Protein AF-A0A7S3ZEB4-F1 (afdb_monomer_lite)

pLDDT: mean 71.76, std 28.17, range [23.08, 98.88]

Secondary structure (DSSP, 8-state):
--------TT-TT----------S-GGGGS---S---------------------------PPPPP--SSSS--PPPP--GGGS-------PPPPPPPPP-------------------------------------SPBPPPTT-SSSPEEEEEEE--SSS-TTHHHHHHHHHHHHTTSSEEEEEEEE----S---HHHHHHHHHHHHHHHHHSTTTS-STT-EEES-SSTT--S--HHHHHHHHHHHHT-BTTBPEEEEEES-SHHHHHHHHHS-GGGGGGEEEEE--HHHHH---STT----HHHHHHH-TT-EEEEPPP-HHHH--TTSTTTTHHHHHSS-HHHHHHHHHHHHHHTTT---GGGHHHHHHHH-BSS--HHHHHHHH-

Sequence (391 aa):
GCEFHFKVDNIADGKEHLLRLRSRYPALLQYCDGENILSISGAPNTATTNKTKKVWPDKSFQLLYLQQEDDGISSRLRVDLDKLPLAYSKQSIPLPPCGDGGSGDGGSGDGGSGDGGSGDGGSGGGDTGGGGSGSGECRRDETPAGSGEPLRVAISFDGNLKDQDDWAAAPLAIALLQKGNVNVVHIDYNNHAGRADTEWISNMRTSVQGACSRFKGVCDAPGIVFDARKDINDKDLNADAVSHLAAQIDQSKGASPLWILLAGPAELIWRALRMSNPNKHKHVRILSHSVWNEQHTQGDLMSHNLASILKDFSTVKVTKIPDQNTELKRAKSDDAYKFLAQSGNGDFKWLYKRIKLATDRFDDPSDAGMALYLVTGRRCGTIQDVNNLLL

Radius of gyration: 27.93 Å; chains: 1; bounding box: 51×105×70 Å

Organism: NCBI:txid91324

Structure (mmCIF, N/CA/C/O backbone):
data_AF-A0A7S3ZEB4-F1
#
_entry.id   AF-A0A7S3ZEB4-F1
#
loop_
_atom_site.group_PDB
_atom_site.id
_atom_site.type_symbol
_atom_site.label_atom_id
_atom_site.label_alt_id
_atom_site.label_comp_id
_atom_site.label_asym_id
_atom_site.label_entity_id
_atom_site.label_seq_id
_atom_site.pdbx_PDB_ins_code
_atom_site.Cartn_x
_atom_site.Cartn_y
_atom_site.Cartn_z
_atom_site.occupancy
_atom_site.B_iso_or_equiv
_atom_site.auth_seq_id
_atom_site.auth_comp_id
_atom_site.auth_asym_id
_atom_site.auth_atom_id
_atom_site.pdbx_PDB_model_num
ATOM 1 N N . GLY A 1 1 ? -13.680 29.070 21.624 1.00 36.34 1 GLY A N 1
ATOM 2 C CA . GLY A 1 1 ? -12.428 29.557 21.023 1.00 36.34 1 GLY A CA 1
ATOM 3 C C . GLY A 1 1 ? -11.887 30.623 21.938 1.00 36.34 1 GLY A C 1
ATOM 4 O O . GLY A 1 1 ? -12.690 31.416 22.403 1.00 36.34 1 GLY A O 1
ATOM 5 N N . CYS A 1 2 ? -10.597 30.596 22.254 1.00 31.88 2 CYS A N 1
ATOM 6 C CA . CYS A 1 2 ? -9.971 31.661 23.035 1.00 31.88 2 CYS A CA 1
ATOM 7 C C . CYS A 1 2 ? -9.646 32.827 22.094 1.00 31.88 2 CYS A C 1
ATOM 9 O O . CYS A 1 2 ? -9.031 32.607 21.048 1.00 31.88 2 CYS A O 1
ATOM 11 N N . GLU A 1 3 ? -10.081 34.036 22.438 1.00 37.31 3 GLU A N 1
ATOM 12 C CA . GLU A 1 3 ? -9.645 35.267 21.776 1.00 37.31 3 GLU A CA 1
ATOM 13 C C . GLU A 1 3 ? -8.519 35.884 22.608 1.00 37.31 3 GLU A C 1
ATOM 15 O O . GLU A 1 3 ? -8.629 36.001 23.826 1.00 37.31 3 GLU A O 1
ATOM 20 N N . PHE A 1 4 ? -7.414 36.237 21.952 1.00 40.94 4 PHE A N 1
ATOM 21 C CA . PHE A 1 4 ? -6.290 36.921 22.583 1.00 40.94 4 PHE A CA 1
ATOM 22 C C . PHE A 1 4 ? -6.255 38.355 22.074 1.00 40.94 4 PHE A C 1
ATOM 24 O O . PHE A 1 4 ? -6.298 38.590 20.867 1.00 40.94 4 PHE A O 1
ATOM 31 N N . HIS A 1 5 ? -6.179 39.307 22.998 1.00 37.25 5 HIS A N 1
ATOM 32 C CA . HIS A 1 5 ? -6.055 40.722 22.682 1.00 37.25 5 HIS A CA 1
ATOM 33 C C . HIS A 1 5 ? -4.583 41.099 22.832 1.00 37.25 5 HIS A C 1
ATOM 35 O O . HIS A 1 5 ? -4.015 40.977 23.916 1.00 37.25 5 HIS A O 1
ATOM 41 N N . PHE A 1 6 ? -3.956 41.536 21.744 1.00 39.91 6 PHE A N 1
ATOM 42 C CA . PHE A 1 6 ? -2.583 42.027 21.771 1.00 39.91 6 PHE A CA 1
ATOM 43 C C . PHE A 1 6 ? -2.587 43.528 21.535 1.00 39.91 6 PHE A C 1
ATOM 45 O O . PHE A 1 6 ? -3.223 44.011 20.601 1.00 39.91 6 PHE A O 1
ATOM 52 N N . LYS A 1 7 ? -1.820 44.256 22.346 1.00 35.47 7 LYS A N 1
ATOM 53 C CA . LYS A 1 7 ? -1.464 45.638 22.055 1.00 35.47 7 LYS A CA 1
ATOM 54 C C . LYS A 1 7 ? -0.108 45.635 21.360 1.00 35.47 7 LYS A C 1
ATOM 56 O O . LYS A 1 7 ? 0.898 45.266 21.963 1.00 35.47 7 LYS A O 1
ATOM 61 N N . VAL A 1 8 ? -0.092 45.983 20.078 1.00 40.53 8 VAL A N 1
ATOM 62 C CA . VAL A 1 8 ? 1.148 46.131 19.314 1.00 40.53 8 VAL A CA 1
ATOM 63 C C . VAL A 1 8 ? 1.581 47.583 19.431 1.00 40.53 8 VAL A C 1
ATOM 65 O O . VAL A 1 8 ? 1.060 48.451 18.736 1.00 40.53 8 VAL A O 1
ATOM 68 N N . ASP A 1 9 ? 2.529 47.859 20.320 1.00 35.25 9 ASP A N 1
ATOM 69 C CA . ASP A 1 9 ? 3.189 49.157 20.314 1.00 35.25 9 ASP A CA 1
ATOM 70 C C . ASP A 1 9 ? 4.170 49.194 19.129 1.00 35.25 9 ASP A C 1
ATOM 72 O O . ASP A 1 9 ? 4.911 48.236 18.897 1.00 35.25 9 ASP A O 1
ATOM 76 N N . ASN A 1 10 ? 4.191 50.323 18.408 1.00 40.50 10 ASN A N 1
ATOM 77 C CA . ASN A 1 10 ? 5.112 50.655 17.307 1.00 40.50 10 ASN A CA 1
ATOM 78 C C . ASN A 1 10 ? 4.662 50.323 15.862 1.00 40.50 10 ASN A C 1
ATOM 80 O O . ASN A 1 10 ? 5.488 50.031 14.996 1.00 40.50 10 ASN A O 1
ATOM 84 N N . ILE A 1 11 ? 3.366 50.467 15.569 1.00 41.00 11 ILE A N 1
ATOM 85 C CA . ILE A 1 11 ? 2.883 50.816 14.221 1.00 41.00 11 ILE A CA 1
ATOM 86 C C . ILE A 1 11 ? 2.585 52.322 14.237 1.00 41.00 11 ILE A C 1
ATOM 88 O O . ILE A 1 11 ? 1.945 52.820 15.161 1.00 41.00 11 ILE A O 1
ATOM 92 N N . ALA A 1 12 ? 3.080 53.071 13.249 1.00 40.72 12 ALA A N 1
ATOM 93 C CA . ALA A 1 12 ? 3.013 54.539 13.210 1.00 40.72 12 ALA A CA 1
ATOM 94 C C . ALA A 1 12 ? 1.584 55.130 13.120 1.00 40.72 12 ALA A C 1
ATOM 96 O O . ALA A 1 12 ? 1.438 56.345 13.012 1.00 40.72 12 ALA A O 1
ATOM 97 N N . ASP A 1 13 ? 0.536 54.300 13.148 1.00 48.72 13 ASP A N 1
ATOM 98 C CA . ASP A 1 13 ? -0.861 54.717 13.016 1.00 48.72 13 ASP A CA 1
ATOM 99 C C . ASP A 1 13 ? -1.617 54.838 14.353 1.00 48.72 13 ASP A C 1
ATOM 101 O O . ASP A 1 13 ? -2.714 55.395 14.372 1.00 48.72 13 ASP A O 1
ATOM 105 N N . GLY A 1 14 ? -1.043 54.358 15.465 1.00 41.28 14 GLY A N 1
ATOM 106 C CA . GLY A 1 14 ? -1.640 54.456 16.801 1.00 41.28 14 GLY A CA 1
ATOM 107 C C . GLY A 1 14 ? -2.966 53.702 16.977 1.00 41.28 14 GLY A C 1
ATOM 108 O O . GLY A 1 14 ? -3.709 54.016 17.908 1.00 41.28 14 GLY A O 1
ATOM 109 N N . LYS A 1 15 ? -3.290 52.742 16.100 1.00 43.72 15 LYS A N 1
ATOM 110 C CA . LYS A 1 15 ? -4.540 51.967 16.163 1.00 43.72 15 LYS A CA 1
ATOM 111 C C . LYS A 1 15 ? -4.347 50.625 16.868 1.00 43.72 15 LYS A C 1
ATOM 113 O O . LYS A 1 15 ? -3.302 49.989 16.756 1.00 43.72 15 LYS A O 1
ATOM 118 N N . GLU A 1 16 ? -5.387 50.171 17.566 1.00 41.06 16 GLU A N 1
ATOM 119 C CA . GLU A 1 16 ? -5.484 48.779 18.010 1.00 41.06 16 GLU A CA 1
ATOM 120 C C . GLU A 1 16 ? -5.848 47.889 16.819 1.00 41.06 16 GLU A C 1
ATOM 122 O O . GLU A 1 16 ? -6.831 48.138 16.120 1.00 41.06 16 GLU A O 1
ATOM 127 N N . HIS A 1 17 ? -5.053 46.843 16.597 1.00 44.91 17 HIS A N 1
ATOM 128 C CA . HIS A 1 17 ? -5.266 45.874 15.525 1.00 44.91 17 HIS A CA 1
ATOM 129 C C . HIS A 1 17 ? -5.688 44.534 16.119 1.00 44.91 17 HIS A C 1
ATOM 131 O O . HIS A 1 17 ? -5.035 44.006 17.021 1.00 44.91 17 HIS A O 1
ATOM 137 N N . LEU A 1 18 ? -6.780 43.968 15.603 1.00 38.00 18 LEU A N 1
ATOM 138 C CA . LEU A 1 18 ? -7.303 42.684 16.059 1.00 38.00 18 LEU A CA 1
ATOM 139 C C . LEU A 1 18 ? -6.618 41.545 15.288 1.00 38.00 18 LEU A C 1
ATOM 141 O O . LEU A 1 18 ? -6.809 41.400 14.083 1.00 38.00 18 LEU A O 1
ATOM 145 N N . LEU A 1 19 ? -5.834 40.712 15.974 1.00 40.97 19 LEU A N 1
ATOM 146 C CA . LEU A 1 19 ? -5.165 39.555 15.369 1.00 40.97 19 LEU A CA 1
ATOM 147 C C . LEU A 1 19 ? -5.867 38.257 15.771 1.00 40.97 19 LEU A C 1
ATOM 149 O O . LEU A 1 19 ? -5.877 37.873 16.939 1.00 40.97 19 LEU A O 1
ATOM 153 N N . ARG A 1 20 ? -6.410 37.530 14.789 1.00 39.78 20 ARG A N 1
ATOM 154 C CA . ARG A 1 20 ? -6.931 36.171 14.999 1.00 39.78 20 ARG A CA 1
ATOM 155 C C . ARG A 1 20 ? -5.847 35.132 14.748 1.00 39.78 20 ARG A C 1
ATOM 157 O O . ARG A 1 20 ? -5.468 34.877 13.608 1.00 39.78 20 ARG A O 1
ATOM 164 N N . LEU A 1 21 ? -5.406 34.463 15.808 1.00 38.50 21 LEU A N 1
ATOM 165 C CA . LEU A 1 21 ? -4.551 33.283 15.698 1.00 38.50 21 LEU A CA 1
ATOM 166 C C . LEU A 1 21 ? -5.397 32.067 15.298 1.00 38.50 21 LEU A C 1
ATOM 168 O O . LEU A 1 21 ? -6.296 31.653 16.028 1.00 38.50 21 LEU A O 1
ATOM 172 N N . ARG A 1 22 ? -5.095 31.461 14.146 1.00 37.44 22 ARG A N 1
ATOM 173 C CA . ARG A 1 22 ? -5.626 30.142 13.772 1.00 37.44 22 ARG A CA 1
ATOM 174 C C . ARG A 1 22 ? -4.537 29.090 13.961 1.00 37.44 22 ARG A C 1
ATOM 176 O O . ARG A 1 22 ? -3.541 29.091 13.244 1.00 37.44 22 ARG A O 1
ATOM 183 N N . SER A 1 23 ? -4.736 28.175 14.907 1.00 39.16 23 SER A N 1
ATOM 184 C CA . SER A 1 23 ? -3.926 26.955 15.004 1.00 39.16 23 SER A CA 1
ATOM 185 C C . SER A 1 23 ? -4.480 25.890 14.056 1.00 39.16 23 SER A C 1
ATOM 187 O O . SER A 1 23 ? -5.695 25.709 13.977 1.00 39.16 23 SER A O 1
ATOM 189 N N . ARG A 1 24 ? -3.605 25.136 13.378 1.00 34.75 24 ARG A N 1
ATOM 190 C CA . ARG A 1 24 ? -3.999 23.912 12.648 1.00 34.75 24 ARG A CA 1
ATOM 191 C C . ARG A 1 24 ? -4.308 22.729 13.576 1.00 34.75 24 ARG A C 1
ATOM 193 O O . ARG A 1 24 ? -4.806 21.716 13.104 1.00 34.75 24 ARG A O 1
ATOM 200 N N . TYR A 1 25 ? -4.050 22.867 14.878 1.00 37.00 25 TYR A N 1
ATOM 201 C CA . TYR A 1 25 ? -4.272 21.837 15.892 1.00 37.00 25 TYR A CA 1
ATOM 202 C C . TYR A 1 25 ? -5.152 22.398 17.025 1.00 37.00 25 TYR A C 1
ATOM 204 O O . TYR A 1 25 ? -4.651 23.150 17.867 1.00 37.00 25 TYR A O 1
ATOM 212 N N . PRO A 1 26 ? -6.454 22.056 17.077 1.00 39.03 26 PRO A N 1
ATOM 213 C CA . PRO A 1 26 ? -7.378 22.573 18.093 1.00 39.03 26 PRO A CA 1
ATOM 214 C C . PRO A 1 26 ? -7.031 22.139 19.527 1.00 39.03 26 PRO A C 1
ATOM 216 O O . PRO A 1 26 ? -7.341 22.851 20.477 1.00 39.03 26 PRO A O 1
ATOM 219 N N . ALA A 1 27 ? -6.362 20.992 19.688 1.00 35.62 27 ALA A N 1
ATOM 220 C CA . ALA A 1 27 ? -6.077 20.387 20.992 1.00 35.62 27 ALA A CA 1
ATOM 221 C C . ALA A 1 27 ? -4.991 21.113 21.815 1.00 35.62 27 ALA A C 1
ATOM 223 O O . ALA A 1 27 ? -4.903 20.908 23.020 1.00 35.62 27 ALA A O 1
ATOM 224 N N . LEU A 1 28 ? -4.191 21.993 21.200 1.00 35.16 28 LEU A N 1
ATOM 225 C CA . LEU A 1 28 ? -3.144 22.765 21.892 1.00 35.16 28 LEU A CA 1
ATOM 226 C C . LEU A 1 28 ? -3.657 24.064 22.545 1.00 35.16 28 LEU A C 1
ATOM 228 O O . LEU A 1 28 ? -2.898 24.742 23.227 1.00 35.16 28 LEU A O 1
ATOM 232 N N . LEU A 1 29 ? -4.935 24.414 22.362 1.00 33.66 29 LEU A N 1
ATOM 233 C CA . LEU A 1 29 ? -5.537 25.659 22.868 1.00 33.66 29 LEU A CA 1
ATOM 234 C C . LEU A 1 29 ? -6.302 25.494 24.193 1.00 33.66 29 LEU A C 1
ATOM 236 O O . LEU A 1 29 ? -6.961 26.430 24.635 1.00 33.66 29 LEU A O 1
ATOM 240 N N . GLN A 1 30 ? -6.238 24.323 24.833 1.00 31.72 30 GLN A N 1
ATOM 241 C CA . GLN A 1 30 ? -7.087 24.001 25.988 1.00 31.72 30 GLN A CA 1
ATOM 242 C C . GLN A 1 30 ? -6.522 24.445 27.352 1.00 31.72 30 GLN A C 1
ATOM 244 O O . GLN A 1 30 ? -7.182 24.260 28.368 1.00 31.72 30 GLN A O 1
ATOM 249 N N . TYR A 1 31 ? -5.337 25.058 27.386 1.00 33.88 31 TYR A N 1
ATOM 250 C CA . TYR A 1 31 ? -4.688 25.529 28.613 1.00 33.88 31 TYR A CA 1
ATOM 251 C C . TYR A 1 31 ? -4.218 26.973 28.457 1.00 33.88 31 TYR A C 1
ATOM 253 O O . TYR A 1 31 ? -3.047 27.210 28.192 1.00 33.88 31 TYR A O 1
ATOM 261 N N . CYS A 1 32 ? -5.128 27.935 28.592 1.00 34.84 32 CYS A N 1
ATOM 262 C CA . CYS A 1 32 ? -4.808 29.354 28.769 1.00 34.84 32 CYS A CA 1
ATOM 263 C C . CYS A 1 32 ? -6.018 30.033 29.429 1.00 34.84 32 CYS A C 1
ATOM 265 O O . CYS A 1 32 ? -6.863 30.594 28.738 1.00 34.84 32 CYS A O 1
ATOM 267 N N . ASP A 1 33 ? -6.116 29.939 30.753 1.00 30.70 33 ASP A N 1
ATOM 268 C CA . ASP A 1 33 ? -6.883 30.887 31.561 1.00 30.70 33 ASP A CA 1
ATOM 269 C C . ASP A 1 33 ? -5.886 31.528 32.533 1.00 30.70 33 ASP A C 1
ATOM 271 O O . ASP A 1 33 ? -5.192 30.823 33.270 1.00 30.70 33 ASP A O 1
ATOM 275 N N . GLY A 1 34 ? -5.713 32.842 32.425 1.00 32.22 34 GLY A N 1
ATOM 276 C CA . GLY A 1 34 ? -4.670 33.602 33.112 1.00 32.22 34 GLY A CA 1
ATOM 277 C C . GLY A 1 34 ? -4.019 34.633 32.193 1.00 32.22 34 GLY A C 1
ATOM 278 O O . GLY A 1 34 ? -3.378 34.287 31.201 1.00 32.22 34 GLY A O 1
ATOM 279 N N . GLU A 1 35 ? -4.203 35.908 32.530 1.00 36.72 35 GLU A N 1
ATOM 280 C CA . GLU A 1 35 ? -3.666 37.070 31.822 1.00 36.72 35 GLU A CA 1
ATOM 281 C C . GLU A 1 35 ? -2.135 37.000 31.691 1.00 36.72 35 GLU A C 1
ATOM 283 O O . GLU A 1 35 ? -1.397 37.342 32.612 1.00 36.72 35 GLU A O 1
ATOM 288 N N . ASN A 1 36 ? -1.638 36.580 30.528 1.00 34.03 36 ASN A N 1
ATOM 289 C CA . ASN A 1 36 ? -0.228 36.701 30.171 1.00 34.03 36 ASN A CA 1
ATOM 290 C C . ASN A 1 36 ? -0.102 37.671 28.996 1.00 34.03 36 ASN A C 1
ATOM 292 O O . ASN A 1 36 ? -0.363 37.323 27.845 1.00 34.03 36 ASN A O 1
ATOM 296 N N . ILE A 1 37 ? 0.299 38.907 29.297 1.00 30.81 37 ILE A N 1
ATOM 297 C CA . ILE A 1 37 ? 0.630 39.921 28.293 1.00 30.81 37 ILE A CA 1
ATOM 298 C C . ILE A 1 37 ? 2.034 39.614 27.762 1.00 30.81 37 ILE A C 1
ATOM 300 O O . ILE A 1 37 ? 3.022 39.730 28.486 1.00 30.81 37 ILE A O 1
ATOM 304 N N . LEU A 1 38 ? 2.137 39.235 26.487 1.00 30.72 38 LEU A N 1
ATOM 305 C CA . LEU A 1 38 ? 3.420 39.100 25.797 1.00 30.72 38 LEU A CA 1
ATOM 306 C C . LEU A 1 38 ? 3.812 40.463 25.200 1.00 30.72 38 LEU A C 1
ATOM 308 O O . LEU A 1 38 ? 3.171 40.930 24.262 1.00 30.72 38 LEU A O 1
ATOM 312 N N . SER A 1 39 ? 4.858 41.106 25.726 1.00 27.98 39 SER A N 1
ATOM 313 C CA . SER A 1 39 ? 5.448 42.313 25.124 1.00 27.98 39 SER A CA 1
ATOM 314 C C . SER A 1 39 ? 6.638 41.925 24.241 1.00 27.98 39 SER A C 1
ATOM 316 O O . SER A 1 39 ? 7.543 41.224 24.693 1.00 27.98 39 SER A O 1
ATOM 318 N N . ILE A 1 40 ? 6.648 42.367 22.980 1.00 28.22 40 ILE A N 1
ATOM 319 C CA . ILE A 1 40 ? 7.769 42.180 22.046 1.00 28.22 40 ILE A CA 1
ATOM 320 C C . ILE A 1 40 ? 8.355 43.560 21.740 1.00 28.22 40 ILE A C 1
ATOM 322 O O . ILE A 1 40 ? 7.651 44.427 21.231 1.00 28.22 40 ILE A O 1
ATOM 326 N N . SER A 1 41 ? 9.647 43.763 22.009 1.00 24.61 41 SER A N 1
ATOM 327 C CA . SER A 1 41 ? 10.386 44.965 21.608 1.00 24.61 41 SER A CA 1
ATOM 328 C C . SER A 1 41 ? 11.601 44.603 20.743 1.00 24.61 41 SER A C 1
ATOM 330 O O . SER A 1 41 ? 12.351 43.676 21.049 1.00 24.61 41 SER A O 1
ATOM 332 N N . GLY A 1 42 ? 11.790 45.328 19.634 1.00 26.83 42 GLY A N 1
ATOM 333 C CA . GLY A 1 42 ? 12.960 45.202 18.758 1.00 26.83 42 GLY A CA 1
ATOM 334 C C . GLY A 1 42 ? 12.792 45.940 17.425 1.00 26.83 42 GLY A C 1
ATOM 335 O O . GLY A 1 42 ? 11.873 45.650 16.667 1.00 26.83 42 GLY A O 1
ATOM 336 N N . ALA A 1 43 ? 13.671 46.906 17.146 1.00 25.91 43 ALA A N 1
ATOM 337 C CA . ALA A 1 43 ? 13.650 47.743 15.942 1.00 25.91 43 ALA A CA 1
ATOM 338 C C . ALA A 1 43 ? 14.175 47.008 14.684 1.00 25.91 43 ALA A C 1
ATOM 340 O O . ALA A 1 43 ? 15.081 46.177 14.802 1.00 25.91 43 ALA A O 1
ATOM 341 N N . PRO A 1 44 ? 13.693 47.340 13.469 1.00 30.30 44 PRO A N 1
ATOM 342 C CA . PRO A 1 44 ? 14.239 46.805 12.228 1.00 30.30 44 PRO A CA 1
ATOM 343 C C . PRO A 1 44 ? 15.401 47.679 11.738 1.00 30.30 44 PRO A C 1
ATOM 345 O O . PRO A 1 44 ? 15.180 48.783 11.249 1.00 30.30 44 PRO A O 1
ATOM 348 N N . ASN A 1 45 ? 16.639 47.184 11.802 1.00 30.66 45 ASN A N 1
ATOM 349 C CA . ASN A 1 45 ? 17.731 47.783 11.030 1.00 30.66 45 ASN A CA 1
ATOM 350 C C . ASN A 1 45 ? 17.953 46.999 9.730 1.00 30.66 45 ASN A C 1
ATOM 352 O O . ASN A 1 45 ? 18.312 45.825 9.738 1.00 30.66 45 ASN A O 1
ATOM 356 N N . THR A 1 46 ? 17.645 47.702 8.640 1.00 29.88 46 THR A N 1
ATOM 357 C CA . THR A 1 46 ? 18.215 47.664 7.285 1.00 29.88 46 THR A CA 1
ATOM 358 C C . THR A 1 46 ? 18.966 46.407 6.825 1.00 29.88 46 THR A C 1
ATOM 360 O O . THR A 1 46 ? 20.003 45.997 7.344 1.00 29.88 46 THR A O 1
ATOM 363 N N . ALA A 1 47 ? 18.465 45.861 5.714 1.00 35.88 47 ALA A N 1
ATOM 364 C CA . ALA A 1 47 ? 19.097 44.832 4.908 1.00 35.88 47 ALA A CA 1
ATOM 365 C C . ALA A 1 47 ? 20.562 45.165 4.575 1.00 35.88 47 ALA A C 1
ATOM 367 O O . ALA A 1 47 ? 20.859 46.194 3.972 1.00 35.88 47 ALA A O 1
ATOM 368 N N . THR A 1 48 ? 21.468 44.240 4.890 1.00 25.73 48 THR A N 1
ATOM 369 C CA . THR A 1 48 ? 22.794 44.169 4.272 1.00 25.73 48 THR A CA 1
ATOM 370 C C . THR A 1 48 ? 23.009 42.769 3.713 1.00 25.73 48 THR A C 1
ATOM 372 O O . THR A 1 48 ? 23.044 41.765 4.421 1.00 25.73 48 THR A O 1
ATOM 375 N N . THR A 1 49 ? 23.130 42.704 2.391 1.00 37.94 49 THR A N 1
ATOM 376 C CA . THR A 1 49 ? 23.634 41.552 1.651 1.00 37.94 49 THR A CA 1
ATOM 377 C C . THR A 1 49 ? 25.118 41.392 1.952 1.00 37.94 49 THR A C 1
ATOM 379 O O . THR A 1 49 ? 25.906 42.220 1.509 1.00 37.94 49 THR A O 1
ATOM 382 N N . ASN A 1 50 ? 25.518 40.333 2.660 1.00 25.08 50 ASN A N 1
ATOM 383 C CA . ASN A 1 50 ? 26.889 39.832 2.583 1.00 25.08 50 ASN A CA 1
ATOM 384 C C . ASN A 1 50 ? 26.965 38.329 2.872 1.00 25.08 50 ASN A C 1
ATOM 386 O O . ASN A 1 50 ? 26.475 37.826 3.881 1.00 25.08 50 ASN A O 1
ATOM 390 N N . LYS A 1 51 ? 27.599 37.611 1.938 1.00 39.47 51 LYS A N 1
ATOM 391 C CA . LYS A 1 51 ? 27.910 36.183 2.011 1.00 39.47 51 LYS A CA 1
ATOM 392 C C . LYS A 1 51 ? 28.889 35.924 3.157 1.00 39.47 51 LYS A C 1
ATOM 394 O O . LYS A 1 51 ? 30.046 36.306 3.061 1.00 39.47 51 LYS A O 1
ATOM 399 N N . THR A 1 52 ? 28.467 35.174 4.168 1.00 23.08 52 THR A N 1
ATOM 400 C CA . THR A 1 52 ? 29.353 34.289 4.942 1.00 23.08 52 THR A CA 1
ATOM 401 C C . THR A 1 52 ? 28.559 33.064 5.391 1.00 23.08 52 THR A C 1
ATOM 403 O O . THR A 1 52 ? 27.511 33.173 6.024 1.00 23.08 52 THR A O 1
ATOM 406 N N . LYS A 1 53 ? 29.046 31.872 5.022 1.00 32.34 53 LYS A N 1
ATOM 407 C CA . LYS A 1 53 ? 28.573 30.587 5.550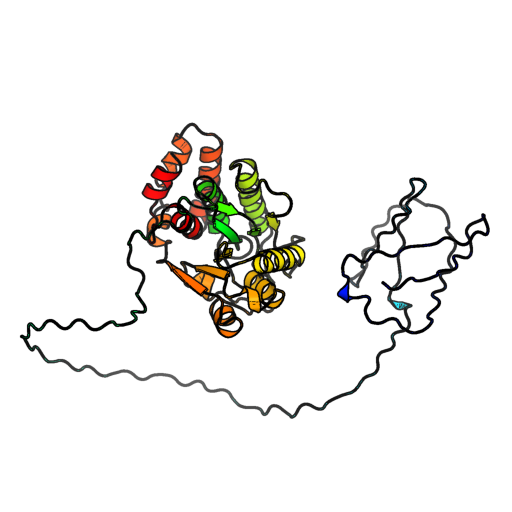 1.00 32.34 53 LYS A CA 1
ATOM 408 C C . LYS A 1 53 ? 28.843 30.585 7.054 1.00 32.34 53 LYS A C 1
ATOM 410 O O . LYS A 1 53 ? 30.001 30.544 7.458 1.00 32.34 53 LYS A O 1
ATOM 415 N N . LYS A 1 54 ? 27.791 30.601 7.868 1.00 24.28 54 LYS A N 1
ATOM 416 C CA . LYS A 1 54 ? 27.883 30.298 9.296 1.00 24.28 54 LYS A CA 1
ATOM 417 C C . LYS A 1 54 ? 26.994 29.088 9.561 1.00 24.28 54 LYS A C 1
ATOM 419 O O . LYS A 1 54 ? 25.772 29.188 9.519 1.00 24.28 54 LYS A O 1
ATOM 424 N N . VAL A 1 55 ? 27.638 27.932 9.701 1.00 27.11 55 VAL A N 1
ATOM 425 C CA . VAL A 1 55 ? 27.005 26.696 10.170 1.00 27.11 55 VAL A CA 1
ATOM 426 C C . VAL A 1 55 ? 26.751 26.886 11.663 1.00 27.11 55 VAL A C 1
ATOM 428 O O . VAL A 1 55 ? 27.685 27.207 12.396 1.00 27.11 55 VAL A O 1
ATOM 431 N N . TRP A 1 56 ? 25.501 26.733 12.093 1.00 28.67 56 TRP A N 1
ATOM 432 C CA . TRP A 1 56 ? 25.116 26.751 13.504 1.00 28.67 56 TRP A CA 1
ATOM 433 C C . TRP A 1 56 ? 24.526 25.386 13.873 1.00 28.67 56 TRP A C 1
ATOM 435 O O . TRP A 1 56 ? 23.787 24.831 13.058 1.00 28.67 56 TRP A O 1
ATOM 445 N N . PRO A 1 57 ? 24.876 24.829 15.045 1.00 27.44 57 PRO A N 1
ATOM 446 C CA . PRO A 1 57 ? 24.418 23.513 15.465 1.00 27.44 57 PRO A CA 1
ATOM 447 C C . PRO A 1 57 ? 22.947 23.555 15.895 1.00 27.44 57 PRO A C 1
ATOM 449 O O . PRO A 1 57 ? 22.449 24.594 16.327 1.00 27.44 57 PRO A O 1
ATOM 452 N N . ASP A 1 58 ? 22.287 22.407 15.760 1.00 34.66 58 ASP A N 1
ATOM 453 C CA . ASP A 1 58 ? 20.907 22.120 16.153 1.00 34.66 58 ASP A CA 1
ATOM 454 C C . ASP A 1 58 ? 20.422 22.852 17.412 1.00 34.66 58 ASP A C 1
ATOM 456 O O . ASP A 1 58 ? 21.059 22.770 18.467 1.00 34.66 58 ASP A O 1
ATOM 460 N N . LYS A 1 59 ? 19.230 23.463 17.304 1.00 27.91 59 LYS A N 1
ATOM 461 C CA . LYS A 1 59 ? 18.080 23.276 18.212 1.00 27.91 59 LYS A CA 1
ATOM 462 C C . LYS A 1 59 ? 16.858 24.074 17.725 1.00 27.91 59 LYS A C 1
ATOM 464 O O . LYS A 1 59 ? 16.936 25.268 17.475 1.00 27.91 59 LYS A O 1
ATOM 469 N N . SER A 1 60 ? 15.750 23.349 17.575 1.00 31.78 60 SER A N 1
ATOM 470 C CA . SER A 1 60 ? 14.339 23.765 17.631 1.00 31.78 60 SER A CA 1
ATOM 471 C C . SER A 1 60 ? 13.942 25.125 17.031 1.00 31.78 60 SER A C 1
ATOM 473 O O . SER A 1 60 ? 13.896 26.132 17.729 1.00 31.78 60 SER A O 1
ATOM 475 N N . PHE A 1 61 ? 13.471 25.128 15.781 1.00 30.61 61 PHE A N 1
ATOM 476 C CA . PHE A 1 61 ? 12.639 26.221 15.262 1.00 30.61 61 PHE A CA 1
ATOM 477 C C . PHE A 1 61 ? 11.327 25.656 14.714 1.00 30.61 61 PHE A C 1
ATOM 479 O O . PHE A 1 61 ? 11.344 24.802 13.830 1.00 30.61 61 PHE A O 1
ATOM 486 N N . GLN A 1 62 ? 10.188 26.157 15.192 1.00 34.47 62 GLN A N 1
ATOM 487 C CA . GLN A 1 62 ? 8.910 26.021 14.490 1.00 34.47 62 GLN A CA 1
ATOM 488 C C . GLN A 1 62 ? 8.592 27.357 13.807 1.00 34.47 62 GLN A C 1
ATOM 490 O O . GLN A 1 62 ? 8.648 28.411 14.438 1.00 34.47 62 GLN A O 1
ATOM 495 N N . LEU A 1 63 ? 8.297 27.328 12.503 1.00 29.48 63 LEU A N 1
ATOM 496 C CA . LEU A 1 63 ? 7.820 28.507 11.777 1.00 29.48 63 LEU A CA 1
ATOM 497 C C . LEU A 1 63 ? 6.336 28.731 12.091 1.00 29.48 63 LEU A C 1
ATOM 499 O O . LEU A 1 63 ? 5.504 27.891 11.749 1.00 29.48 63 LEU A O 1
ATOM 503 N N . LEU A 1 64 ? 6.001 29.884 12.669 1.00 33.56 64 LEU A N 1
ATOM 504 C CA . LEU A 1 64 ? 4.632 30.397 12.672 1.00 33.56 64 LEU A CA 1
ATOM 505 C C . LEU A 1 64 ? 4.410 31.237 11.405 1.00 33.56 64 LEU A C 1
ATOM 507 O O . LEU A 1 64 ? 5.245 32.072 11.057 1.00 33.56 64 LEU A O 1
ATOM 511 N N . TYR A 1 65 ? 3.281 31.034 10.728 1.00 29.98 65 TYR A N 1
ATOM 512 C CA . TYR A 1 65 ? 2.855 31.882 9.615 1.00 29.98 65 TYR A CA 1
ATOM 513 C C . TYR A 1 65 ? 1.825 32.886 10.127 1.00 29.98 65 TYR A C 1
ATOM 515 O O . TYR A 1 65 ? 0.820 32.490 10.714 1.00 29.98 65 TYR A O 1
ATOM 523 N N . LEU A 1 66 ? 2.072 34.172 9.890 1.00 32.38 66 LEU A N 1
ATOM 524 C CA . LEU A 1 66 ? 1.077 35.224 10.058 1.00 32.38 66 LEU A CA 1
ATOM 525 C C . LEU A 1 66 ? 0.543 35.578 8.672 1.00 32.38 66 LEU A C 1
ATOM 527 O O . LEU A 1 66 ? 1.320 35.857 7.759 1.00 32.38 66 LEU A O 1
ATOM 531 N N . GLN A 1 67 ? -0.775 35.543 8.519 1.00 31.03 67 GLN A N 1
ATOM 532 C CA . GLN A 1 67 ? -1.457 36.050 7.339 1.00 31.03 67 GLN A CA 1
ATOM 533 C C . GLN A 1 67 ? -2.323 37.217 7.806 1.00 31.03 67 GLN A C 1
ATOM 535 O O . GLN A 1 67 ? -3.238 37.025 8.603 1.00 31.03 67 GLN A O 1
ATOM 540 N N . GLN A 1 68 ? -1.978 38.423 7.367 1.00 34.38 68 GLN A N 1
ATOM 541 C CA . GLN A 1 68 ? -2.832 39.590 7.521 1.00 34.38 68 GLN A CA 1
ATOM 542 C C . GLN A 1 68 ? -3.840 39.554 6.369 1.00 34.38 68 GLN A C 1
ATOM 544 O O . GLN A 1 68 ? -3.453 39.583 5.200 1.00 34.38 68 GLN A O 1
ATOM 549 N N . GLU A 1 69 ? -5.123 39.411 6.692 1.00 35.28 69 GLU A N 1
ATOM 550 C CA . GLU A 1 69 ? -6.210 39.663 5.745 1.00 35.28 69 GLU A CA 1
ATOM 551 C C . GLU A 1 69 ? -6.438 41.171 5.736 1.00 35.28 69 GLU A C 1
ATOM 553 O O . GLU A 1 69 ? -7.219 41.686 6.522 1.00 35.28 69 GLU A O 1
ATOM 558 N N . ASP A 1 70 ? -5.570 41.857 4.998 1.00 37.31 70 ASP A N 1
ATOM 559 C CA . ASP A 1 70 ? -5.784 43.106 4.264 1.00 37.31 70 ASP A CA 1
ATOM 560 C C . ASP A 1 70 ? -4.397 43.714 3.986 1.00 37.31 70 ASP A C 1
ATOM 562 O O . ASP A 1 70 ? -3.543 43.819 4.867 1.00 37.31 70 ASP A O 1
ATOM 566 N N . ASP A 1 71 ? -4.165 44.027 2.711 1.00 34.91 71 ASP A N 1
ATOM 567 C CA . ASP A 1 71 ? -2.978 44.683 2.148 1.00 34.91 71 ASP A CA 1
ATOM 568 C C . ASP A 1 71 ? -1.681 43.851 2.037 1.00 34.91 71 ASP A C 1
ATOM 570 O O . ASP A 1 71 ? -0.597 44.280 2.418 1.00 34.91 71 ASP A O 1
ATOM 574 N N . GLY A 1 72 ? -1.761 42.673 1.406 1.00 33.53 72 GLY A N 1
ATOM 575 C CA . GLY A 1 72 ? -0.733 42.178 0.464 1.00 33.53 72 GLY A CA 1
ATOM 576 C C . GLY A 1 72 ? 0.721 41.962 0.930 1.00 33.53 72 GLY A C 1
ATOM 577 O O . GLY A 1 72 ? 1.567 41.661 0.085 1.00 33.53 72 GLY A O 1
ATOM 578 N N . ILE A 1 73 ? 1.051 42.064 2.220 1.00 31.47 73 ILE A N 1
ATOM 579 C CA . ILE A 1 73 ? 2.418 41.884 2.734 1.00 31.47 73 ILE A CA 1
ATOM 580 C C . ILE A 1 73 ? 2.469 40.677 3.679 1.00 31.47 73 ILE A C 1
ATOM 582 O O . ILE A 1 73 ? 1.927 40.688 4.779 1.00 31.47 73 ILE A O 1
ATOM 586 N N . SER A 1 74 ? 3.183 39.622 3.273 1.00 33.81 74 SER A N 1
ATOM 587 C CA . SER A 1 74 ? 3.552 38.513 4.163 1.00 33.81 74 SER A CA 1
ATOM 588 C C . SER A 1 74 ? 4.881 38.847 4.849 1.00 33.81 74 SER A C 1
ATOM 590 O O . SER A 1 74 ? 5.937 38.799 4.210 1.00 33.81 74 SER A O 1
ATOM 592 N N . SER A 1 75 ? 4.852 39.125 6.150 1.00 35.94 75 SER A N 1
ATOM 593 C CA . SER A 1 75 ? 6.058 39.272 6.976 1.00 35.94 75 SER A CA 1
ATOM 594 C C . SER A 1 75 ? 6.329 37.987 7.765 1.00 35.94 75 SER A C 1
ATOM 596 O O . SER A 1 75 ? 5.415 37.390 8.330 1.00 35.94 75 SER A O 1
ATOM 598 N N . ARG A 1 76 ? 7.595 37.545 7.827 1.00 35.31 76 ARG A N 1
ATOM 599 C CA . ARG A 1 76 ? 8.014 36.393 8.650 1.00 35.31 76 ARG A CA 1
ATOM 600 C C . ARG A 1 76 ? 8.446 36.874 10.034 1.00 35.31 76 ARG A C 1
ATOM 602 O O . ARG A 1 76 ? 9.449 37.574 10.139 1.00 35.31 76 ARG A O 1
ATOM 609 N N . LEU A 1 77 ? 7.741 36.455 11.083 1.00 36.47 77 LEU A N 1
ATOM 610 C CA . LEU A 1 77 ? 8.159 36.673 12.469 1.00 36.47 77 LEU A CA 1
ATOM 611 C C . LEU A 1 77 ? 8.953 35.457 12.971 1.00 36.47 77 LEU A C 1
ATOM 613 O O . LEU A 1 77 ? 8.530 34.315 12.792 1.00 36.47 77 LEU A O 1
ATOM 617 N N . ARG A 1 78 ? 10.104 35.694 13.609 1.00 36.25 78 ARG A N 1
ATOM 618 C CA . ARG A 1 78 ? 10.845 34.675 14.369 1.00 36.25 78 ARG A CA 1
ATOM 619 C C . ARG A 1 78 ? 10.531 34.865 15.847 1.00 36.25 78 ARG A C 1
ATOM 621 O O . ARG A 1 78 ? 10.771 35.946 16.373 1.00 36.25 78 ARG A O 1
ATOM 628 N N . VAL A 1 79 ? 10.023 33.823 16.497 1.00 37.16 79 VAL A N 1
ATOM 629 C CA . VAL A 1 79 ? 9.813 33.807 17.949 1.00 37.16 79 VAL A CA 1
ATOM 630 C C . VAL A 1 79 ? 10.906 32.955 18.577 1.00 37.16 79 VAL A C 1
ATOM 632 O O . VAL A 1 79 ? 11.138 31.825 18.150 1.00 37.16 79 VAL A O 1
ATOM 635 N N . ASP A 1 80 ? 11.594 33.533 19.555 1.00 37.91 80 ASP A N 1
ATOM 636 C CA . ASP A 1 80 ? 12.661 32.891 20.315 1.00 37.91 80 ASP A CA 1
ATOM 637 C C . ASP A 1 80 ? 12.047 32.223 21.553 1.00 37.91 80 ASP A C 1
ATOM 639 O O . ASP A 1 80 ? 11.627 32.899 22.496 1.00 37.91 80 ASP A O 1
ATOM 643 N N . LEU A 1 81 ? 11.901 30.896 21.505 1.00 40.34 81 LEU A N 1
ATOM 644 C CA . LEU A 1 81 ? 11.180 30.123 22.525 1.00 40.34 81 LEU A CA 1
ATOM 645 C C . LEU A 1 81 ? 11.911 30.099 23.875 1.00 40.34 81 LEU A C 1
ATOM 647 O O . LEU A 1 81 ? 11.271 29.889 24.903 1.00 40.34 81 LEU A O 1
ATOM 651 N N . ASP A 1 82 ? 13.209 30.403 23.888 1.00 36.88 82 ASP A N 1
ATOM 652 C CA . ASP A 1 82 ? 14.036 30.440 25.099 1.00 36.88 82 ASP A CA 1
ATOM 653 C C . ASP A 1 82 ? 13.693 31.621 26.030 1.00 36.88 82 ASP A C 1
ATOM 655 O O . ASP A 1 82 ? 14.189 31.696 27.154 1.00 36.88 82 ASP A O 1
ATOM 659 N N . LYS A 1 83 ? 12.833 32.550 25.588 1.00 36.50 83 LYS A N 1
ATOM 660 C CA . LYS A 1 83 ? 12.393 33.719 26.371 1.00 36.50 83 LYS A CA 1
ATOM 661 C C . LYS A 1 83 ? 10.969 33.613 26.915 1.00 36.50 83 LYS A C 1
ATOM 663 O O . LYS A 1 83 ? 10.489 34.563 27.531 1.00 36.50 83 LYS A O 1
ATOM 668 N N . LEU A 1 84 ? 10.286 32.489 26.700 1.00 33.72 84 LEU A N 1
ATOM 669 C CA . LEU A 1 84 ? 8.969 32.261 27.289 1.00 33.72 84 LEU A CA 1
ATOM 670 C C . LEU A 1 84 ? 9.125 31.783 28.744 1.00 33.72 84 LEU A C 1
ATOM 672 O O . LEU A 1 84 ? 9.910 30.867 28.999 1.00 33.72 84 LEU A O 1
ATOM 676 N N . PRO A 1 85 ? 8.397 32.358 29.719 1.00 31.70 85 PRO A N 1
ATOM 677 C CA . PRO A 1 85 ? 8.438 31.870 31.091 1.00 31.70 85 PRO A CA 1
ATOM 678 C C . PRO A 1 85 ? 7.837 30.457 31.165 1.00 31.70 85 PRO A C 1
ATOM 680 O O . PRO A 1 85 ? 6.639 30.255 30.978 1.00 31.70 85 PRO A O 1
ATOM 683 N N . LEU A 1 86 ? 8.685 29.460 31.430 1.00 33.81 86 LEU A N 1
ATOM 684 C CA . LEU A 1 86 ? 8.281 28.074 31.668 1.00 33.81 86 LEU A CA 1
ATOM 685 C C . LEU A 1 86 ? 7.650 27.946 33.063 1.00 33.81 86 LEU A C 1
ATOM 687 O O . LEU A 1 86 ? 8.359 27.919 34.067 1.00 33.81 86 LEU A O 1
ATOM 691 N N . ALA A 1 87 ? 6.327 27.804 33.137 1.00 29.91 87 ALA A N 1
ATOM 692 C CA . ALA A 1 87 ? 5.665 27.291 34.333 1.00 29.91 87 ALA A CA 1
ATOM 693 C C . ALA A 1 87 ? 5.627 25.753 34.263 1.00 29.91 87 ALA A C 1
ATOM 695 O O . ALA A 1 87 ? 4.790 25.172 33.579 1.00 29.91 87 ALA A O 1
ATOM 696 N N . TYR A 1 88 ? 6.555 25.089 34.956 1.00 28.23 88 TYR A N 1
ATOM 697 C CA . TYR A 1 88 ? 6.557 23.635 35.152 1.00 28.23 88 TYR A CA 1
ATOM 698 C C . TYR A 1 88 ? 6.426 23.355 36.654 1.00 28.23 88 TYR A C 1
ATOM 700 O O . TYR A 1 88 ? 7.341 23.675 37.414 1.00 28.23 88 TYR A O 1
ATOM 708 N N . SER A 1 89 ? 5.321 22.751 37.104 1.00 26.83 89 SER A N 1
ATOM 709 C CA . SER A 1 89 ? 5.250 22.166 38.449 1.00 26.83 89 SER A CA 1
ATOM 710 C C . SER A 1 89 ? 5.550 20.667 38.356 1.00 26.83 89 SER A C 1
ATOM 712 O O . SER A 1 89 ? 4.888 19.905 37.654 1.00 26.83 89 SER A O 1
ATOM 714 N N . LYS A 1 90 ? 6.625 20.237 39.024 1.00 28.45 90 LYS A N 1
ATOM 715 C CA . LYS A 1 90 ? 6.964 18.821 39.201 1.00 28.45 90 LYS A CA 1
ATOM 716 C C . LYS A 1 90 ? 6.138 18.265 40.361 1.00 28.45 90 LYS A C 1
ATOM 718 O O . LYS A 1 90 ? 6.355 18.672 41.498 1.00 28.45 90 LYS A O 1
ATOM 723 N N . GLN A 1 91 ? 5.285 17.280 40.102 1.00 24.81 91 GLN A N 1
ATOM 724 C CA . GLN A 1 91 ? 4.903 16.294 41.114 1.00 24.81 91 GLN A CA 1
ATOM 725 C C . GLN A 1 91 ? 5.528 14.951 40.733 1.00 24.81 91 GLN A C 1
ATOM 727 O O . GLN A 1 91 ? 5.193 14.346 39.720 1.00 24.81 91 GLN A O 1
ATOM 732 N N . SER A 1 92 ? 6.510 14.532 41.526 1.00 29.33 92 SER A N 1
ATOM 733 C CA . SER A 1 92 ? 7.226 13.265 41.401 1.00 29.33 92 SER A CA 1
ATOM 734 C C . SER A 1 92 ? 6.455 12.145 42.101 1.00 29.33 92 SER A C 1
ATOM 736 O O . SER A 1 92 ? 6.260 12.207 43.313 1.00 29.33 92 SER A O 1
ATOM 738 N N . ILE A 1 93 ? 6.071 11.111 41.352 1.00 28.19 93 ILE A N 1
ATOM 739 C CA . ILE A 1 93 ? 5.614 9.821 41.887 1.00 28.19 93 ILE A CA 1
ATOM 740 C C . ILE A 1 93 ? 6.819 8.860 41.842 1.00 28.19 93 ILE A C 1
ATOM 742 O O . ILE A 1 93 ? 7.441 8.754 40.783 1.00 28.19 93 ILE A O 1
ATOM 746 N N . PRO A 1 94 ? 7.197 8.185 42.945 1.00 29.52 94 PRO A N 1
ATOM 747 C CA . PRO A 1 94 ? 8.329 7.263 42.950 1.00 29.52 94 PRO A CA 1
ATOM 748 C C . PRO A 1 94 ? 7.957 5.916 42.315 1.00 29.52 94 PRO A C 1
ATOM 750 O O . PRO A 1 94 ? 6.940 5.318 42.662 1.00 29.52 94 PRO A O 1
ATOM 753 N N . LEU A 1 95 ? 8.809 5.429 41.409 1.00 31.77 95 LEU A N 1
ATOM 754 C CA . LEU A 1 95 ? 8.767 4.063 40.879 1.00 31.77 95 LEU A CA 1
ATOM 755 C C . LEU A 1 95 ? 9.622 3.131 41.763 1.00 31.77 95 LEU A C 1
ATOM 757 O O . LEU A 1 95 ? 10.684 3.559 42.222 1.00 31.77 95 LEU A O 1
ATOM 761 N N . PRO A 1 96 ? 9.199 1.876 42.007 1.00 30.11 96 PRO A N 1
ATOM 762 C CA . PRO A 1 96 ? 9.987 0.906 42.763 1.00 30.11 96 PRO A CA 1
ATOM 763 C C . PRO A 1 96 ? 11.149 0.329 41.926 1.00 30.11 96 PRO A C 1
ATOM 765 O O . PRO A 1 96 ? 11.084 0.342 40.695 1.00 30.11 96 PRO A O 1
ATOM 768 N N . PRO A 1 97 ? 12.217 -0.172 42.577 1.00 32.81 97 PRO A N 1
ATOM 769 C CA . PRO A 1 97 ? 13.449 -0.583 41.910 1.00 32.81 97 PRO A CA 1
ATOM 770 C C . PRO A 1 97 ? 13.292 -1.924 41.182 1.00 32.81 97 PRO A C 1
ATOM 772 O O . PRO A 1 97 ? 12.841 -2.913 41.759 1.00 32.81 97 PRO A O 1
ATOM 775 N N . CYS A 1 98 ? 13.713 -1.960 39.918 1.00 33.44 98 CYS A N 1
ATOM 776 C CA . CYS A 1 98 ? 13.878 -3.189 39.151 1.00 33.44 98 CYS A CA 1
ATOM 777 C C . CYS A 1 98 ? 15.156 -3.898 39.620 1.00 33.44 98 CYS A C 1
ATOM 779 O O . CYS A 1 98 ? 16.231 -3.300 39.605 1.00 33.44 98 CYS A O 1
ATOM 781 N N . GLY A 1 99 ? 15.014 -5.145 40.065 1.00 28.64 99 GLY A N 1
ATOM 782 C CA . GLY A 1 99 ? 16.119 -6.004 40.475 1.00 28.64 99 GLY A CA 1
ATOM 783 C C . GLY A 1 99 ? 16.862 -6.617 39.288 1.00 28.64 99 GLY A C 1
ATOM 784 O O . GLY A 1 99 ? 16.259 -6.948 38.267 1.00 28.64 99 GLY A O 1
ATOM 785 N N . ASP A 1 100 ? 18.169 -6.767 39.480 1.00 35.34 100 ASP A N 1
ATOM 786 C CA . ASP A 1 100 ? 19.098 -7.510 38.635 1.00 35.34 100 ASP A CA 1
ATOM 787 C C . ASP A 1 100 ? 18.774 -9.010 38.569 1.00 35.34 100 ASP A C 1
ATOM 789 O O . ASP A 1 100 ? 18.374 -9.635 39.553 1.00 35.34 100 ASP A O 1
ATOM 793 N N . GLY A 1 101 ? 19.067 -9.598 37.412 1.00 31.52 101 GLY A N 1
ATOM 794 C CA . GLY A 1 101 ? 19.165 -11.038 37.186 1.00 31.52 101 GLY A CA 1
ATOM 795 C C . GLY A 1 101 ? 18.863 -11.337 35.721 1.00 31.52 101 GLY A C 1
ATOM 796 O O . GLY A 1 101 ? 17.821 -10.951 35.215 1.00 31.52 101 GLY A O 1
ATOM 797 N N . GLY A 1 102 ? 19.699 -11.986 34.930 1.00 29.16 102 GLY A N 1
ATOM 798 C CA . GLY A 1 102 ? 20.939 -12.706 35.161 1.00 29.16 102 GLY A CA 1
ATOM 799 C C . GLY A 1 102 ? 21.161 -13.533 33.893 1.00 29.16 102 GLY A C 1
ATOM 800 O O . GLY A 1 102 ? 20.207 -14.055 33.318 1.00 29.16 102 GLY A O 1
ATOM 801 N N . SER A 1 103 ? 22.400 -13.583 33.421 1.00 36.56 103 SER A N 1
ATOM 802 C CA . SER A 1 103 ? 22.834 -14.352 32.256 1.00 36.56 103 SER A CA 1
ATOM 803 C C . SER A 1 103 ? 22.546 -15.850 32.408 1.00 36.56 103 SER A C 1
ATOM 805 O O . SER A 1 103 ? 22.667 -16.394 33.505 1.00 36.56 103 SER A O 1
ATOM 807 N N . GLY A 1 104 ? 22.253 -16.530 31.299 1.00 31.62 104 GLY A N 1
ATOM 808 C CA . GLY A 1 104 ? 22.142 -17.986 31.257 1.00 31.62 104 GLY A CA 1
ATOM 809 C C . GLY A 1 104 ? 22.263 -18.535 29.838 1.00 31.62 104 GLY A C 1
ATOM 810 O O . GLY A 1 104 ? 21.260 -18.674 29.145 1.00 31.62 104 GLY A O 1
ATOM 811 N N . ASP A 1 105 ? 23.495 -18.849 29.437 1.00 40.44 105 ASP A N 1
ATOM 812 C CA . ASP A 1 105 ? 23.799 -19.813 28.376 1.00 40.44 105 ASP A CA 1
ATOM 813 C C . ASP A 1 105 ? 23.479 -21.241 28.858 1.00 40.44 105 ASP A C 1
ATOM 815 O O . ASP A 1 105 ? 23.694 -21.571 30.027 1.00 40.44 105 ASP A O 1
ATOM 819 N N . GLY A 1 106 ? 23.032 -22.119 27.957 1.00 33.47 106 GLY A N 1
ATOM 820 C CA . GLY A 1 106 ? 22.882 -23.551 28.237 1.00 33.47 106 GLY A CA 1
ATOM 821 C C . GLY A 1 106 ? 22.292 -24.314 27.053 1.00 33.47 106 GLY A C 1
ATOM 822 O O . GLY A 1 106 ? 21.152 -24.080 26.672 1.00 33.47 106 GLY A O 1
ATOM 823 N N . GLY A 1 107 ? 23.095 -25.191 26.448 1.00 32.72 107 GLY A N 1
ATOM 824 C CA . GLY A 1 107 ? 22.784 -25.901 25.208 1.00 32.72 107 GLY A CA 1
ATOM 825 C C . GLY A 1 107 ? 22.192 -27.308 25.356 1.00 32.72 107 GLY A C 1
ATOM 826 O O . GLY A 1 107 ? 21.952 -27.790 26.456 1.00 32.72 107 GLY A O 1
ATOM 827 N N . SER A 1 108 ? 22.059 -27.931 24.178 1.00 40.41 108 SER A N 1
ATOM 828 C CA . SER A 1 108 ? 22.107 -29.365 23.829 1.00 40.41 108 SER A CA 1
ATOM 829 C C . SER A 1 108 ? 21.145 -30.368 24.484 1.00 40.41 108 SER A C 1
ATOM 831 O O . SER A 1 108 ? 21.115 -30.541 25.697 1.00 40.41 108 SER A O 1
ATOM 833 N N . GLY A 1 109 ? 20.492 -31.173 23.635 1.00 33.94 109 GLY A N 1
ATOM 834 C CA . GLY A 1 109 ? 19.863 -32.436 24.027 1.00 33.94 109 GLY A CA 1
ATOM 835 C C . GLY A 1 109 ? 19.125 -33.129 22.880 1.00 33.94 109 GLY A C 1
ATOM 836 O O . GLY A 1 109 ? 17.973 -32.811 22.607 1.00 33.94 109 GLY A O 1
ATOM 837 N N . ASP A 1 110 ? 19.812 -34.067 22.227 1.00 41.69 110 ASP A N 1
ATOM 838 C CA . ASP A 1 110 ? 19.304 -35.009 21.226 1.00 41.69 110 ASP A CA 1
ATOM 839 C C . ASP A 1 110 ? 18.282 -36.021 21.782 1.00 41.69 110 ASP A C 1
ATOM 841 O O . ASP A 1 110 ? 18.350 -36.416 22.946 1.00 41.69 110 ASP A O 1
ATOM 845 N N . GLY A 1 111 ? 17.469 -36.578 20.873 1.00 34.97 111 GLY A N 1
ATOM 846 C CA . GLY A 1 111 ? 17.192 -38.020 20.841 1.00 34.97 111 GLY A CA 1
ATOM 847 C C . GLY A 1 111 ? 15.774 -38.476 21.198 1.00 34.97 111 GLY A C 1
ATOM 848 O O . GLY A 1 111 ? 15.282 -38.226 22.293 1.00 34.97 111 GLY A O 1
ATOM 849 N N . GLY A 1 112 ? 15.157 -39.262 20.305 1.00 33.50 112 GLY A N 1
ATOM 850 C CA . GLY A 1 112 ? 14.018 -40.108 20.675 1.00 33.50 112 GLY A CA 1
ATOM 851 C C . GLY A 1 112 ? 13.110 -40.548 19.532 1.00 33.50 112 GLY A C 1
ATOM 852 O O . GLY A 1 112 ? 12.018 -40.016 19.374 1.00 33.50 112 GLY A O 1
ATOM 853 N N . SER A 1 113 ? 13.556 -41.541 18.766 1.00 42.53 113 SER A N 1
ATOM 854 C CA . SER A 1 113 ? 12.771 -42.307 17.789 1.00 42.53 113 SER A CA 1
ATOM 855 C C . SER A 1 113 ? 11.646 -43.125 18.446 1.00 42.53 113 SER A C 1
ATOM 857 O O . SER A 1 113 ? 11.796 -43.581 19.579 1.00 42.53 113 SER A O 1
ATOM 859 N N . GLY A 1 114 ? 10.571 -43.403 17.702 1.00 35.75 114 GLY A N 1
ATOM 860 C CA . GLY A 1 114 ? 9.527 -44.354 18.096 1.00 35.75 114 GLY A CA 1
ATOM 861 C C . GLY A 1 114 ? 8.560 -44.656 16.952 1.00 35.75 114 GLY A C 1
ATOM 862 O O . GLY A 1 114 ? 7.629 -43.895 16.712 1.00 35.75 114 GLY A O 1
ATOM 863 N N . ASP A 1 115 ? 8.818 -45.761 16.254 1.00 40.75 115 ASP A N 1
ATOM 864 C CA . ASP A 1 115 ? 7.969 -46.369 15.227 1.00 40.75 115 ASP A CA 1
ATOM 865 C C . ASP A 1 115 ? 6.658 -46.945 15.789 1.00 40.75 115 ASP A C 1
ATOM 867 O O . ASP A 1 115 ? 6.610 -47.436 16.918 1.00 40.75 115 ASP A O 1
ATOM 871 N N . GLY A 1 116 ? 5.655 -47.049 14.910 1.00 35.47 116 GLY A N 1
ATOM 872 C CA . GLY A 1 116 ? 4.772 -48.218 14.860 1.00 35.47 116 GLY A CA 1
ATOM 873 C C . GLY A 1 116 ? 3.275 -47.946 15.008 1.00 35.47 116 GLY A C 1
ATOM 874 O O . GLY A 1 116 ? 2.815 -47.500 16.054 1.00 35.47 116 GLY A O 1
ATOM 875 N N . GLY A 1 117 ? 2.495 -48.342 13.994 1.00 34.31 117 GLY A N 1
ATOM 876 C CA . GLY A 1 117 ? 1.080 -48.669 14.191 1.00 34.31 117 GLY A CA 1
ATOM 877 C C . GLY A 1 117 ? 0.159 -48.399 13.007 1.00 34.31 117 GLY A C 1
ATOM 878 O O . GLY A 1 117 ? -0.582 -47.424 13.014 1.00 34.31 117 GLY A O 1
ATOM 879 N N . SER A 1 118 ? 0.162 -49.300 12.025 1.00 45.06 118 SER A N 1
ATOM 880 C CA . SER A 1 118 ? -0.900 -49.446 11.025 1.00 45.06 118 SER A CA 1
ATOM 881 C C . SER A 1 118 ? -2.227 -49.849 11.683 1.00 45.06 118 SER A C 1
ATOM 883 O O . SER A 1 118 ? -2.240 -50.711 12.562 1.00 45.06 118 SER A O 1
ATOM 885 N N . GLY A 1 119 ? -3.343 -49.295 11.206 1.00 36.78 119 GLY A N 1
ATOM 886 C CA . GLY A 1 119 ? -4.693 -49.720 11.573 1.00 36.78 119 GLY A CA 1
ATOM 887 C C . GLY A 1 119 ? -5.723 -49.195 10.577 1.00 36.78 119 GLY A C 1
ATOM 888 O O . GLY A 1 119 ? -6.025 -48.006 10.563 1.00 36.78 119 GLY A O 1
ATOM 889 N N . ASP A 1 120 ? -6.223 -50.096 9.735 1.00 40.50 120 ASP A N 1
ATOM 890 C CA . ASP A 1 120 ? -7.321 -49.885 8.793 1.00 40.50 120 ASP A CA 1
ATOM 891 C C . ASP A 1 120 ? -8.681 -49.711 9.492 1.00 40.50 120 ASP A C 1
ATOM 893 O O . ASP A 1 120 ? -8.962 -50.353 10.503 1.00 40.50 120 ASP A O 1
ATOM 897 N N . GLY A 1 121 ? -9.576 -48.971 8.826 1.00 34.84 121 GLY A N 1
ATOM 898 C CA . GLY A 1 121 ? -11.010 -49.280 8.793 1.00 34.84 121 GLY A CA 1
ATOM 899 C C . GLY A 1 121 ? -11.936 -48.354 9.586 1.00 34.84 121 GLY A C 1
ATOM 900 O O . GLY A 1 121 ? -11.919 -48.335 10.811 1.00 34.84 121 GLY A O 1
ATOM 901 N N . GLY A 1 122 ? -12.852 -47.677 8.882 1.00 31.53 122 GLY A N 1
ATOM 902 C CA . GLY A 1 122 ? -14.050 -47.122 9.516 1.00 31.53 122 GLY A CA 1
ATOM 903 C C . GLY A 1 122 ? -14.729 -45.985 8.762 1.00 31.53 122 GLY A C 1
ATOM 904 O O . GLY A 1 122 ? -14.525 -44.819 9.078 1.00 31.53 122 GLY A O 1
ATOM 905 N N . SER A 1 123 ? -15.589 -46.327 7.803 1.00 43.34 123 SER A N 1
ATOM 906 C CA . SER A 1 123 ? -16.615 -45.431 7.266 1.00 43.34 123 SER A CA 1
ATOM 907 C C . SER A 1 123 ? -17.573 -44.975 8.374 1.00 43.34 123 SER A C 1
ATOM 909 O O . SER A 1 123 ? -18.102 -45.807 9.109 1.00 43.34 123 SER A O 1
ATOM 911 N N . GLY A 1 124 ? -17.872 -43.678 8.443 1.00 32.03 124 GLY A N 1
ATOM 912 C CA . GLY A 1 124 ? -18.911 -43.144 9.321 1.00 32.03 124 GLY A CA 1
ATOM 913 C C . GLY A 1 124 ? -19.117 -41.653 9.094 1.00 32.03 124 GLY A C 1
ATOM 914 O O . GLY A 1 124 ? -18.278 -40.845 9.473 1.00 32.03 124 GLY A O 1
ATOM 915 N N . GLY A 1 125 ? -20.224 -41.302 8.437 1.00 43.47 125 GLY A N 1
ATOM 916 C CA . GLY A 1 125 ? -20.666 -39.921 8.283 1.00 43.47 125 GLY A CA 1
ATOM 917 C C . GLY A 1 125 ? -21.005 -39.287 9.632 1.00 43.47 125 GLY A C 1
ATOM 918 O O . GLY A 1 125 ? -21.587 -39.928 10.504 1.00 43.47 125 GLY A O 1
ATOM 919 N N . GLY A 1 126 ? -20.648 -38.016 9.773 1.00 32.09 126 GLY A N 1
ATOM 920 C CA . GLY A 1 126 ? -20.921 -37.207 10.950 1.00 32.09 126 GLY A CA 1
ATOM 921 C C . GLY A 1 126 ? -20.627 -35.750 10.637 1.00 32.09 126 GLY A C 1
ATOM 922 O O . GLY A 1 126 ? -19.486 -35.308 10.699 1.00 32.09 126 GLY A O 1
ATOM 923 N N . ASP A 1 127 ? -21.675 -35.040 10.241 1.00 46.38 127 ASP A N 1
ATOM 924 C CA . ASP A 1 127 ? -21.721 -33.592 10.128 1.00 46.38 127 ASP A CA 1
ATOM 925 C C . ASP A 1 127 ? -21.567 -32.988 11.533 1.00 46.38 127 ASP A C 1
ATOM 927 O O . ASP A 1 127 ? -22.431 -33.169 12.392 1.00 46.38 127 ASP A O 1
ATOM 931 N N . THR A 1 128 ? -20.450 -32.306 11.786 1.00 33.81 128 THR A N 1
ATOM 932 C CA . THR A 1 128 ? -20.299 -31.404 12.932 1.00 33.81 128 THR A CA 1
ATOM 933 C C . THR A 1 128 ? -19.458 -30.209 12.515 1.00 33.81 128 THR A C 1
ATOM 935 O O . THR A 1 128 ? -18.282 -30.348 12.175 1.00 33.81 128 THR A O 1
ATOM 938 N N . GLY A 1 129 ? -20.077 -29.028 12.563 1.00 45.22 129 GLY A N 1
ATOM 939 C CA . GLY A 1 129 ? -19.430 -27.744 12.349 1.00 45.22 129 GLY A CA 1
ATOM 940 C C . GLY A 1 129 ? -18.191 -27.576 13.226 1.00 45.22 129 GLY A C 1
ATOM 941 O O . GLY A 1 129 ? -18.259 -27.637 14.452 1.00 45.22 129 GLY A O 1
ATOM 942 N N . GLY A 1 130 ? -17.063 -27.331 12.569 1.00 28.36 130 GLY A N 1
ATOM 943 C CA . GLY A 1 130 ? -15.798 -26.973 13.189 1.00 28.36 130 GLY A CA 1
ATOM 944 C C . GLY A 1 130 ? -15.297 -25.674 12.575 1.00 28.36 130 GLY A C 1
ATOM 945 O O . GLY A 1 130 ? -15.057 -25.603 11.372 1.00 28.36 130 GLY A O 1
ATOM 946 N N . GLY A 1 131 ? -15.155 -24.639 13.405 1.00 40.75 131 GLY A N 1
ATOM 947 C CA . GLY A 1 131 ? -14.446 -23.413 13.058 1.00 40.75 131 GLY A CA 1
ATOM 948 C C . GLY A 1 131 ? -12.994 -23.738 12.722 1.00 40.75 131 GLY A C 1
ATOM 949 O O . GLY A 1 131 ? -12.163 -23.896 13.612 1.00 40.75 131 GLY A O 1
ATOM 950 N N . GLY A 1 132 ? -12.711 -23.882 11.431 1.00 30.50 132 GLY A N 1
ATOM 951 C CA . GLY A 1 132 ? -11.381 -24.157 10.913 1.00 30.50 132 GLY A CA 1
ATOM 952 C C . GLY A 1 132 ? -10.607 -22.864 10.699 1.00 30.50 132 GLY A C 1
ATOM 953 O O . GLY A 1 132 ? -10.926 -22.078 9.809 1.00 30.50 132 GLY A O 1
ATOM 954 N N . SER A 1 133 ? -9.556 -22.673 11.493 1.00 40.22 133 SER A N 1
ATOM 955 C CA . SER A 1 133 ? -8.414 -21.820 11.160 1.00 40.22 133 SER A CA 1
ATOM 956 C C . SER A 1 133 ? -7.728 -22.416 9.921 1.00 40.22 133 SER A C 1
ATOM 958 O O . SER A 1 133 ? -6.830 -23.247 10.033 1.00 40.22 133 SER A O 1
ATOM 960 N N . GLY A 1 134 ? -8.258 -22.104 8.736 1.00 37.94 134 GLY A N 1
ATOM 961 C CA . GLY A 1 134 ? -7.821 -22.686 7.471 1.00 37.94 134 GLY A CA 1
ATOM 962 C C . GLY A 1 134 ? -6.480 -22.110 7.029 1.00 37.94 134 GLY A C 1
ATOM 963 O O . GLY A 1 134 ? -6.375 -20.922 6.720 1.00 37.94 134 GLY A O 1
ATOM 964 N N . SER A 1 135 ? -5.464 -22.966 6.963 1.00 43.22 135 SER A N 1
ATOM 965 C CA . SER A 1 135 ? -4.272 -22.738 6.152 1.00 43.22 135 SER A CA 1
ATOM 966 C C . SER A 1 135 ? -4.702 -22.378 4.724 1.00 43.22 135 SER A C 1
ATOM 968 O O . SER A 1 135 ? -5.580 -23.011 4.142 1.00 43.22 135 SER A O 1
ATOM 970 N N . GLY A 1 136 ? -4.142 -21.296 4.187 1.00 52.88 136 GLY A N 1
ATOM 971 C CA . GLY A 1 136 ? -4.578 -20.685 2.937 1.00 52.88 136 GLY A CA 1
ATOM 972 C C . GLY A 1 136 ? -4.475 -21.609 1.720 1.00 52.88 136 GLY A C 1
ATOM 973 O O . GLY A 1 136 ? -3.438 -21.694 1.072 1.00 52.88 136 GLY A O 1
ATOM 974 N N . GLU A 1 137 ? -5.578 -22.255 1.361 1.00 67.50 137 GLU A N 1
ATOM 975 C CA . GLU A 1 137 ? -5.697 -22.966 0.092 1.00 67.50 137 GLU A CA 1
ATOM 976 C C . GLU A 1 137 ? -5.819 -21.970 -1.074 1.00 67.50 137 GLU A C 1
ATOM 978 O O . GLU A 1 137 ? -6.480 -20.930 -0.970 1.00 67.50 137 GLU A O 1
ATOM 983 N N . CYS A 1 138 ? -5.200 -22.307 -2.209 1.00 79.06 138 CYS A N 1
ATOM 984 C CA . CYS A 1 138 ? -5.265 -21.549 -3.459 1.00 79.06 138 CYS A CA 1
ATOM 985 C C . CYS A 1 138 ? -6.636 -21.677 -4.137 1.00 79.06 138 CYS A C 1
ATOM 987 O O . CYS A 1 138 ? -6.778 -22.286 -5.197 1.00 79.06 138 CYS A O 1
ATOM 989 N N . ARG A 1 139 ? -7.666 -21.104 -3.514 1.00 81.50 139 ARG A N 1
ATOM 990 C CA . ARG A 1 139 ? -9.020 -21.000 -4.066 1.00 81.50 139 ARG A CA 1
ATOM 991 C C . ARG A 1 139 ? -9.298 -19.588 -4.583 1.00 81.50 139 ARG A C 1
ATOM 993 O O . ARG A 1 139 ? -8.544 -18.645 -4.331 1.00 81.50 139 ARG A O 1
ATOM 1000 N N . ARG A 1 140 ? -10.371 -19.464 -5.364 1.00 80.94 140 ARG A N 1
ATOM 1001 C CA . ARG A 1 140 ? -10.962 -18.174 -5.721 1.00 80.94 140 ARG A CA 1
ATOM 1002 C C . ARG A 1 140 ? -12.125 -17.923 -4.767 1.00 80.94 140 ARG A C 1
ATOM 1004 O O . ARG A 1 140 ? -13.068 -18.710 -4.757 1.00 80.94 140 ARG A O 1
ATOM 1011 N N . ASP A 1 141 ? -12.028 -16.847 -4.004 1.00 84.56 141 ASP A N 1
ATOM 1012 C CA . ASP A 1 141 ? -13.105 -16.345 -3.160 1.00 84.56 141 ASP A CA 1
ATOM 1013 C C . ASP A 1 141 ? -14.038 -15.452 -3.992 1.00 84.56 141 ASP A C 1
ATOM 1015 O O . ASP A 1 141 ? -13.707 -15.052 -5.116 1.00 84.56 141 ASP A O 1
ATOM 1019 N N . GLU A 1 142 ? -15.202 -15.110 -3.440 1.00 79.06 142 GLU A N 1
ATOM 1020 C CA . GLU A 1 142 ? -15.975 -13.991 -3.976 1.00 79.06 142 GLU A CA 1
ATOM 1021 C C . GLU A 1 142 ? -15.099 -12.738 -4.000 1.00 79.06 142 GLU A C 1
ATOM 1023 O O . GLU A 1 142 ? -14.390 -12.437 -3.038 1.00 79.06 142 GLU A O 1
ATOM 1028 N N . THR A 1 143 ? -15.128 -12.018 -5.120 1.00 83.38 143 THR A N 1
ATOM 1029 C CA . THR A 1 143 ? -14.313 -10.822 -5.307 1.00 83.38 143 THR A CA 1
ATOM 1030 C C . THR A 1 143 ? -14.651 -9.784 -4.236 1.00 83.38 143 THR A C 1
ATOM 1032 O O . THR A 1 143 ? -15.782 -9.293 -4.229 1.00 83.38 143 THR A O 1
ATOM 1035 N N . PRO A 1 144 ? -13.696 -9.380 -3.374 1.00 84.31 144 PRO A N 1
ATOM 1036 C CA . PRO A 1 144 ? -13.967 -8.398 -2.326 1.00 84.31 144 PRO A CA 1
ATOM 1037 C C . PRO A 1 144 ? -14.482 -7.056 -2.856 1.00 84.31 144 PRO A C 1
ATOM 1039 O O . PRO A 1 144 ? -15.329 -6.436 -2.218 1.00 84.31 144 PRO A O 1
ATOM 1042 N N . ALA A 1 145 ? -13.994 -6.614 -4.021 1.00 77.81 145 ALA A N 1
ATOM 1043 C CA . ALA A 1 145 ? -14.472 -5.400 -4.684 1.00 77.81 145 ALA A CA 1
ATOM 1044 C C . ALA A 1 145 ? -15.910 -5.520 -5.237 1.00 77.81 145 ALA A C 1
ATOM 1046 O O . ALA A 1 145 ? -16.578 -4.504 -5.422 1.00 77.81 145 ALA A O 1
ATOM 1047 N N . GLY A 1 146 ? -16.404 -6.748 -5.450 1.00 77.00 146 GLY A N 1
ATOM 1048 C CA . GLY A 1 146 ? -17.769 -7.053 -5.883 1.00 77.00 146 GLY A CA 1
ATOM 1049 C C . GLY A 1 146 ? -18.273 -6.229 -7.077 1.00 77.00 146 GLY A C 1
ATOM 1050 O O . GLY A 1 146 ? -17.505 -5.646 -7.838 1.00 77.00 146 GLY A O 1
ATOM 1051 N N . SER A 1 147 ? -19.598 -6.173 -7.234 1.00 72.44 147 SER A N 1
ATOM 1052 C CA . SER A 1 147 ? -20.290 -5.319 -8.218 1.00 72.44 147 SER A CA 1
ATOM 1053 C C . SER A 1 147 ? -21.125 -4.202 -7.573 1.00 72.44 147 SER A C 1
ATOM 1055 O O . SER A 1 147 ? -21.913 -3.557 -8.259 1.00 72.44 147 SER A O 1
ATOM 1057 N N . GLY A 1 148 ? -21.036 -4.046 -6.248 1.00 82.62 148 GLY A N 1
ATOM 1058 C CA . GLY A 1 148 ? -21.805 -3.073 -5.467 1.00 82.62 148 GLY A CA 1
ATOM 1059 C C . GLY A 1 148 ? -21.108 -1.717 -5.355 1.00 82.62 148 GLY A C 1
ATOM 1060 O O . GLY A 1 148 ? -20.406 -1.289 -6.264 1.00 82.62 148 GLY A O 1
ATOM 1061 N N . GLU A 1 149 ? -21.285 -1.041 -4.220 1.00 86.56 149 GLU A N 1
ATOM 1062 C CA . GLU A 1 149 ? -20.529 0.180 -3.916 1.00 86.56 149 GLU A CA 1
ATOM 1063 C C . GLU A 1 149 ? -19.011 -0.086 -3.907 1.00 86.56 149 GLU A C 1
ATOM 1065 O O . GLU A 1 149 ? -18.594 -1.143 -3.416 1.00 86.56 149 GLU A O 1
ATOM 1070 N N . PRO A 1 150 ? -18.178 0.855 -4.395 1.00 91.62 150 PRO A N 1
ATOM 1071 C CA . PRO A 1 150 ? -16.735 0.664 -4.448 1.00 91.62 150 PRO A CA 1
ATOM 1072 C C . PRO A 1 150 ? -16.118 0.375 -3.076 1.00 91.62 150 PRO A C 1
ATOM 1074 O O . PRO A 1 150 ? -16.384 1.061 -2.080 1.00 91.62 150 PRO A O 1
ATOM 1077 N N . LEU A 1 151 ? -15.221 -0.609 -3.031 1.00 94.75 151 LEU A N 1
ATOM 1078 C CA . LEU A 1 151 ? -14.501 -0.971 -1.814 1.00 94.75 151 LEU A CA 1
ATOM 1079 C C . LEU A 1 151 ? -13.524 0.139 -1.412 1.00 94.75 151 LEU A C 1
ATOM 1081 O O . LEU A 1 151 ? -12.675 0.523 -2.212 1.00 94.75 151 LEU A O 1
ATOM 1085 N N . ARG A 1 152 ? -13.582 0.630 -0.168 1.00 97.56 152 ARG A N 1
ATOM 1086 C CA . ARG A 1 152 ? -12.607 1.619 0.324 1.00 97.56 152 ARG A CA 1
ATOM 1087 C C . ARG A 1 152 ? -11.286 0.939 0.662 1.00 97.56 152 ARG A C 1
ATOM 1089 O O . ARG A 1 152 ? -11.259 0.045 1.510 1.00 97.56 152 ARG A O 1
ATOM 1096 N N . VAL A 1 153 ? -10.204 1.392 0.033 1.00 98.38 153 VAL A N 1
ATOM 1097 C CA . VAL A 1 153 ? -8.876 0.772 0.135 1.00 98.38 153 VAL A CA 1
ATOM 1098 C C . VAL A 1 153 ? -7.827 1.788 0.583 1.00 98.38 153 VAL A C 1
ATOM 1100 O O . VAL A 1 153 ? -7.752 2.896 0.056 1.00 98.38 153 VAL A O 1
ATOM 1103 N N . ALA A 1 154 ? -7.006 1.393 1.547 1.00 98.62 154 ALA A N 1
ATOM 1104 C CA . ALA A 1 154 ? -5.743 2.012 1.906 1.00 98.62 154 ALA A CA 1
ATOM 1105 C C . ALA A 1 154 ? -4.602 1.022 1.635 1.00 98.62 154 ALA A C 1
ATOM 1107 O O . ALA A 1 154 ? -4.796 -0.188 1.769 1.00 98.62 154 ALA A O 1
ATOM 1108 N N . ILE A 1 155 ? -3.424 1.511 1.271 1.00 98.19 155 ILE A N 1
ATOM 1109 C CA . ILE A 1 155 ? -2.248 0.670 1.021 1.00 98.19 155 ILE A CA 1
ATOM 1110 C C . ILE A 1 155 ? -0.988 1.343 1.559 1.00 98.19 155 ILE A C 1
ATOM 1112 O O . ILE A 1 155 ? -0.844 2.555 1.407 1.00 98.19 155 ILE A O 1
ATOM 1116 N N . SER A 1 156 ? -0.123 0.552 2.192 1.00 97.62 156 SER A N 1
ATOM 1117 C CA . SER A 1 156 ? 1.058 1.018 2.924 1.00 97.62 156 SER A CA 1
ATOM 1118 C C . SER A 1 156 ? 2.275 0.191 2.517 1.00 97.62 156 SER A C 1
ATOM 1120 O O . SER A 1 156 ? 2.256 -1.020 2.729 1.00 97.62 156 SER A O 1
ATOM 1122 N N . PHE A 1 157 ? 3.283 0.838 1.924 1.00 95.94 157 PHE A N 1
ATOM 1123 C CA . PHE A 1 157 ? 4.494 0.210 1.368 1.00 95.94 157 PHE A CA 1
ATOM 1124 C C . PHE A 1 157 ? 5.791 0.632 2.087 1.00 95.94 157 PHE A C 1
ATOM 1126 O O . PHE A 1 157 ? 5.904 1.788 2.512 1.00 95.94 157 PHE A O 1
ATOM 1133 N N . ASP A 1 158 ? 6.799 -0.247 2.136 1.00 90.12 158 ASP A N 1
ATOM 1134 C CA . ASP A 1 158 ? 8.170 0.072 2.577 1.00 90.12 158 ASP A CA 1
ATOM 1135 C C . ASP A 1 158 ? 8.937 0.774 1.449 1.00 90.12 158 ASP A C 1
ATOM 1137 O O . ASP A 1 158 ? 8.788 1.980 1.242 1.00 90.12 158 ASP A O 1
ATOM 1141 N N . GLY A 1 159 ? 9.762 0.044 0.699 1.00 85.81 159 GLY A N 1
ATOM 1142 C CA . GLY A 1 159 ? 10.585 0.550 -0.391 1.00 85.81 159 GLY A CA 1
ATOM 1143 C C . GLY A 1 159 ? 11.708 1.526 -0.007 1.00 85.81 159 GLY A C 1
ATOM 1144 O O . GLY A 1 159 ? 12.406 1.986 -0.920 1.00 85.81 159 GLY A O 1
ATOM 1145 N N . ASN A 1 160 ? 11.923 1.854 1.280 1.00 85.00 160 ASN A N 1
ATOM 1146 C CA . ASN A 1 160 ? 12.921 2.845 1.719 1.00 85.00 160 ASN A CA 1
ATOM 1147 C C . ASN A 1 160 ? 14.090 2.305 2.545 1.00 85.00 160 ASN A C 1
ATOM 1149 O O . ASN A 1 160 ? 15.082 3.022 2.699 1.00 85.00 160 ASN A O 1
ATOM 1153 N N . LEU A 1 161 ? 14.014 1.088 3.076 1.00 83.56 161 LEU A N 1
ATOM 1154 C CA . LEU A 1 161 ? 15.150 0.443 3.758 1.00 83.56 161 LEU A CA 1
ATOM 1155 C C . LEU A 1 161 ? 15.196 -1.065 3.555 1.00 83.56 161 LEU A C 1
ATOM 1157 O O . LEU A 1 161 ? 16.277 -1.667 3.600 1.00 83.56 161 LEU A O 1
ATOM 1161 N N . LYS A 1 162 ? 14.027 -1.674 3.405 1.00 80.88 162 LYS A N 1
ATOM 1162 C CA . LYS A 1 162 ? 13.851 -3.073 3.052 1.00 80.88 162 LYS A CA 1
ATOM 1163 C C . LYS A 1 162 ? 12.929 -3.151 1.843 1.00 80.88 162 LYS A C 1
ATOM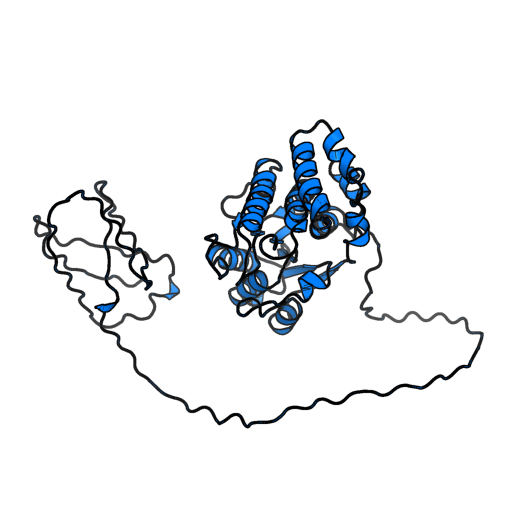 1165 O O . LYS A 1 162 ? 12.434 -2.121 1.386 1.00 80.88 162 LYS A O 1
ATOM 1170 N N . ASP A 1 163 ? 12.845 -4.350 1.286 1.00 76.19 163 ASP A N 1
ATOM 1171 C CA . ASP A 1 163 ? 11.847 -4.711 0.289 1.00 76.19 163 ASP A CA 1
ATOM 1172 C C . ASP A 1 163 ? 11.818 -3.744 -0.903 1.00 76.19 163 ASP A C 1
ATOM 1174 O O . ASP A 1 163 ? 10.865 -3.028 -1.192 1.00 76.19 163 ASP A O 1
ATOM 1178 N N . GLN A 1 164 ? 12.947 -3.674 -1.618 1.00 79.75 164 GLN A N 1
ATOM 1179 C CA . GLN A 1 164 ? 13.043 -2.905 -2.868 1.00 79.75 164 GLN A CA 1
ATOM 1180 C C . GLN A 1 164 ? 12.173 -3.481 -3.992 1.00 79.75 164 GLN A C 1
ATOM 1182 O O . GLN A 1 164 ? 11.988 -2.836 -5.027 1.00 79.75 164 GLN A O 1
ATOM 1187 N N . ASP A 1 165 ? 11.655 -4.690 -3.814 1.00 81.00 165 ASP A N 1
ATOM 1188 C CA . ASP A 1 165 ? 10.570 -5.234 -4.614 1.00 81.00 165 ASP A CA 1
ATOM 1189 C C . ASP A 1 165 ? 9.307 -4.364 -4.571 1.00 81.00 165 ASP A C 1
ATOM 1191 O O . ASP A 1 165 ? 8.603 -4.301 -5.582 1.00 81.00 165 ASP A O 1
ATOM 1195 N N . ASP A 1 166 ? 9.111 -3.531 -3.543 1.00 89.88 166 ASP A N 1
ATOM 1196 C CA . ASP A 1 166 ? 8.063 -2.502 -3.521 1.00 89.88 166 ASP A CA 1
ATOM 1197 C C . ASP A 1 166 ? 8.190 -1.454 -4.627 1.00 89.88 166 ASP A C 1
ATOM 1199 O O . ASP A 1 166 ? 7.192 -0.870 -5.071 1.00 89.88 166 ASP A O 1
ATOM 1203 N N . TRP A 1 167 ? 9.393 -1.255 -5.180 1.00 92.56 167 TRP A N 1
ATOM 1204 C CA . TRP A 1 167 ? 9.557 -0.412 -6.363 1.00 92.56 167 TRP A CA 1
ATOM 1205 C C . TRP A 1 167 ? 8.783 -0.968 -7.560 1.00 92.56 167 TRP A C 1
ATOM 1207 O O . TRP A 1 167 ? 8.445 -0.204 -8.469 1.00 92.56 167 TRP A O 1
ATOM 1217 N N . ALA A 1 168 ? 8.515 -2.271 -7.574 1.00 92.56 168 ALA A N 1
ATOM 1218 C CA . ALA A 1 168 ? 7.692 -2.962 -8.549 1.00 92.56 168 ALA A CA 1
ATOM 1219 C C . ALA A 1 168 ? 6.282 -3.257 -8.021 1.00 92.56 168 ALA A C 1
ATOM 1221 O O . ALA A 1 168 ? 5.319 -3.095 -8.777 1.00 92.56 168 ALA A O 1
ATOM 1222 N N . ALA A 1 169 ? 6.145 -3.629 -6.746 1.00 94.06 169 ALA A N 1
ATOM 1223 C CA . ALA A 1 169 ? 4.867 -3.985 -6.149 1.00 94.06 169 ALA A CA 1
ATOM 1224 C C . ALA A 1 169 ? 3.909 -2.791 -6.109 1.00 94.06 169 ALA A C 1
ATOM 1226 O O . ALA A 1 169 ? 2.784 -2.905 -6.589 1.00 94.06 169 ALA A O 1
ATOM 1227 N N . ALA A 1 170 ? 4.355 -1.612 -5.668 1.00 96.81 170 ALA A N 1
ATOM 1228 C CA . ALA A 1 170 ? 3.498 -0.430 -5.623 1.00 96.81 170 ALA A CA 1
ATOM 1229 C C . ALA A 1 170 ? 2.915 -0.006 -6.982 1.00 96.81 170 ALA A C 1
ATOM 1231 O O . ALA A 1 170 ? 1.692 0.141 -7.091 1.00 96.81 170 ALA A O 1
ATOM 1232 N N . PRO A 1 171 ? 3.714 0.168 -8.055 1.00 97.12 171 PRO A N 1
ATOM 1233 C CA . PRO A 1 171 ? 3.158 0.541 -9.346 1.00 97.12 171 PRO A CA 1
ATOM 1234 C C . PRO A 1 171 ? 2.302 -0.577 -9.959 1.00 97.12 171 PRO A C 1
ATOM 1236 O O . PRO A 1 171 ? 1.337 -0.264 -10.659 1.00 97.12 171 PRO A O 1
ATOM 1239 N N . LEU A 1 172 ? 2.598 -1.856 -9.683 1.00 97.00 172 LEU A N 1
ATOM 1240 C CA . LEU A 1 172 ? 1.758 -2.972 -10.122 1.00 97.00 172 LEU A CA 1
ATOM 1241 C C . LEU A 1 172 ? 0.422 -2.996 -9.367 1.00 97.00 172 LEU A C 1
ATOM 1243 O O . LEU A 1 172 ? -0.624 -3.101 -10.000 1.00 97.00 172 LEU A O 1
ATOM 1247 N N . ALA A 1 173 ? 0.430 -2.821 -8.045 1.00 97.88 173 ALA A N 1
ATOM 1248 C CA . ALA A 1 173 ? -0.770 -2.752 -7.215 1.00 97.88 173 ALA A CA 1
ATOM 1249 C C . ALA A 1 173 ? -1.702 -1.629 -7.680 1.00 97.88 173 ALA A C 1
ATOM 1251 O O . ALA A 1 173 ? -2.895 -1.854 -7.866 1.00 97.88 173 ALA A O 1
ATOM 1252 N N . ILE A 1 174 ? -1.152 -0.438 -7.945 1.00 98.50 174 ILE A N 1
ATOM 1253 C CA . ILE A 1 174 ? -1.910 0.705 -8.469 1.00 98.50 174 ILE A CA 1
ATOM 1254 C C . ILE A 1 174 ? -2.533 0.366 -9.835 1.00 98.50 174 ILE A C 1
AT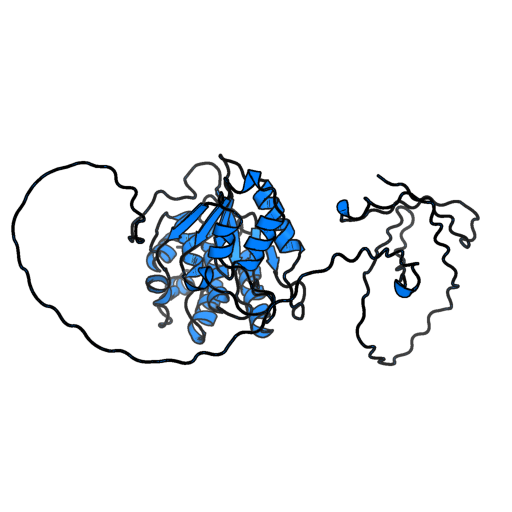OM 1256 O O . ILE A 1 174 ? -3.718 0.623 -10.045 1.00 98.50 174 ILE A O 1
ATOM 1260 N N . ALA A 1 175 ? -1.783 -0.259 -10.750 1.00 98.12 175 ALA A N 1
ATOM 1261 C CA . ALA A 1 175 ? -2.315 -0.678 -12.050 1.00 98.12 175 ALA A CA 1
ATOM 1262 C C . ALA A 1 175 ? -3.440 -1.724 -11.926 1.00 98.12 175 ALA A C 1
ATOM 1264 O O . ALA A 1 175 ? -4.415 -1.677 -12.674 1.00 98.12 175 ALA A O 1
ATOM 1265 N N . LEU A 1 176 ? -3.326 -2.656 -10.975 1.00 98.00 176 LEU A N 1
ATOM 1266 C CA . LEU A 1 176 ? -4.342 -3.675 -10.706 1.00 98.00 176 LEU A CA 1
ATOM 1267 C C . LEU A 1 176 ? -5.607 -3.060 -10.095 1.00 98.00 176 LEU A C 1
ATOM 1269 O O . LEU A 1 176 ? -6.709 -3.357 -10.551 1.00 98.00 176 LEU A O 1
ATOM 1273 N N . LEU A 1 177 ? -5.461 -2.165 -9.110 1.00 97.69 177 LEU A N 1
ATOM 1274 C CA . LEU A 1 177 ? -6.584 -1.475 -8.464 1.00 97.69 177 LEU A CA 1
ATOM 1275 C C . LEU A 1 177 ? -7.390 -0.634 -9.460 1.00 97.69 177 LEU A C 1
ATOM 1277 O O . LEU A 1 177 ? -8.608 -0.575 -9.333 1.00 97.69 177 LEU A O 1
ATOM 1281 N N . GLN A 1 178 ? -6.758 -0.078 -10.502 1.00 96.56 178 GLN A N 1
ATOM 1282 C CA . GLN A 1 178 ? -7.458 0.623 -11.590 1.00 96.56 178 GLN A CA 1
ATOM 1283 C C . GLN A 1 178 ? -8.519 -0.250 -12.287 1.00 96.56 178 GLN A C 1
ATOM 1285 O O . GLN A 1 178 ? -9.479 0.268 -12.857 1.00 96.56 178 GLN A O 1
ATOM 1290 N N . LYS A 1 179 ? -8.346 -1.575 -12.276 1.00 95.81 179 LYS A N 1
ATOM 1291 C CA . LYS A 1 179 ? -9.269 -2.533 -12.900 1.00 95.81 179 LYS A CA 1
ATOM 1292 C C . LYS A 1 179 ? -10.383 -2.992 -11.960 1.00 95.81 179 LYS A C 1
ATOM 1294 O O . LYS A 1 179 ? -11.286 -3.701 -12.397 1.00 95.81 179 LYS A O 1
ATOM 1299 N N . GLY A 1 180 ? -10.310 -2.630 -10.682 1.00 93.81 180 GLY A N 1
ATOM 1300 C CA . GLY A 1 180 ? -11.278 -3.017 -9.668 1.00 93.81 180 GLY A CA 1
ATOM 1301 C C . GLY A 1 180 ? -12.352 -1.970 -9.422 1.00 93.81 180 GLY A C 1
ATOM 1302 O O . GLY A 1 180 ? -12.158 -0.778 -9.637 1.00 93.81 180 GLY A O 1
ATOM 1303 N N . ASN A 1 181 ? -13.473 -2.423 -8.865 1.00 94.38 181 ASN A N 1
ATOM 1304 C CA . ASN A 1 181 ? -14.483 -1.550 -8.280 1.00 94.38 181 ASN A CA 1
ATOM 1305 C C . ASN A 1 181 ? -14.047 -1.096 -6.874 1.00 94.38 181 ASN A C 1
ATOM 1307 O O . ASN A 1 181 ? -14.566 -1.544 -5.849 1.00 94.38 181 ASN A O 1
ATOM 1311 N N . VAL A 1 182 ? -13.009 -0.263 -6.825 1.00 95.25 182 VAL A N 1
ATOM 1312 C CA . VAL A 1 182 ? -12.380 0.203 -5.585 1.00 95.25 182 VAL A CA 1
ATOM 1313 C C . VAL A 1 182 ? -12.330 1.726 -5.545 1.00 95.25 182 VAL A C 1
ATOM 1315 O O . VAL A 1 182 ? -12.185 2.395 -6.563 1.00 95.25 182 VAL A O 1
ATOM 1318 N N . ASN A 1 183 ? -12.417 2.274 -4.341 1.00 96.06 183 ASN A N 1
ATOM 1319 C CA . ASN A 1 183 ? -12.133 3.663 -4.032 1.00 96.06 183 ASN A CA 1
ATOM 1320 C C . ASN A 1 183 ? -10.875 3.695 -3.160 1.00 96.06 183 ASN A C 1
ATOM 1322 O O . ASN A 1 183 ? -10.937 3.423 -1.956 1.00 96.06 183 ASN A O 1
ATOM 1326 N N . VAL A 1 184 ? -9.723 3.978 -3.769 1.00 97.88 184 VAL A N 1
ATOM 1327 C CA . VAL A 1 184 ? -8.479 4.131 -3.013 1.00 97.88 184 VAL A CA 1
ATOM 1328 C C . VAL A 1 184 ? -8.517 5.469 -2.291 1.00 97.88 184 VAL A C 1
ATOM 1330 O O . VAL A 1 184 ? -8.587 6.529 -2.903 1.00 97.88 184 VAL A O 1
ATOM 1333 N N . VAL A 1 185 ? -8.497 5.404 -0.965 1.00 98.12 185 VAL A N 1
ATOM 1334 C CA . VAL A 1 185 ? -8.620 6.572 -0.094 1.00 98.12 185 VAL A CA 1
ATOM 1335 C C . VAL A 1 185 ? -7.313 6.938 0.586 1.00 98.12 185 VAL A C 1
ATOM 1337 O O . VAL A 1 185 ? -7.231 8.020 1.145 1.00 98.12 185 VAL A O 1
ATOM 1340 N N . HIS A 1 186 ? -6.304 6.067 0.581 1.00 98.62 186 HIS A N 1
ATOM 1341 C CA . HIS A 1 186 ? -4.992 6.356 1.154 1.00 98.62 186 HIS A CA 1
ATOM 1342 C C . HIS A 1 186 ? -3.916 5.490 0.501 1.00 98.62 186 HIS A C 1
ATOM 1344 O O . HIS A 1 186 ? -4.105 4.291 0.313 1.00 98.62 186 HIS A O 1
ATOM 1350 N N . ILE A 1 187 ? -2.787 6.100 0.180 1.00 98.56 187 ILE A N 1
ATOM 1351 C CA . ILE A 1 187 ? -1.574 5.431 -0.265 1.00 98.56 187 ILE A CA 1
ATOM 1352 C C . ILE A 1 187 ? -0.444 6.044 0.542 1.00 98.56 187 ILE A C 1
ATOM 1354 O O . ILE A 1 187 ? -0.216 7.250 0.437 1.00 98.56 187 ILE A O 1
ATOM 1358 N N . ASP A 1 188 ? 0.272 5.232 1.299 1.00 98.12 188 ASP A N 1
ATOM 1359 C CA . ASP A 1 188 ? 1.545 5.614 1.887 1.00 98.12 188 ASP A CA 1
ATOM 1360 C C . ASP A 1 188 ? 2.669 4.690 1.407 1.00 98.12 188 ASP A C 1
ATOM 1362 O O . ASP A 1 188 ? 2.449 3.544 1.016 1.00 98.12 188 ASP A O 1
ATOM 1366 N N . TYR A 1 189 ? 3.875 5.241 1.345 1.00 97.31 189 TYR A N 1
ATOM 1367 C CA . TYR A 1 189 ? 5.087 4.541 0.930 1.00 97.31 189 TYR A CA 1
ATOM 1368 C C . TYR A 1 189 ? 6.299 5.117 1.662 1.00 97.31 189 TYR A C 1
ATOM 1370 O O . TYR A 1 189 ? 6.205 6.215 2.211 1.00 97.31 189 TYR A O 1
ATOM 1378 N N . ASN A 1 190 ? 7.442 4.429 1.635 1.00 95.69 190 ASN A N 1
ATOM 1379 C CA . ASN A 1 190 ? 8.603 4.725 2.482 1.00 95.69 190 ASN A CA 1
ATOM 1380 C C . ASN A 1 190 ? 8.284 4.602 3.982 1.00 95.69 190 ASN A C 1
ATOM 1382 O O . ASN A 1 190 ? 8.749 5.413 4.789 1.00 95.69 190 ASN A O 1
ATOM 1386 N N . ASN A 1 191 ? 7.443 3.639 4.364 1.00 93.69 191 ASN A N 1
ATOM 1387 C CA . ASN A 1 191 ? 6.896 3.539 5.719 1.00 93.69 191 ASN A CA 1
ATOM 1388 C C . ASN A 1 191 ? 7.850 2.895 6.749 1.00 93.69 191 ASN A C 1
ATOM 1390 O O . ASN A 1 191 ? 7.469 2.733 7.911 1.00 93.69 191 ASN A O 1
ATOM 1394 N N . HIS A 1 192 ? 9.096 2.576 6.382 1.00 92.94 192 HIS A N 1
ATOM 1395 C CA . HIS A 1 192 ? 10.089 2.134 7.352 1.00 92.94 192 HIS A CA 1
ATOM 1396 C C . HIS A 1 192 ? 10.640 3.333 8.142 1.00 92.94 192 HIS A C 1
ATOM 1398 O O . HIS A 1 192 ? 11.393 4.174 7.632 1.00 92.94 192 HIS A O 1
ATOM 1404 N N . ALA A 1 193 ? 10.307 3.401 9.433 1.00 90.62 193 ALA A N 1
ATOM 1405 C CA . ALA A 1 193 ? 10.831 4.412 10.348 1.00 90.62 193 ALA A CA 1
ATOM 1406 C C . ALA A 1 193 ? 12.278 4.105 10.794 1.00 90.62 193 ALA A C 1
ATOM 1408 O O . ALA A 1 193 ? 12.796 2.994 10.686 1.00 90.62 193 ALA A O 1
ATOM 1409 N N . GLY A 1 194 ? 12.965 5.108 11.328 1.00 88.75 194 GLY A N 1
ATOM 1410 C CA . GLY A 1 194 ? 14.326 5.038 11.856 1.00 88.75 194 GLY A CA 1
ATOM 1411 C C . GLY A 1 194 ? 15.402 5.176 10.786 1.00 88.75 194 GLY A C 1
ATOM 1412 O O . GLY A 1 194 ? 16.062 6.212 10.686 1.00 88.75 194 GLY A O 1
ATOM 1413 N N . ARG A 1 195 ? 15.623 4.114 10.010 1.00 85.31 195 ARG A N 1
ATOM 1414 C CA . ARG A 1 195 ? 16.670 4.049 8.976 1.00 85.31 195 ARG A CA 1
ATOM 1415 C C . ARG A 1 195 ? 16.043 4.108 7.586 1.00 85.31 195 ARG A C 1
ATOM 1417 O O . ARG A 1 195 ? 14.904 3.701 7.416 1.00 85.31 195 ARG A O 1
ATOM 1424 N N . ALA A 1 196 ? 16.781 4.645 6.621 1.00 88.56 196 ALA A N 1
ATOM 1425 C CA . ALA A 1 196 ? 16.437 4.574 5.205 1.00 88.56 196 ALA A CA 1
ATOM 1426 C C . ALA A 1 196 ? 17.680 4.747 4.335 1.00 88.56 196 ALA A C 1
ATOM 1428 O O . ALA A 1 196 ? 18.700 5.262 4.803 1.00 88.56 196 ALA A O 1
ATOM 1429 N N . ASP A 1 197 ? 17.550 4.359 3.075 1.00 91.12 197 ASP A N 1
ATOM 1430 C CA . ASP A 1 197 ? 18.510 4.609 2.014 1.00 91.12 197 ASP A CA 1
ATOM 1431 C C . ASP A 1 197 ? 17.982 5.684 1.045 1.00 91.12 197 ASP A C 1
ATOM 1433 O O . ASP A 1 197 ? 16.818 5.684 0.631 1.00 91.12 197 ASP A O 1
ATOM 1437 N N . THR A 1 198 ? 18.852 6.630 0.685 1.00 90.50 198 THR A N 1
ATOM 1438 C CA . THR A 1 198 ? 18.487 7.776 -0.155 1.00 90.50 198 THR A CA 1
ATOM 1439 C C . THR A 1 198 ? 18.150 7.393 -1.596 1.00 90.50 198 THR A C 1
ATOM 1441 O O . THR A 1 198 ? 17.227 7.969 -2.181 1.00 90.50 198 THR A O 1
ATOM 1444 N N . GLU A 1 199 ? 18.873 6.434 -2.182 1.00 90.88 199 GLU A N 1
ATOM 1445 C CA . GLU A 1 199 ? 18.556 5.914 -3.516 1.00 90.88 199 GLU A CA 1
ATOM 1446 C C . GLU A 1 199 ? 17.202 5.199 -3.483 1.00 90.88 199 GLU A C 1
ATOM 1448 O O . GLU A 1 199 ? 16.404 5.342 -4.412 1.00 90.88 199 GLU A O 1
ATOM 1453 N N . TRP A 1 200 ? 16.910 4.484 -2.397 1.00 92.19 200 TRP A N 1
ATOM 1454 C CA . TRP A 1 200 ? 15.703 3.670 -2.286 1.00 92.19 200 TRP A CA 1
ATOM 1455 C C . TRP A 1 200 ? 14.458 4.537 -2.153 1.00 92.19 200 TRP A C 1
ATOM 1457 O O . TRP A 1 200 ? 13.526 4.377 -2.939 1.00 92.19 200 TRP A O 1
ATOM 1467 N N . ILE A 1 201 ? 14.500 5.563 -1.296 1.00 93.06 201 ILE A N 1
ATOM 1468 C CA . ILE A 1 201 ? 13.429 6.569 -1.214 1.00 93.06 201 ILE A CA 1
ATOM 1469 C C . ILE A 1 201 ? 13.179 7.221 -2.581 1.00 93.06 201 ILE A C 1
ATOM 1471 O O . ILE A 1 201 ? 12.032 7.404 -2.992 1.00 93.06 201 ILE A O 1
ATOM 1475 N N . SER A 1 202 ? 14.241 7.580 -3.311 1.00 93.50 202 SER A N 1
ATOM 1476 C CA . SER A 1 202 ? 14.113 8.198 -4.638 1.00 93.50 202 SER A CA 1
ATOM 1477 C C . SER A 1 202 ? 13.457 7.255 -5.658 1.00 93.50 202 SER A C 1
ATOM 1479 O O . SER A 1 202 ? 12.574 7.660 -6.427 1.00 93.50 202 SER A O 1
ATOM 1481 N N . ASN A 1 203 ? 13.840 5.975 -5.643 1.00 94.31 203 ASN A N 1
ATOM 1482 C CA . ASN A 1 203 ? 13.236 4.954 -6.493 1.00 94.31 203 ASN A CA 1
ATOM 1483 C C . ASN A 1 203 ? 11.768 4.718 -6.150 1.00 94.31 203 ASN A C 1
ATOM 1485 O O . ASN A 1 203 ? 10.939 4.682 -7.062 1.00 94.31 203 ASN A O 1
ATOM 1489 N N . MET A 1 204 ? 11.431 4.623 -4.868 1.00 95.25 204 MET A N 1
ATOM 1490 C CA . MET A 1 204 ? 10.059 4.404 -4.436 1.00 95.25 204 MET A CA 1
ATOM 1491 C C . MET A 1 204 ? 9.156 5.596 -4.779 1.00 95.25 204 MET A C 1
ATOM 1493 O O . MET A 1 204 ? 8.085 5.412 -5.361 1.00 95.25 204 MET A O 1
ATOM 1497 N N . ARG A 1 205 ? 9.634 6.836 -4.575 1.00 96.06 205 ARG A N 1
ATOM 1498 C CA . ARG A 1 205 ? 8.958 8.060 -5.056 1.00 96.06 205 ARG A CA 1
ATOM 1499 C C . ARG A 1 205 ? 8.674 7.990 -6.552 1.00 96.06 205 ARG A C 1
ATOM 1501 O O . ARG A 1 205 ? 7.548 8.235 -6.979 1.00 96.06 205 ARG A O 1
ATOM 1508 N N . THR A 1 206 ? 9.679 7.617 -7.345 1.00 97.12 206 THR A N 1
ATOM 1509 C CA . THR A 1 206 ? 9.542 7.478 -8.802 1.00 97.12 206 THR A CA 1
ATOM 1510 C C . THR A 1 206 ? 8.496 6.427 -9.173 1.00 97.12 206 THR A C 1
ATOM 1512 O O . THR A 1 206 ? 7.707 6.644 -10.094 1.00 97.12 206 THR A O 1
ATOM 1515 N N . SER A 1 207 ? 8.470 5.299 -8.462 1.00 97.12 207 SER A N 1
ATOM 1516 C CA . SER A 1 207 ? 7.500 4.226 -8.673 1.00 97.12 207 SER A CA 1
ATOM 1517 C C . SER A 1 207 ? 6.072 4.664 -8.351 1.00 97.12 207 SER A C 1
ATOM 1519 O O . SER A 1 207 ? 5.203 4.572 -9.217 1.00 97.12 207 SER A O 1
ATOM 1521 N N . VAL A 1 208 ? 5.817 5.206 -7.160 1.00 97.75 208 VAL A N 1
ATOM 1522 C CA . VAL A 1 208 ? 4.457 5.590 -6.747 1.00 97.75 208 VAL A CA 1
ATOM 1523 C C . VAL A 1 208 ? 3.943 6.779 -7.559 1.00 97.75 208 VAL A C 1
ATOM 1525 O O . VAL A 1 208 ? 2.867 6.709 -8.151 1.00 97.75 208 VAL A O 1
ATOM 1528 N N . GLN A 1 209 ? 4.726 7.855 -7.680 1.00 96.38 209 GLN A N 1
ATOM 1529 C CA . GLN A 1 209 ? 4.316 9.043 -8.442 1.00 96.38 209 GLN A CA 1
ATOM 1530 C C . GLN A 1 209 ? 4.174 8.729 -9.939 1.00 96.38 209 GLN A C 1
ATOM 1532 O O . GLN A 1 209 ? 3.260 9.208 -10.621 1.00 96.38 209 GLN A O 1
ATOM 1537 N N . GLY A 1 210 ? 5.062 7.883 -10.466 1.00 97.88 210 GLY A N 1
ATOM 1538 C CA . GLY A 1 210 ? 5.004 7.422 -11.845 1.00 97.88 210 GLY A CA 1
ATOM 1539 C C . GLY A 1 210 ? 3.765 6.576 -12.136 1.00 97.88 210 GLY A C 1
ATOM 1540 O O . GLY A 1 210 ? 3.179 6.735 -13.205 1.00 97.88 210 GLY A O 1
ATOM 1541 N N . ALA A 1 211 ? 3.333 5.739 -11.194 1.00 98.19 211 ALA A N 1
ATOM 1542 C CA . ALA A 1 211 ? 2.106 4.963 -11.314 1.00 98.19 211 ALA A CA 1
ATOM 1543 C C . ALA A 1 211 ? 0.864 5.849 -11.216 1.00 98.19 211 ALA A C 1
ATOM 1545 O O . ALA A 1 211 ? 0.026 5.812 -12.110 1.00 98.19 211 ALA A O 1
ATOM 1546 N N . CYS A 1 212 ? 0.790 6.720 -10.208 1.00 97.06 212 CYS A N 1
ATOM 1547 C CA . CYS A 1 212 ? -0.325 7.650 -10.027 1.00 97.06 212 CYS A CA 1
ATOM 1548 C C . CYS A 1 212 ? -0.532 8.595 -11.221 1.00 97.06 212 CYS A C 1
ATOM 1550 O O . CYS A 1 212 ? -1.656 8.964 -11.554 1.00 97.06 212 CYS A O 1
ATOM 1552 N N . SER A 1 213 ? 0.545 8.982 -11.910 1.00 96.50 213 SER A N 1
ATOM 1553 C CA . SER A 1 213 ? 0.432 9.804 -13.120 1.00 96.50 213 SER A CA 1
ATOM 1554 C C . SER A 1 213 ? -0.085 9.032 -14.340 1.00 96.50 213 SER A C 1
ATOM 1556 O O . SER A 1 213 ? -0.664 9.666 -15.223 1.00 96.50 213 SER A O 1
ATOM 1558 N N . ARG A 1 214 ? 0.063 7.703 -14.381 1.00 97.38 214 ARG A N 1
ATOM 1559 C CA . ARG A 1 214 ? -0.272 6.844 -15.531 1.00 97.38 214 ARG A CA 1
ATOM 1560 C C . ARG A 1 214 ? -1.604 6.115 -15.369 1.00 97.38 214 ARG A C 1
ATOM 1562 O O . ARG A 1 214 ? -2.449 6.155 -16.255 1.00 97.38 214 ARG A O 1
ATOM 1569 N N . PHE A 1 215 ? -1.830 5.510 -14.210 1.00 96.12 215 PHE A N 1
ATOM 1570 C CA . PHE A 1 215 ? -3.018 4.712 -13.916 1.00 96.12 215 PHE A CA 1
ATOM 1571 C C . PHE A 1 215 ? -4.088 5.582 -13.243 1.00 96.12 215 PHE A C 1
ATOM 1573 O O . PHE A 1 215 ? -4.226 5.623 -12.020 1.00 96.12 215 PHE A O 1
ATOM 1580 N N . LYS A 1 216 ? -4.817 6.335 -14.076 1.00 92.38 216 LYS A N 1
ATOM 1581 C CA . LYS A 1 216 ? -5.905 7.240 -13.662 1.00 92.38 216 LYS A CA 1
ATOM 1582 C C . LYS A 1 216 ? -7.033 6.511 -12.935 1.00 92.38 216 LYS A C 1
ATOM 1584 O O . LYS A 1 216 ? -7.268 5.334 -13.187 1.00 92.38 216 LYS A O 1
ATOM 1589 N N . GLY A 1 217 ? -7.755 7.220 -12.079 1.00 89.94 217 GLY A N 1
ATOM 1590 C CA . GLY A 1 217 ? -8.864 6.699 -11.278 1.00 89.94 217 GLY A CA 1
ATOM 1591 C C . GLY A 1 217 ? -8.445 6.111 -9.929 1.00 89.94 217 GLY A C 1
ATOM 1592 O O . GLY A 1 217 ? -9.310 5.827 -9.109 1.00 89.94 217 GLY A O 1
ATOM 1593 N N . VAL A 1 218 ? -7.139 5.962 -9.674 1.00 94.38 218 VAL A N 1
ATOM 1594 C CA . VAL A 1 218 ? -6.618 5.387 -8.420 1.00 94.38 218 VAL A CA 1
ATOM 1595 C C . VAL A 1 218 ? -6.066 6.464 -7.490 1.00 94.38 218 VAL A C 1
ATOM 1597 O O . VAL A 1 218 ? -6.407 6.494 -6.314 1.00 94.38 218 VAL A O 1
ATOM 1600 N N . CYS A 1 219 ? -5.242 7.375 -8.014 1.00 94.62 219 CYS A N 1
ATOM 1601 C CA . CYS A 1 219 ? -4.593 8.431 -7.227 1.00 94.62 219 CYS A CA 1
ATOM 1602 C C . CYS A 1 219 ? -5.186 9.830 -7.465 1.00 94.62 219 CYS A C 1
ATOM 1604 O O . CYS A 1 219 ? -4.548 10.831 -7.143 1.00 94.62 219 CYS A O 1
ATOM 1606 N N . ASP A 1 220 ? -6.357 9.917 -8.097 1.00 88.06 220 ASP A N 1
ATOM 1607 C CA . ASP A 1 220 ? -6.874 11.187 -8.622 1.00 88.06 220 ASP A CA 1
ATOM 1608 C C . ASP A 1 220 ? -7.415 12.113 -7.521 1.00 88.06 220 ASP A C 1
ATOM 1610 O O . ASP A 1 220 ? -7.450 13.333 -7.699 1.00 88.06 220 ASP A O 1
ATOM 1614 N N . ALA A 1 221 ? -7.823 11.559 -6.374 1.00 89.19 221 ALA A N 1
ATOM 1615 C CA . ALA A 1 221 ? -8.270 12.366 -5.247 1.00 89.19 221 ALA A CA 1
ATOM 1616 C C . ALA A 1 221 ? -7.078 13.133 -4.635 1.00 89.19 221 ALA A C 1
ATOM 1618 O O . ALA A 1 221 ? -6.045 12.538 -4.319 1.00 89.19 221 ALA A O 1
ATOM 1619 N N . PRO A 1 222 ? -7.183 14.459 -4.440 1.00 89.12 222 PRO A N 1
ATOM 1620 C CA . PRO A 1 222 ? -6.085 15.233 -3.886 1.00 89.12 222 PRO A CA 1
ATOM 1621 C C . PRO A 1 222 ? -5.802 14.812 -2.442 1.00 89.12 222 PRO A C 1
ATOM 1623 O O . PRO A 1 222 ? -6.717 14.628 -1.642 1.00 89.12 222 PRO A O 1
ATOM 1626 N N . GLY A 1 223 ? -4.517 14.715 -2.101 1.00 94.38 223 GLY A N 1
ATOM 1627 C CA . GLY A 1 223 ? -4.088 14.485 -0.723 1.00 94.38 223 GLY A CA 1
ATOM 1628 C C . GLY A 1 223 ? -4.327 13.071 -0.200 1.00 94.38 223 GLY A C 1
ATOM 1629 O O . GLY A 1 223 ? -4.399 12.912 1.010 1.00 94.38 223 GLY A O 1
ATOM 1630 N N . ILE A 1 224 ? -4.443 12.058 -1.068 1.00 96.94 224 ILE A N 1
ATOM 1631 C CA . ILE A 1 224 ? -4.504 10.651 -0.631 1.00 96.94 224 ILE A CA 1
ATOM 1632 C C . ILE A 1 224 ? -3.156 9.928 -0.710 1.00 96.94 224 ILE A C 1
ATOM 1634 O O . ILE A 1 224 ? -3.037 8.843 -0.155 1.00 96.94 224 ILE A O 1
ATOM 1638 N N . VAL A 1 225 ? -2.160 10.503 -1.394 1.00 97.75 225 VAL A N 1
ATOM 1639 C CA . VAL A 1 225 ? -0.833 9.903 -1.603 1.00 97.75 225 VAL A CA 1
ATOM 1640 C C . VAL A 1 225 ? 0.191 10.581 -0.703 1.00 97.75 225 VAL A C 1
ATOM 1642 O O . VAL A 1 225 ? 0.425 11.785 -0.822 1.00 97.75 225 VAL A O 1
ATOM 1645 N N . PHE A 1 226 ? 0.831 9.800 0.159 1.00 97.50 226 PHE A N 1
ATOM 1646 C CA . PHE A 1 226 ? 1.751 10.275 1.176 1.00 97.50 226 PHE A CA 1
ATOM 1647 C C . PHE A 1 226 ? 3.095 9.579 1.055 1.00 97.50 226 PHE A C 1
ATOM 1649 O O . PHE A 1 226 ? 3.191 8.359 1.081 1.00 97.50 226 PHE A O 1
ATOM 1656 N N . ASP A 1 227 ? 4.151 10.377 0.995 1.00 96.31 227 ASP A N 1
ATOM 1657 C CA . ASP A 1 227 ? 5.448 9.883 1.422 1.00 96.31 227 ASP A CA 1
ATOM 1658 C C . ASP A 1 227 ? 5.429 9.816 2.954 1.00 96.31 227 ASP A C 1
ATOM 1660 O O . ASP A 1 227 ? 5.238 10.841 3.626 1.00 96.31 227 ASP A O 1
ATOM 1664 N N . ALA A 1 228 ? 5.595 8.618 3.512 1.00 95.38 228 ALA A N 1
ATOM 1665 C CA . ALA A 1 228 ? 5.696 8.408 4.949 1.00 95.38 228 ALA A CA 1
ATOM 1666 C C . ALA A 1 228 ? 6.999 8.999 5.519 1.00 95.38 228 ALA A C 1
ATOM 1668 O O . ALA A 1 228 ? 7.163 9.053 6.735 1.00 95.38 228 ALA A O 1
ATOM 1669 N N . ARG A 1 229 ? 7.883 9.536 4.666 1.00 89.69 229 ARG A N 1
ATOM 1670 C CA . ARG A 1 229 ? 9.050 10.352 5.015 1.00 89.69 229 ARG A CA 1
ATOM 1671 C C . ARG A 1 229 ? 8.855 11.767 4.475 1.00 89.69 229 ARG A C 1
ATOM 1673 O O . ARG A 1 229 ? 8.858 11.996 3.267 1.00 89.69 229 ARG A O 1
ATOM 1680 N N . LYS A 1 230 ? 8.700 12.749 5.364 1.00 82.50 230 LYS A N 1
ATOM 1681 C CA . LYS A 1 230 ? 8.502 14.147 4.948 1.00 82.50 230 LYS A CA 1
ATOM 1682 C C . LYS A 1 230 ? 9.771 14.736 4.315 1.00 82.50 230 LYS A C 1
ATOM 1684 O O . LYS A 1 230 ? 9.681 15.411 3.291 1.00 82.50 230 LYS A O 1
ATOM 1689 N N . ASP A 1 231 ? 10.937 14.420 4.871 1.00 84.81 231 ASP A N 1
ATOM 1690 C CA . ASP A 1 231 ? 12.261 14.647 4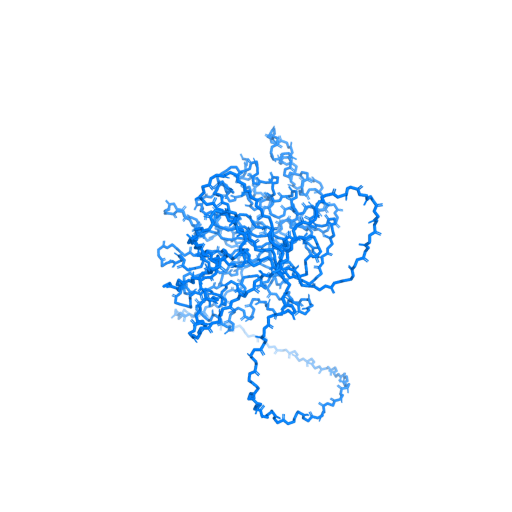.286 1.00 84.81 231 ASP A CA 1
ATOM 1691 C C . ASP A 1 231 ? 13.061 13.335 4.200 1.00 84.81 231 ASP A C 1
ATOM 1693 O O . ASP A 1 231 ? 12.815 12.376 4.932 1.00 84.81 231 ASP A O 1
ATOM 1697 N N . ILE A 1 232 ? 14.061 13.293 3.315 1.00 80.19 232 ILE A N 1
ATOM 1698 C CA . ILE A 1 232 ? 14.966 12.143 3.193 1.00 80.19 232 ILE A CA 1
ATOM 1699 C C . ILE A 1 232 ? 15.685 11.829 4.518 1.00 80.19 232 ILE A C 1
ATOM 1701 O O . ILE A 1 232 ? 15.903 10.663 4.853 1.00 80.19 232 ILE A O 1
ATOM 1705 N N . ASN A 1 233 ? 15.993 12.864 5.300 1.00 83.12 233 ASN A N 1
ATOM 1706 C CA . ASN A 1 233 ? 16.716 12.763 6.564 1.00 83.12 233 ASN A CA 1
ATOM 1707 C C . ASN A 1 233 ? 15.803 12.543 7.776 1.00 83.12 233 ASN A C 1
ATOM 1709 O O . ASN A 1 233 ? 16.311 12.267 8.867 1.00 83.12 233 ASN A O 1
ATOM 1713 N N . ASP A 1 234 ? 14.483 12.665 7.613 1.00 85.25 234 ASP A N 1
ATOM 1714 C CA . ASP A 1 234 ? 13.547 12.479 8.718 1.00 85.25 234 ASP A CA 1
ATOM 1715 C C . ASP A 1 234 ? 13.575 11.031 9.166 1.00 85.25 234 ASP A C 1
ATOM 1717 O O . ASP A 1 234 ? 13.355 10.129 8.375 1.00 85.25 234 ASP A O 1
ATOM 1721 N N . LYS A 1 235 ? 13.850 10.782 10.442 1.00 88.12 235 LYS A N 1
ATOM 1722 C CA . LYS A 1 235 ? 13.873 9.411 10.959 1.00 88.12 235 LYS A CA 1
ATOM 1723 C C . LYS A 1 235 ? 12.485 8.907 11.313 1.00 88.12 235 LYS A C 1
ATOM 1725 O O . LYS A 1 235 ? 12.283 7.704 11.335 1.00 88.12 235 LYS A O 1
ATOM 1730 N N . ASP A 1 236 ? 11.550 9.793 11.620 1.00 92.50 236 ASP A N 1
ATOM 1731 C CA . ASP A 1 236 ? 10.213 9.394 12.043 1.00 92.50 236 ASP A CA 1
ATOM 1732 C C . ASP A 1 236 ? 9.207 9.439 10.890 1.00 92.50 236 ASP A C 1
ATOM 1734 O O . ASP A 1 236 ? 9.459 10.040 9.843 1.00 92.50 236 ASP A O 1
ATOM 1738 N N . LEU A 1 237 ? 8.064 8.789 11.096 1.00 94.56 237 LEU A N 1
ATOM 1739 C CA . LEU A 1 237 ? 6.979 8.759 10.126 1.00 94.56 237 LEU A CA 1
ATOM 1740 C C . LEU A 1 237 ? 6.312 10.127 9.990 1.00 94.56 237 LEU A C 1
ATOM 1742 O O . LEU A 1 237 ? 6.097 10.857 10.959 1.00 94.56 237 LEU A O 1
ATOM 1746 N N . ASN A 1 238 ? 5.919 10.444 8.763 1.00 95.56 238 ASN A N 1
ATOM 1747 C CA . ASN A 1 238 ? 5.169 11.635 8.425 1.00 95.56 238 ASN A CA 1
ATOM 1748 C C . ASN A 1 238 ? 3.817 11.633 9.158 1.00 95.56 238 ASN A C 1
ATOM 1750 O O . ASN A 1 238 ? 2.912 10.859 8.835 1.00 95.56 238 ASN A O 1
ATOM 1754 N N . ALA A 1 239 ? 3.666 12.542 10.123 1.00 96.25 239 ALA A N 1
ATOM 1755 C CA . ALA A 1 239 ? 2.447 12.681 10.912 1.00 96.25 239 ALA A CA 1
ATOM 1756 C C . ALA A 1 239 ? 1.204 12.980 10.056 1.00 96.25 239 ALA A C 1
ATOM 1758 O O . ALA A 1 239 ? 0.102 12.599 10.453 1.00 96.25 239 ALA A O 1
ATOM 1759 N N . ASP A 1 240 ? 1.364 13.604 8.883 1.00 97.44 240 ASP A N 1
ATOM 1760 C CA . ASP A 1 240 ? 0.253 13.857 7.961 1.00 97.44 240 ASP A CA 1
ATOM 1761 C C . ASP A 1 240 ? -0.270 12.542 7.358 1.00 97.44 240 ASP A C 1
ATOM 1763 O O . ASP A 1 240 ? -1.482 12.361 7.256 1.00 97.44 240 ASP A O 1
ATOM 1767 N N . ALA A 1 241 ? 0.619 11.590 7.044 1.00 98.00 241 ALA A N 1
ATOM 1768 C CA . ALA A 1 241 ? 0.241 10.265 6.550 1.00 98.00 241 ALA A CA 1
ATOM 1769 C C . ALA A 1 241 ? -0.528 9.478 7.624 1.00 98.00 241 ALA A C 1
ATOM 1771 O O . ALA A 1 241 ? -1.639 9.005 7.380 1.00 98.00 241 ALA A O 1
ATOM 1772 N N . VAL A 1 242 ? 0.019 9.437 8.847 1.00 98.50 242 VAL A N 1
ATOM 1773 C CA . VAL A 1 242 ? -0.607 8.784 10.011 1.00 98.50 242 VAL A CA 1
ATOM 1774 C C . VAL A 1 242 ? -1.987 9.381 10.300 1.00 98.50 242 VAL A C 1
ATOM 1776 O O . VAL A 1 242 ? -2.969 8.652 10.446 1.00 98.50 242 VAL A O 1
ATOM 1779 N N . SER A 1 243 ? -2.078 10.713 10.355 1.00 98.62 243 SER A N 1
ATOM 1780 C CA . SER A 1 243 ? -3.327 11.420 10.664 1.00 98.62 243 SER A CA 1
ATOM 1781 C C . SER A 1 243 ? -4.367 11.236 9.562 1.00 98.62 243 SER A C 1
ATOM 1783 O O . SER A 1 243 ? -5.554 11.073 9.849 1.00 98.62 243 SER A O 1
ATOM 1785 N N . HIS A 1 244 ? -3.941 11.223 8.297 1.00 98.69 244 HIS A N 1
ATOM 1786 C CA . HIS A 1 244 ? -4.845 10.974 7.185 1.00 98.69 244 HIS A CA 1
ATOM 1787 C C . HIS A 1 244 ? -5.400 9.545 7.224 1.00 98.69 244 HIS A C 1
ATOM 1789 O O . HIS A 1 244 ? -6.611 9.364 7.086 1.00 98.69 244 HIS A O 1
ATOM 1795 N N . LEU A 1 245 ? -4.563 8.528 7.462 1.00 98.88 245 LEU A N 1
ATOM 1796 C CA . LEU A 1 245 ? -5.045 7.152 7.607 1.00 98.88 245 LEU A CA 1
ATOM 1797 C C . LEU A 1 245 ? -6.008 7.015 8.797 1.00 98.88 245 LEU A C 1
ATOM 1799 O O . LEU A 1 245 ? -7.062 6.394 8.656 1.00 98.88 245 LEU A O 1
ATOM 1803 N N . ALA A 1 246 ? -5.715 7.662 9.931 1.00 98.88 246 ALA A N 1
ATOM 1804 C CA . ALA A 1 246 ? -6.615 7.704 11.086 1.00 98.88 246 ALA A CA 1
ATOM 1805 C C . ALA A 1 246 ? -7.989 8.302 10.725 1.00 98.88 246 ALA A C 1
ATOM 1807 O O . ALA A 1 246 ? -9.029 7.731 11.059 1.00 98.88 246 ALA A O 1
ATOM 1808 N N . ALA A 1 247 ? -8.016 9.391 9.953 1.00 98.81 247 ALA A N 1
ATOM 1809 C CA . ALA A 1 247 ? -9.260 9.985 9.469 1.00 98.81 247 ALA A CA 1
ATOM 1810 C C . ALA A 1 247 ? -10.028 9.058 8.505 1.00 98.81 247 ALA A C 1
ATOM 1812 O O . ALA A 1 247 ? -11.262 9.023 8.526 1.00 98.81 247 ALA A O 1
ATOM 1813 N N . GLN A 1 248 ? -9.332 8.279 7.669 1.00 98.75 248 GLN A N 1
ATOM 1814 C CA . GLN A 1 248 ? -9.977 7.287 6.798 1.00 98.75 248 GLN A CA 1
ATOM 1815 C C . GLN A 1 248 ? -10.550 6.105 7.591 1.00 98.75 248 GLN A C 1
ATOM 1817 O O . GLN A 1 248 ? -11.630 5.607 7.232 1.00 98.75 248 GLN A O 1
ATOM 1822 N N . ILE A 1 249 ? -9.881 5.699 8.678 1.00 98.88 249 ILE A N 1
ATOM 1823 C CA . ILE A 1 249 ? -10.389 4.724 9.653 1.00 98.88 249 ILE A CA 1
ATOM 1824 C C . ILE A 1 249 ? -11.672 5.256 10.301 1.00 98.88 249 ILE A C 1
ATOM 1826 O O . ILE A 1 249 ? -12.673 4.538 10.335 1.00 98.88 249 ILE A O 1
ATOM 1830 N N . ASP A 1 250 ? -11.716 6.522 10.716 1.00 98.75 250 ASP A N 1
ATOM 1831 C CA . ASP A 1 250 ? -12.898 7.115 11.359 1.00 98.75 250 ASP A CA 1
ATOM 1832 C C . ASP A 1 250 ? -14.144 7.159 10.461 1.00 98.75 250 ASP A C 1
ATOM 1834 O O . ASP A 1 250 ? -15.294 7.086 10.923 1.00 98.75 250 ASP A O 1
ATOM 1838 N N . GLN A 1 251 ? -13.925 7.217 9.150 1.00 98.25 251 GLN A N 1
ATOM 1839 C CA . GLN A 1 251 ? -14.980 7.180 8.142 1.00 98.25 251 GLN A CA 1
ATOM 1840 C C . GLN A 1 251 ? -15.522 5.768 7.873 1.00 98.25 251 GLN A C 1
ATOM 1842 O O . GLN A 1 251 ? -16.577 5.644 7.250 1.00 98.25 251 GLN A O 1
ATOM 1847 N N . SER A 1 252 ? -14.855 4.710 8.349 1.00 97.25 252 SER A N 1
ATOM 1848 C CA . SER A 1 252 ? -15.297 3.326 8.136 1.00 97.25 252 SER A CA 1
ATOM 1849 C C . SER A 1 252 ? -16.642 3.023 8.816 1.00 97.25 252 SER A C 1
ATOM 1851 O O . SER A 1 252 ? -16.981 3.535 9.894 1.00 97.25 252 SER A O 1
ATOM 1853 N N . LYS A 1 253 ? -17.464 2.215 8.137 1.00 95.69 253 LYS A N 1
ATOM 1854 C CA . LYS A 1 253 ? -18.821 1.822 8.559 1.00 95.69 253 LYS A CA 1
ATOM 1855 C C . LYS A 1 253 ? -19.100 0.385 8.121 1.00 95.69 253 LYS A C 1
ATOM 1857 O O . LYS A 1 253 ? -18.433 -0.125 7.231 1.00 95.69 253 LYS A O 1
ATOM 1862 N N . GLY A 1 254 ? -20.131 -0.252 8.680 1.00 92.88 254 GLY A N 1
ATOM 1863 C CA . GLY A 1 254 ? -20.495 -1.632 8.319 1.00 92.88 254 GLY A CA 1
ATOM 1864 C C . GLY A 1 254 ? -20.721 -1.844 6.817 1.00 92.88 254 GLY A C 1
ATOM 1865 O O . GLY A 1 254 ? -20.198 -2.802 6.261 1.00 92.88 254 GLY A O 1
ATOM 1866 N N . ALA A 1 255 ? -21.431 -0.920 6.163 1.00 91.19 255 ALA A N 1
ATOM 1867 C CA . ALA A 1 255 ? -21.696 -0.961 4.721 1.00 91.19 255 ALA A CA 1
ATOM 1868 C C . ALA A 1 255 ? -20.526 -0.460 3.847 1.00 91.19 255 ALA A C 1
ATOM 1870 O O . ALA A 1 255 ? -20.566 -0.611 2.635 1.00 91.19 255 ALA A O 1
ATOM 1871 N N . SER A 1 256 ? -19.501 0.157 4.442 1.00 94.56 256 SER A N 1
ATOM 1872 C CA . SER A 1 256 ? -18.329 0.687 3.732 1.00 94.56 256 SER A CA 1
ATOM 1873 C C . SER A 1 256 ? -17.086 0.513 4.616 1.00 94.56 256 SER A C 1
ATOM 1875 O O . SER A 1 256 ? -16.608 1.475 5.241 1.00 94.56 256 SER A O 1
ATOM 1877 N N . PRO A 1 257 ? -16.626 -0.743 4.791 1.00 96.44 257 PRO A N 1
ATOM 1878 C CA . PRO A 1 257 ? -15.448 -1.028 5.594 1.00 96.44 257 PRO A CA 1
ATOM 1879 C C . PRO A 1 257 ? -14.197 -0.468 4.912 1.00 96.44 257 PRO A C 1
ATOM 1881 O O . PRO A 1 257 ? -14.158 -0.339 3.690 1.00 96.44 257 PRO A O 1
ATOM 1884 N N . LEU A 1 258 ? -13.170 -0.161 5.703 1.00 98.56 258 LEU A N 1
ATOM 1885 C CA . LEU A 1 258 ? -11.853 0.184 5.170 1.00 98.56 258 LEU A CA 1
ATOM 1886 C C . LEU A 1 258 ? -10.993 -1.077 5.100 1.00 98.56 258 LEU A C 1
ATOM 1888 O O . LEU A 1 258 ? -10.783 -1.726 6.126 1.00 98.56 258 LEU A O 1
ATOM 1892 N N . TRP A 1 259 ? -10.488 -1.397 3.913 1.00 98.56 259 TRP A N 1
ATOM 1893 C CA . TRP A 1 259 ? -9.457 -2.413 3.719 1.00 98.56 259 TRP A CA 1
ATOM 1894 C C . TRP A 1 259 ? -8.085 -1.752 3.689 1.00 98.56 259 TRP A C 1
ATOM 1896 O O . TRP A 1 259 ? -7.891 -0.806 2.938 1.00 98.56 259 TRP A O 1
ATOM 1906 N N . ILE A 1 260 ? -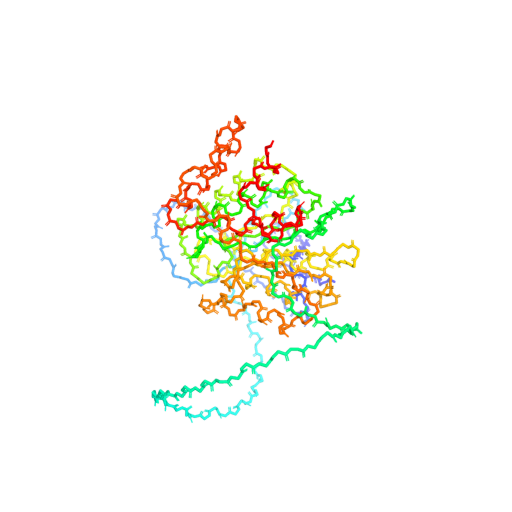7.149 -2.240 4.496 1.00 98.75 260 ILE A N 1
ATOM 1907 C CA . ILE A 1 260 ? -5.766 -1.765 4.552 1.00 98.75 260 ILE A CA 1
ATOM 1908 C C . ILE A 1 260 ? -4.866 -2.900 4.072 1.00 98.75 260 ILE A C 1
ATOM 1910 O O . ILE A 1 260 ? -4.878 -3.979 4.662 1.00 98.75 260 ILE A O 1
ATOM 1914 N N . LEU A 1 261 ? -4.113 -2.674 3.002 1.00 98.56 261 LEU A N 1
ATOM 1915 C CA . LEU A 1 261 ? -3.127 -3.620 2.482 1.00 98.56 261 LEU A CA 1
ATOM 1916 C C . LEU A 1 261 ? -1.811 -3.384 3.220 1.00 98.56 261 LEU A C 1
ATOM 1918 O O . LEU A 1 261 ? -1.224 -2.308 3.099 1.00 98.56 261 LEU A O 1
ATOM 1922 N N . LEU A 1 262 ? -1.394 -4.379 4.003 1.00 97.69 262 LEU A N 1
ATOM 1923 C CA . LEU A 1 262 ? -0.144 -4.377 4.761 1.00 97.69 262 LEU A CA 1
ATOM 1924 C C . LEU A 1 262 ? 0.992 -4.851 3.845 1.00 97.69 262 LEU A C 1
ATOM 1926 O O . LEU A 1 262 ? 1.387 -6.015 3.913 1.00 97.69 262 LEU A O 1
ATOM 1930 N N . ALA A 1 263 ? 1.433 -3.964 2.951 1.00 94.94 263 ALA A N 1
ATOM 1931 C CA . ALA A 1 263 ? 2.477 -4.215 1.954 1.00 94.94 263 ALA A CA 1
ATOM 1932 C C . ALA A 1 263 ? 3.850 -3.710 2.426 1.00 94.94 263 ALA A C 1
ATOM 1934 O O . ALA A 1 263 ? 4.627 -3.145 1.673 1.00 94.94 263 ALA A O 1
ATOM 1935 N N . GLY A 1 264 ? 4.068 -3.784 3.733 1.00 92.44 264 GLY A N 1
ATOM 1936 C CA . GLY A 1 264 ? 5.229 -3.245 4.409 1.00 92.44 264 GLY A CA 1
ATOM 1937 C C . GLY A 1 264 ? 5.055 -3.353 5.924 1.00 92.44 264 GLY A C 1
ATOM 1938 O O . GLY A 1 264 ? 4.060 -3.902 6.416 1.00 92.44 264 GLY A O 1
ATOM 1939 N N . PRO A 1 265 ? 5.992 -2.789 6.693 1.00 93.50 265 PRO A N 1
ATOM 1940 C CA . PRO A 1 265 ? 5.930 -2.755 8.144 1.00 93.50 265 PRO A CA 1
ATOM 1941 C C . PRO A 1 265 ? 4.667 -2.094 8.726 1.00 93.50 265 PRO A C 1
ATOM 1943 O O . PRO A 1 265 ? 4.170 -1.079 8.241 1.00 93.50 265 PRO A O 1
ATOM 1946 N N . ALA A 1 266 ? 4.173 -2.624 9.849 1.00 96.81 266 ALA A N 1
ATOM 1947 C CA . ALA A 1 266 ? 2.863 -2.245 10.394 1.00 96.81 266 ALA A CA 1
ATOM 1948 C C . ALA A 1 266 ? 2.839 -0.957 11.244 1.00 96.81 266 ALA A C 1
ATOM 1950 O O . ALA A 1 266 ? 1.771 -0.551 11.707 1.00 96.81 266 ALA A O 1
ATOM 1951 N N . GLU A 1 267 ? 3.984 -0.313 11.479 1.00 97.06 267 GLU A N 1
ATOM 1952 C CA . GLU A 1 267 ? 4.116 0.794 12.437 1.00 97.06 267 GLU A CA 1
ATOM 1953 C C . GLU A 1 267 ? 3.212 1.991 12.089 1.00 97.06 267 GLU A C 1
ATOM 1955 O O . GLU A 1 267 ? 2.509 2.508 12.961 1.00 97.06 267 GLU A O 1
ATOM 1960 N N . LEU A 1 268 ? 3.165 2.409 10.817 1.00 97.62 268 LEU A N 1
ATOM 1961 C CA . LEU A 1 268 ? 2.304 3.516 10.381 1.00 97.62 268 LEU A CA 1
ATOM 1962 C C . LEU A 1 268 ? 0.822 3.200 10.628 1.00 97.62 268 LEU A C 1
ATOM 1964 O O . LEU A 1 268 ? 0.085 4.032 11.168 1.00 97.62 268 LEU A O 1
ATOM 1968 N N . ILE A 1 269 ? 0.403 1.976 10.298 1.00 98.62 269 ILE A N 1
ATOM 1969 C CA . ILE A 1 269 ? -0.970 1.496 10.493 1.00 98.62 269 ILE A CA 1
ATOM 1970 C C . ILE A 1 269 ? -1.308 1.431 11.987 1.00 98.62 269 ILE A C 1
ATOM 1972 O O . ILE A 1 269 ? -2.379 1.891 12.390 1.00 98.62 269 ILE A O 1
ATOM 1976 N N . TRP A 1 270 ? -0.400 0.919 12.824 1.00 98.56 270 TRP A N 1
ATOM 1977 C CA . TRP A 1 270 ? -0.588 0.863 14.275 1.00 98.56 270 TRP A CA 1
ATOM 1978 C C . TRP A 1 270 ? -0.772 2.269 14.864 1.00 98.56 270 TRP A C 1
ATOM 1980 O O . TRP A 1 270 ? -1.716 2.505 15.622 1.00 98.56 270 TRP A O 1
ATOM 1990 N N . ARG A 1 271 ? 0.060 3.241 14.460 1.00 98.50 271 ARG A N 1
ATOM 1991 C CA . ARG A 1 271 ? -0.052 4.637 14.919 1.00 98.50 271 ARG A CA 1
ATOM 1992 C C . ARG A 1 271 ? -1.362 5.289 14.472 1.00 98.50 271 ARG A C 1
ATOM 1994 O O . ARG A 1 271 ? -1.978 6.016 15.252 1.00 98.50 271 ARG A O 1
ATOM 2001 N N . ALA A 1 272 ? -1.823 5.001 13.255 1.00 98.81 272 ALA A N 1
ATOM 2002 C CA . ALA A 1 272 ? -3.104 5.498 12.757 1.00 98.81 272 ALA A CA 1
ATOM 2003 C C . ALA A 1 272 ? -4.292 4.901 13.532 1.00 98.81 272 ALA A C 1
ATOM 2005 O O . ALA A 1 272 ? -5.195 5.631 13.947 1.00 98.81 272 ALA A O 1
ATOM 2006 N N . LEU A 1 273 ? -4.269 3.591 13.807 1.00 98.81 273 LEU A N 1
ATOM 2007 C CA . LEU A 1 273 ? -5.270 2.929 14.649 1.00 98.81 273 LEU A CA 1
ATOM 2008 C C . LEU A 1 273 ? -5.294 3.524 16.057 1.00 98.81 273 LEU A C 1
ATOM 2010 O O . LEU A 1 273 ? -6.374 3.835 16.561 1.00 98.81 273 LEU A O 1
ATOM 2014 N N . ARG A 1 274 ? -4.120 3.770 16.649 1.00 98.69 274 ARG A N 1
ATOM 2015 C CA . ARG A 1 274 ? -3.987 4.387 17.974 1.00 98.69 274 ARG A CA 1
ATOM 2016 C C . ARG A 1 274 ? -4.602 5.786 18.048 1.00 98.69 274 ARG A C 1
ATOM 2018 O O . ARG A 1 274 ? -5.137 6.146 19.094 1.00 98.69 274 ARG A O 1
ATOM 2025 N N . MET A 1 275 ? -4.502 6.560 16.969 1.00 98.69 275 MET A N 1
ATOM 2026 C CA . MET A 1 275 ? -5.030 7.925 16.877 1.00 98.69 275 MET A CA 1
ATOM 2027 C C . MET A 1 275 ? -6.538 7.971 16.577 1.00 98.69 275 MET A C 1
ATOM 2029 O O . MET A 1 275 ? -7.220 8.902 16.998 1.00 98.69 275 MET A O 1
ATOM 2033 N N . SER A 1 276 ? -7.050 6.985 15.842 1.00 98.75 276 SER A N 1
ATOM 2034 C CA . SER A 1 276 ? -8.451 6.917 15.406 1.00 98.75 276 SER A CA 1
ATOM 2035 C C . SER A 1 276 ? -9.436 6.498 16.511 1.00 98.75 276 SER A C 1
ATOM 2037 O O . SER A 1 276 ? -9.063 6.008 17.578 1.00 98.75 276 SER A O 1
ATOM 2039 N N . ASN A 1 277 ? -10.731 6.652 16.242 1.00 98.38 277 ASN A N 1
ATOM 2040 C CA . ASN A 1 277 ? -11.828 6.284 17.130 1.00 98.38 277 ASN A CA 1
ATOM 2041 C C . ASN A 1 277 ? -11.961 4.751 17.281 1.00 98.38 277 ASN A C 1
ATOM 2043 O O . ASN A 1 277 ? -12.330 4.072 16.315 1.00 98.38 277 ASN A O 1
ATOM 2047 N N . PRO A 1 278 ? -11.819 4.190 18.500 1.00 98.25 278 PRO A N 1
ATOM 2048 C CA . PRO A 1 278 ? -11.906 2.744 18.730 1.00 98.25 278 PRO A CA 1
ATOM 2049 C C . PRO A 1 278 ? -13.220 2.094 18.273 1.00 98.25 278 PRO A C 1
ATOM 2051 O O . PRO A 1 278 ? -13.242 0.939 17.854 1.00 98.25 278 PRO A O 1
ATOM 2054 N N . ASN A 1 279 ? -14.334 2.837 18.269 1.00 98.00 279 ASN A N 1
ATOM 2055 C CA . ASN A 1 279 ? -15.631 2.312 17.821 1.00 98.00 279 ASN A CA 1
ATOM 2056 C C . ASN A 1 279 ? -15.681 2.005 16.317 1.00 98.00 279 ASN A C 1
ATOM 2058 O O . ASN A 1 279 ? -16.625 1.359 15.848 1.00 98.00 279 ASN A O 1
ATOM 2062 N N . LYS A 1 280 ? -14.698 2.493 15.557 1.00 98.50 280 LYS A N 1
ATOM 2063 C CA . LYS A 1 280 ? -14.593 2.339 14.106 1.00 98.50 280 LYS A CA 1
ATOM 2064 C C . LYS A 1 280 ? -13.744 1.139 13.709 1.00 98.50 280 LYS A C 1
ATOM 2066 O O . LYS A 1 280 ? -13.960 0.583 12.639 1.00 98.50 280 LYS A O 1
ATOM 2071 N N . HIS A 1 281 ? -12.872 0.663 14.596 1.00 98.56 281 HIS A N 1
ATOM 2072 C CA . HIS A 1 281 ? -11.938 -0.441 14.341 1.00 98.56 281 HIS A CA 1
ATOM 2073 C C . HIS A 1 281 ? -12.634 -1.738 13.898 1.00 98.56 281 HIS A C 1
ATOM 2075 O O . HIS A 1 281 ? -12.143 -2.419 13.005 1.00 98.56 281 HIS A O 1
ATOM 2081 N N . LYS A 1 282 ? -13.852 -2.009 14.390 1.00 98.19 282 LYS A N 1
ATOM 2082 C CA . LYS A 1 282 ? -14.706 -3.135 13.946 1.00 98.19 282 LYS A CA 1
ATOM 2083 C C . LYS A 1 282 ? -15.099 -3.118 12.459 1.00 98.19 282 LYS A C 1
ATOM 2085 O O . LYS A 1 282 ? -15.637 -4.103 11.947 1.00 98.19 282 LYS A O 1
ATOM 2090 N N . HIS A 1 283 ? -14.898 -1.990 11.779 1.00 98.12 283 HIS A N 1
ATOM 2091 C CA . HIS A 1 283 ? -15.142 -1.796 10.349 1.00 98.12 283 HIS A CA 1
ATOM 2092 C C . HIS A 1 283 ? -13.842 -1.709 9.534 1.00 98.12 283 HIS A C 1
ATOM 2094 O O . HIS A 1 283 ? -13.895 -1.438 8.334 1.00 98.12 283 HIS A O 1
ATOM 2100 N N . VAL A 1 284 ? -12.694 -1.963 10.164 1.00 98.50 284 VAL A N 1
ATOM 2101 C CA . VAL A 1 284 ? -11.383 -2.030 9.517 1.00 98.50 284 VAL A CA 1
ATOM 2102 C C . VAL A 1 284 ? -11.008 -3.490 9.275 1.00 98.50 284 VAL A C 1
ATOM 2104 O O . VAL A 1 284 ? -11.196 -4.358 10.134 1.00 98.50 284 VAL A O 1
ATOM 2107 N N . ARG A 1 285 ? -10.482 -3.759 8.081 1.00 98.25 285 ARG A N 1
ATOM 2108 C CA . ARG A 1 285 ? -9.923 -5.048 7.677 1.00 98.25 285 ARG A CA 1
ATOM 2109 C C . ARG A 1 285 ? -8.488 -4.840 7.216 1.00 98.25 285 ARG A C 1
ATOM 2111 O O . ARG A 1 285 ? -8.261 -4.043 6.317 1.00 98.25 285 ARG A O 1
ATOM 2118 N N . ILE A 1 286 ? -7.541 -5.564 7.795 1.00 98.56 286 ILE A N 1
ATOM 2119 C CA . ILE A 1 286 ? -6.164 -5.619 7.303 1.00 98.56 286 ILE A CA 1
ATOM 2120 C C . ILE A 1 286 ? -6.027 -6.859 6.423 1.00 98.56 286 ILE A C 1
ATOM 2122 O O . ILE A 1 286 ? -6.393 -7.959 6.838 1.00 98.56 286 ILE A O 1
ATOM 2126 N N . LEU A 1 287 ? -5.535 -6.673 5.204 1.00 98.12 287 LEU A N 1
ATOM 2127 C CA . LEU A 1 287 ? -5.158 -7.741 4.288 1.00 98.12 287 LEU A CA 1
ATOM 2128 C C . LEU A 1 287 ? -3.641 -7.915 4.358 1.00 98.12 287 LEU A C 1
ATOM 2130 O O . LEU A 1 287 ? -2.913 -6.929 4.282 1.00 98.12 287 LEU A O 1
ATOM 2134 N N . SER A 1 288 ? -3.188 -9.155 4.528 1.00 96.88 288 SER A N 1
ATOM 2135 C CA . SER A 1 288 ? -1.768 -9.509 4.547 1.00 96.88 288 SER A CA 1
ATOM 2136 C C . SER A 1 288 ? -1.532 -10.829 3.813 1.00 96.88 288 SER A C 1
ATOM 2138 O O . SER A 1 288 ? -2.443 -11.658 3.708 1.00 96.88 288 SER A O 1
ATOM 2140 N N . HIS A 1 289 ? -0.320 -11.015 3.297 1.00 93.62 289 HIS A N 1
ATOM 2141 C CA . HIS A 1 289 ? 0.080 -12.206 2.545 1.00 93.62 289 HIS A CA 1
ATOM 2142 C C . HIS A 1 289 ? 1.432 -12.794 2.998 1.00 93.62 289 HIS A C 1
ATOM 2144 O O . HIS A 1 289 ? 1.623 -14.002 2.878 1.00 93.62 289 HIS A O 1
ATOM 2150 N N . SER A 1 290 ? 2.349 -11.994 3.560 1.00 90.56 290 SER A N 1
ATOM 2151 C CA . SER A 1 290 ? 3.717 -12.419 3.880 1.00 90.56 290 SER A CA 1
ATOM 2152 C C . SER A 1 290 ? 4.004 -12.360 5.382 1.00 90.56 290 SER A C 1
ATOM 2154 O O . SER A 1 290 ? 3.650 -11.412 6.077 1.00 90.56 290 SER A O 1
ATOM 2156 N N . VAL A 1 291 ? 4.699 -13.378 5.900 1.00 91.75 291 VAL A N 1
ATOM 2157 C CA . VAL A 1 291 ? 5.151 -13.393 7.307 1.00 91.75 291 VAL A CA 1
ATOM 2158 C C . VAL A 1 291 ? 6.134 -12.253 7.585 1.00 91.75 291 VAL A C 1
ATOM 2160 O O . VAL A 1 291 ? 6.179 -11.746 8.704 1.00 91.75 291 VAL A O 1
ATOM 2163 N N . TRP A 1 292 ? 6.895 -11.837 6.569 1.00 91.19 292 TRP A N 1
ATOM 2164 C CA . TRP A 1 292 ? 7.838 -10.732 6.683 1.00 91.19 292 TRP A CA 1
ATOM 2165 C C . TRP A 1 292 ? 7.115 -9.430 7.066 1.00 91.19 292 TRP A C 1
ATOM 2167 O O . TRP A 1 292 ? 7.385 -8.896 8.143 1.00 91.19 292 TRP A O 1
ATOM 2177 N N . ASN A 1 293 ? 6.102 -9.014 6.294 1.00 90.31 293 ASN A N 1
ATOM 2178 C CA . ASN A 1 293 ? 5.308 -7.811 6.584 1.00 90.31 293 ASN A CA 1
ATOM 2179 C C . ASN A 1 293 ? 4.596 -7.905 7.945 1.00 90.31 293 ASN A C 1
ATOM 2181 O O . ASN A 1 293 ? 4.476 -6.925 8.683 1.00 90.31 293 ASN A O 1
ATOM 2185 N N . GLU A 1 294 ? 4.150 -9.105 8.324 1.00 93.81 294 GLU A N 1
ATOM 2186 C CA . GLU A 1 294 ? 3.439 -9.338 9.583 1.00 93.81 294 GLU A CA 1
ATOM 2187 C C . GLU A 1 294 ? 4.307 -9.207 10.835 1.00 93.81 294 GLU A C 1
ATOM 2189 O O . GLU A 1 294 ? 3.771 -8.884 11.899 1.00 93.81 294 GLU A O 1
ATOM 2194 N N . GLN A 1 295 ? 5.604 -9.511 10.743 1.00 94.06 295 GLN A N 1
ATOM 2195 C CA . GLN A 1 295 ? 6.497 -9.624 11.900 1.00 94.06 295 GLN A CA 1
ATOM 2196 C C . GLN A 1 295 ? 7.549 -8.520 11.969 1.00 94.06 295 GLN A C 1
ATOM 2198 O O . GLN A 1 295 ? 8.159 -8.358 13.028 1.00 94.06 295 GLN A O 1
ATOM 2203 N N . HIS A 1 296 ? 7.759 -7.766 10.887 1.00 89.69 296 HIS A N 1
ATOM 2204 C CA . HIS A 1 296 ? 8.869 -6.827 10.793 1.00 89.69 296 HIS A CA 1
ATOM 2205 C C . HIS A 1 296 ? 8.815 -5.726 11.858 1.00 89.69 296 HIS A C 1
ATOM 2207 O O . HIS A 1 296 ? 7.961 -4.840 11.849 1.00 89.69 296 HIS A O 1
ATOM 2213 N N . THR A 1 297 ? 9.794 -5.773 12.758 1.00 86.62 297 THR A N 1
ATOM 2214 C CA . THR A 1 297 ? 10.109 -4.739 13.747 1.00 86.62 297 THR A CA 1
ATOM 2215 C C . THR A 1 297 ? 11.620 -4.563 13.751 1.00 86.62 297 THR A C 1
ATOM 2217 O O . THR A 1 297 ? 12.344 -5.462 14.191 1.00 86.62 297 THR A O 1
ATOM 2220 N N . GLN A 1 298 ? 12.139 -3.449 13.232 1.00 80.88 298 GLN A N 1
ATOM 2221 C CA . GLN A 1 298 ? 13.584 -3.229 13.212 1.00 80.88 298 GLN A CA 1
ATOM 2222 C C . GLN A 1 298 ? 13.978 -1.787 13.547 1.00 80.88 298 GLN A C 1
ATOM 2224 O O . GLN A 1 298 ? 13.934 -0.893 12.704 1.00 80.88 298 GLN A O 1
ATOM 2229 N N . GLY A 1 299 ? 14.497 -1.601 14.763 1.00 76.50 299 GLY A N 1
ATOM 2230 C CA . GLY A 1 299 ? 14.994 -0.323 15.279 1.00 76.50 299 GLY A CA 1
ATOM 2231 C C . GLY A 1 299 ? 14.008 0.370 16.219 1.00 76.50 299 GLY A C 1
ATOM 2232 O O . GLY A 1 299 ? 12.855 -0.030 16.338 1.00 76.50 299 GLY A O 1
ATOM 2233 N N . ASP A 1 300 ? 14.472 1.431 16.878 1.00 77.75 300 ASP A N 1
ATOM 2234 C CA . ASP A 1 300 ? 13.767 2.055 18.012 1.00 77.75 300 ASP A CA 1
ATOM 2235 C C . ASP A 1 300 ? 12.405 2.668 17.652 1.00 77.75 300 ASP A C 1
ATOM 2237 O O . ASP A 1 300 ? 11.550 2.836 18.517 1.00 77.75 300 ASP A O 1
ATOM 2241 N N . LEU A 1 301 ? 12.198 3.010 16.376 1.00 88.06 301 LEU A N 1
ATOM 2242 C CA . LEU A 1 301 ? 10.963 3.624 15.877 1.00 88.06 301 LEU A CA 1
ATOM 2243 C C . LEU A 1 301 ? 10.007 2.621 15.212 1.00 88.06 301 LEU A C 1
ATOM 2245 O O . LEU A 1 301 ? 8.963 3.042 14.725 1.00 88.06 301 LEU A O 1
ATOM 2249 N N . MET A 1 302 ? 10.366 1.333 15.187 1.00 89.50 302 MET A N 1
ATOM 2250 C CA . MET A 1 302 ? 9.635 0.243 14.532 1.00 89.50 302 MET A CA 1
ATOM 2251 C C . MET A 1 302 ? 9.379 -0.884 15.535 1.00 89.50 302 MET A C 1
ATOM 2253 O O . MET A 1 302 ? 10.029 -1.930 15.481 1.00 89.50 302 MET A O 1
ATOM 2257 N N . SER A 1 303 ? 8.469 -0.654 16.481 1.00 93.44 303 SER A N 1
ATOM 2258 C CA . SER A 1 303 ? 8.210 -1.563 17.607 1.00 93.44 303 SER A CA 1
ATOM 2259 C C . SER A 1 303 ? 6.871 -2.298 17.516 1.00 93.44 303 SER A C 1
ATOM 2261 O O . SER A 1 303 ? 6.620 -3.199 18.322 1.00 93.44 303 SER A O 1
ATOM 2263 N N . HIS A 1 304 ? 6.031 -1.973 16.530 1.00 96.62 304 HIS A N 1
ATOM 2264 C CA . HIS A 1 304 ? 4.735 -2.612 16.331 1.00 96.62 304 HIS A CA 1
ATOM 2265 C C . HIS A 1 304 ? 4.671 -3.378 15.013 1.00 96.62 304 HIS A C 1
ATOM 2267 O O . HIS A 1 304 ? 5.025 -2.874 13.949 1.00 96.62 304 HIS A O 1
ATOM 2273 N N . ASN A 1 305 ? 4.149 -4.598 15.095 1.00 96.88 305 ASN A N 1
ATOM 2274 C CA . ASN A 1 305 ? 3.875 -5.461 13.955 1.00 96.88 305 ASN A CA 1
ATOM 2275 C C . ASN A 1 305 ? 2.395 -5.884 13.952 1.00 96.88 305 ASN A C 1
ATOM 2277 O O . ASN A 1 305 ? 1.585 -5.357 14.727 1.00 96.88 305 ASN A O 1
ATOM 2281 N N . LEU A 1 306 ? 2.011 -6.835 13.097 1.00 97.19 306 LEU A N 1
ATOM 2282 C CA . LEU A 1 306 ? 0.614 -7.265 13.019 1.00 97.19 306 LEU A CA 1
ATOM 2283 C C . LEU A 1 306 ? 0.117 -7.875 14.341 1.00 97.19 306 LEU A C 1
ATOM 2285 O O . LEU A 1 306 ? -1.037 -7.664 14.719 1.00 97.19 306 LEU A O 1
ATOM 2289 N N . ALA A 1 307 ? 0.978 -8.583 15.078 1.00 97.44 307 ALA A N 1
ATOM 2290 C CA . ALA A 1 307 ? 0.618 -9.125 16.386 1.00 97.44 307 ALA A CA 1
ATOM 2291 C C . ALA A 1 307 ? 0.336 -8.006 17.403 1.00 97.44 307 ALA A C 1
ATOM 2293 O O . ALA A 1 307 ? -0.628 -8.111 18.163 1.00 97.44 307 ALA A O 1
ATOM 2294 N N . SER A 1 308 ? 1.102 -6.909 17.376 1.00 97.94 308 SER A N 1
ATOM 2295 C CA . SER A 1 308 ? 0.815 -5.716 18.186 1.00 97.94 308 SER A CA 1
ATOM 2296 C C . SER A 1 308 ? -0.544 -5.108 17.834 1.00 9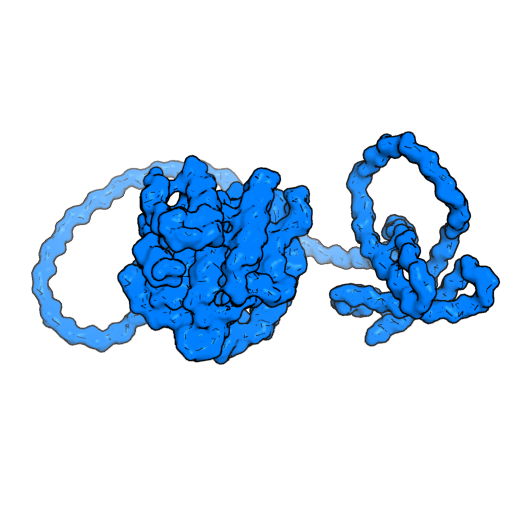7.94 308 SER A C 1
ATOM 2298 O O . SER A 1 308 ? -1.322 -4.794 18.731 1.00 97.94 308 SER A O 1
ATOM 2300 N N . ILE A 1 309 ? -0.885 -5.011 16.541 1.00 98.31 309 ILE A N 1
ATOM 2301 C CA . ILE A 1 309 ? -2.206 -4.525 16.111 1.00 98.31 309 ILE A CA 1
ATOM 2302 C C . ILE A 1 309 ? -3.331 -5.415 16.653 1.00 98.31 309 ILE A C 1
ATOM 2304 O O . ILE A 1 309 ? -4.299 -4.908 17.214 1.00 98.31 309 ILE A O 1
ATOM 2308 N N . LEU A 1 310 ? -3.211 -6.736 16.510 1.00 96.81 310 LEU A N 1
ATOM 2309 C CA . LEU A 1 310 ? -4.229 -7.683 16.976 1.00 96.81 310 LEU A CA 1
ATOM 2310 C C . LEU A 1 310 ? -4.394 -7.672 18.500 1.00 96.81 310 LEU A C 1
ATOM 2312 O O . LEU A 1 310 ? -5.504 -7.858 19.002 1.00 96.81 310 LEU A O 1
ATOM 2316 N N . LYS A 1 311 ? -3.301 -7.436 19.231 1.00 97.81 311 LYS A N 1
ATOM 2317 C CA . LYS A 1 311 ? -3.300 -7.303 20.689 1.00 97.81 311 LYS A CA 1
ATOM 2318 C C . LYS A 1 311 ? -3.983 -6.011 21.143 1.00 97.81 311 LYS A C 1
ATOM 2320 O O . LYS A 1 311 ? -4.829 -6.058 22.034 1.00 97.81 311 LYS A O 1
ATOM 2325 N N . ASP A 1 312 ? -3.627 -4.880 20.541 1.00 98.38 312 ASP A N 1
ATOM 2326 C CA . ASP A 1 312 ? -4.048 -3.558 21.017 1.00 98.38 312 ASP A CA 1
ATOM 2327 C C . ASP A 1 312 ? -5.414 -3.127 20.452 1.00 98.38 312 ASP A C 1
ATOM 2329 O O . ASP A 1 312 ? -6.127 -2.336 21.073 1.00 98.38 312 ASP A O 1
ATOM 2333 N N . PHE A 1 313 ? -5.811 -3.675 19.297 1.00 98.25 313 PHE A N 1
ATOM 2334 C CA . PHE A 1 313 ? -7.029 -3.318 18.564 1.00 98.25 313 PHE A CA 1
ATOM 2335 C C . PHE A 1 313 ? -7.851 -4.561 18.199 1.00 98.25 313 PHE A C 1
ATOM 2337 O O . PHE A 1 313 ? -8.128 -4.833 17.032 1.00 98.25 313 PHE A O 1
ATOM 2344 N N . SER A 1 314 ? -8.300 -5.302 19.213 1.00 96.44 314 SER A N 1
ATOM 2345 C CA . SER A 1 314 ? -8.948 -6.623 19.086 1.00 96.44 314 SER A CA 1
ATOM 2346 C C . SER A 1 314 ? -10.199 -6.703 18.194 1.00 96.44 314 SER A C 1
ATOM 2348 O O . SER A 1 314 ? -10.650 -7.799 17.864 1.00 96.44 314 SER A O 1
ATOM 2350 N N . THR A 1 315 ? -10.789 -5.568 17.802 1.00 97.69 315 THR A N 1
ATOM 2351 C CA . THR A 1 315 ? -11.947 -5.532 16.891 1.00 97.69 315 THR A CA 1
ATOM 2352 C C . THR A 1 315 ? -11.571 -5.369 15.417 1.00 97.69 315 THR A C 1
ATOM 2354 O O . THR A 1 315 ? -12.429 -5.591 14.558 1.00 97.69 315 THR A O 1
ATOM 2357 N N . VAL A 1 316 ? -10.315 -5.024 15.108 1.00 98.06 316 VAL A N 1
ATOM 2358 C CA . VAL A 1 316 ? -9.791 -5.038 13.737 1.00 98.06 316 VAL A CA 1
ATOM 2359 C C . VAL A 1 316 ? -9.789 -6.474 13.228 1.00 98.06 316 VAL A C 1
ATOM 2361 O O . VAL A 1 316 ? -9.361 -7.398 13.917 1.00 98.06 316 VAL A O 1
ATOM 2364 N N . LYS A 1 317 ? -10.268 -6.677 12.001 1.00 97.19 317 LYS A N 1
ATOM 2365 C CA . LYS A 1 317 ? -10.259 -7.997 11.365 1.00 97.19 317 LYS A CA 1
ATOM 2366 C C . LYS A 1 317 ? -9.026 -8.146 10.489 1.00 97.19 317 LYS A C 1
ATOM 2368 O O . LYS A 1 317 ? -8.674 -7.219 9.769 1.00 97.19 317 LYS A O 1
ATOM 2373 N N . VAL A 1 318 ? -8.433 -9.333 10.474 1.00 96.62 318 VAL A N 1
ATOM 2374 C CA . VAL A 1 318 ? -7.343 -9.670 9.554 1.00 96.62 318 VAL A CA 1
ATOM 2375 C C . VAL A 1 318 ? -7.830 -10.712 8.560 1.00 96.62 318 VAL A C 1
ATOM 2377 O O . VAL A 1 318 ? -8.457 -11.700 8.934 1.00 96.62 318 VAL A O 1
ATOM 2380 N N . THR A 1 319 ? -7.559 -10.477 7.281 1.00 95.44 319 THR A N 1
ATOM 2381 C CA . THR A 1 319 ? -7.673 -11.474 6.218 1.00 95.44 319 THR A CA 1
ATOM 2382 C C . THR A 1 319 ? -6.265 -11.810 5.766 1.00 95.44 319 THR A C 1
ATOM 2384 O O . THR A 1 319 ? -5.586 -10.964 5.195 1.00 95.44 319 THR A O 1
ATOM 2387 N N . LYS A 1 320 ? -5.829 -13.041 6.028 1.00 94.56 320 LYS A N 1
ATOM 2388 C CA . LYS A 1 320 ? -4.558 -13.545 5.519 1.00 94.56 320 LYS A CA 1
ATOM 2389 C C . LYS A 1 320 ? -4.802 -14.342 4.246 1.00 94.56 320 LYS A C 1
ATOM 2391 O O . LYS A 1 320 ? -5.657 -15.236 4.235 1.00 94.56 320 LYS A O 1
ATOM 2396 N N . ILE A 1 321 ? -4.086 -14.011 3.181 1.00 93.81 321 ILE A N 1
ATOM 2397 C CA . ILE A 1 321 ? -4.017 -14.818 1.958 1.00 93.81 321 ILE A CA 1
ATOM 2398 C C . ILE A 1 321 ? -2.682 -15.582 1.929 1.00 93.81 321 ILE A C 1
ATOM 2400 O O . ILE A 1 321 ? -1.779 -15.242 2.693 1.00 93.81 321 ILE A O 1
ATOM 2404 N N . PRO A 1 322 ? -2.566 -16.660 1.134 1.00 92.12 322 PRO A N 1
ATOM 2405 C CA . PRO A 1 322 ? -1.299 -17.360 0.940 1.00 92.12 322 PRO A CA 1
ATOM 2406 C C . PRO A 1 322 ? -0.185 -16.411 0.515 1.00 92.12 322 PRO A C 1
ATOM 2408 O O . PRO A 1 322 ? -0.451 -15.418 -0.156 1.00 92.12 322 PRO A O 1
ATOM 2411 N N . ASP A 1 323 ? 1.051 -16.758 0.860 1.00 87.75 323 ASP A N 1
ATOM 2412 C CA . ASP A 1 323 ? 2.216 -16.000 0.423 1.00 87.75 323 ASP A CA 1
ATOM 2413 C C . ASP A 1 323 ? 2.333 -16.051 -1.108 1.00 87.75 323 ASP A C 1
ATOM 2415 O O . ASP A 1 323 ? 2.446 -17.119 -1.720 1.00 87.75 323 ASP A O 1
ATOM 2419 N N . GLN A 1 324 ? 2.277 -14.872 -1.722 1.00 83.62 324 GLN A N 1
ATOM 2420 C CA . GLN A 1 324 ? 2.252 -14.706 -3.173 1.00 83.62 324 GLN A CA 1
ATOM 2421 C C . GLN A 1 324 ? 3.632 -14.494 -3.785 1.00 83.62 324 GLN A C 1
ATOM 2423 O O . GLN A 1 324 ? 3.719 -14.386 -5.008 1.00 83.62 324 GLN A O 1
ATOM 2428 N N . ASN A 1 325 ? 4.694 -14.541 -2.970 1.00 79.62 325 ASN A N 1
ATOM 2429 C CA . ASN A 1 325 ? 6.064 -14.632 -3.454 1.00 79.62 325 ASN A CA 1
ATOM 2430 C C . ASN A 1 325 ? 6.155 -15.763 -4.481 1.00 79.62 325 ASN A C 1
ATOM 2432 O O . ASN A 1 325 ? 6.451 -15.535 -5.634 1.00 79.62 325 ASN A O 1
ATOM 2436 N N . THR A 1 326 ? 5.761 -16.992 -4.159 1.00 75.00 326 THR A N 1
ATOM 2437 C CA . THR A 1 326 ? 5.939 -18.148 -5.070 1.00 75.00 326 THR A CA 1
ATOM 2438 C C . THR A 1 326 ? 5.488 -17.946 -6.531 1.00 75.00 326 THR A C 1
ATOM 2440 O O . THR A 1 326 ? 6.217 -18.308 -7.458 1.00 75.00 326 THR A O 1
ATOM 2443 N N . GLU A 1 327 ? 4.318 -17.349 -6.756 1.00 78.12 327 GLU A N 1
ATOM 2444 C CA . GLU A 1 327 ? 3.701 -17.253 -8.084 1.00 78.12 327 GLU A CA 1
ATOM 2445 C C . GLU A 1 327 ? 3.932 -15.914 -8.795 1.00 78.12 327 GLU A C 1
ATOM 2447 O O . GLU A 1 327 ? 3.896 -15.867 -10.029 1.00 78.12 327 GLU A O 1
ATOM 2452 N N . LEU A 1 328 ? 4.230 -14.848 -8.047 1.00 82.94 328 LEU A N 1
ATOM 2453 C CA . LEU A 1 328 ? 4.599 -13.542 -8.600 1.00 82.94 328 LEU A CA 1
ATOM 2454 C C . LEU A 1 328 ? 6.128 -13.376 -8.740 1.00 82.94 328 LEU A C 1
ATOM 2456 O O . LEU A 1 328 ? 6.568 -12.590 -9.585 1.00 82.94 328 LEU A O 1
ATOM 2460 N N . LYS A 1 329 ? 6.915 -14.226 -8.053 1.00 72.81 329 LYS A N 1
ATOM 2461 C CA . LYS A 1 329 ? 8.393 -14.328 -8.061 1.00 72.81 329 LYS A CA 1
ATOM 2462 C C . LYS A 1 329 ? 9.051 -15.034 -9.201 1.00 72.81 329 LYS A C 1
ATOM 2464 O O . LYS A 1 329 ? 10.267 -14.932 -9.344 1.00 72.81 329 LYS A O 1
ATOM 2469 N N . ARG A 1 330 ? 8.318 -15.715 -10.079 1.00 59.03 330 ARG A N 1
ATOM 2470 C CA . ARG A 1 330 ? 8.965 -16.474 -11.170 1.00 59.03 330 ARG A CA 1
ATOM 2471 C C . ARG A 1 330 ? 9.780 -15.596 -12.157 1.00 59.03 330 ARG A C 1
ATOM 2473 O O . ARG A 1 330 ? 10.382 -16.115 -13.094 1.00 59.03 330 ARG A O 1
ATOM 2480 N N . ALA A 1 331 ? 9.872 -14.288 -11.916 1.00 48.69 331 ALA A N 1
ATOM 2481 C CA . ALA A 1 331 ? 10.658 -13.274 -12.606 1.00 48.69 331 ALA A CA 1
ATOM 2482 C C . ALA A 1 331 ? 12.164 -13.214 -12.241 1.00 48.69 331 ALA A C 1
ATOM 2484 O O . ALA A 1 331 ? 12.744 -12.135 -12.254 1.00 48.69 331 ALA A O 1
ATOM 2485 N N . LYS A 1 332 ? 12.854 -14.347 -12.028 1.00 51.28 332 LYS A N 1
ATOM 2486 C CA . LYS A 1 332 ? 14.313 -14.369 -12.310 1.00 51.28 332 LYS A CA 1
ATOM 2487 C C . LYS A 1 332 ? 14.619 -14.434 -13.807 1.00 51.28 332 LYS A C 1
ATOM 2489 O O . LYS A 1 332 ? 15.768 -14.282 -14.206 1.00 51.28 332 LYS A O 1
ATOM 2494 N N . SER A 1 333 ? 13.606 -14.661 -14.643 1.00 51.00 333 SER A N 1
ATOM 2495 C CA . SER A 1 333 ? 13.729 -14.459 -16.082 1.00 51.00 333 SER A CA 1
ATOM 2496 C C . SER A 1 333 ? 13.008 -13.177 -16.474 1.00 51.00 333 SER A C 1
ATOM 2498 O O . SER A 1 333 ? 11.844 -12.975 -16.123 1.00 51.00 333 SER A O 1
ATOM 2500 N N . ASP A 1 334 ? 13.695 -12.354 -17.264 1.00 57.88 334 ASP A N 1
ATOM 2501 C CA . ASP A 1 334 ? 13.178 -11.173 -17.963 1.00 57.88 334 ASP A CA 1
ATOM 2502 C C . ASP A 1 334 ? 11.832 -11.399 -18.679 1.00 57.88 334 ASP A C 1
ATOM 2504 O O . ASP A 1 334 ? 11.205 -10.421 -19.086 1.00 57.88 334 ASP A O 1
ATOM 2508 N N . ASP A 1 335 ? 11.425 -12.664 -18.864 1.00 71.31 335 ASP A N 1
ATOM 2509 C CA . ASP A 1 335 ? 10.309 -13.175 -19.659 1.00 71.31 335 ASP A CA 1
ATOM 2510 C C . ASP A 1 335 ? 8.941 -13.049 -18.989 1.00 71.31 335 ASP A C 1
ATOM 2512 O O . ASP A 1 335 ? 7.960 -12.762 -19.677 1.00 71.31 335 ASP A O 1
ATOM 2516 N N . ALA A 1 336 ? 8.864 -13.219 -17.667 1.00 83.00 336 ALA A N 1
ATOM 2517 C CA . ALA A 1 336 ? 7.594 -13.395 -16.958 1.00 83.00 336 ALA A CA 1
ATOM 2518 C C . ALA A 1 336 ? 6.598 -12.247 -17.202 1.00 83.00 336 ALA A C 1
ATOM 2520 O O . ALA A 1 336 ? 5.427 -12.483 -17.481 1.00 83.00 336 ALA A O 1
ATOM 2521 N N . TYR A 1 337 ? 7.081 -11.003 -17.172 1.00 89.50 337 TYR A N 1
ATOM 2522 C CA . TYR A 1 337 ? 6.264 -9.803 -17.379 1.00 89.50 337 TYR A CA 1
ATOM 2523 C C . TYR A 1 337 ? 6.424 -9.182 -18.780 1.00 89.50 337 TYR A C 1
ATOM 2525 O O . TYR A 1 337 ? 5.969 -8.058 -19.005 1.00 89.50 337 TYR A O 1
ATOM 2533 N N . LYS A 1 338 ? 7.041 -9.875 -19.758 1.00 90.81 338 LYS A N 1
ATOM 2534 C CA . LYS A 1 338 ? 7.280 -9.314 -21.112 1.00 90.81 338 LYS A CA 1
ATOM 2535 C C . LYS A 1 338 ? 6.011 -8.901 -21.837 1.00 90.81 338 LYS A C 1
ATOM 2537 O O . LYS A 1 338 ? 6.072 -7.986 -22.659 1.00 90.81 338 LYS A O 1
ATOM 2542 N N . PHE A 1 339 ? 4.874 -9.512 -21.512 1.00 92.50 339 PHE A N 1
ATOM 2543 C CA . PHE A 1 339 ? 3.582 -9.120 -22.070 1.00 92.50 339 PHE A CA 1
ATOM 2544 C C . PHE A 1 339 ? 3.294 -7.623 -21.847 1.00 92.50 339 PHE A C 1
ATOM 2546 O O . PHE A 1 339 ? 2.802 -6.956 -22.754 1.00 92.50 339 PHE A O 1
ATOM 2553 N N . LEU A 1 340 ? 3.709 -7.041 -20.712 1.00 94.25 340 LEU A N 1
ATOM 2554 C CA . LEU A 1 340 ? 3.566 -5.604 -20.447 1.00 94.25 340 LEU A CA 1
ATOM 2555 C C . LEU A 1 340 ? 4.381 -4.755 -21.432 1.00 94.25 340 LEU A C 1
ATOM 2557 O O . LEU A 1 340 ? 3.880 -3.763 -21.964 1.00 94.25 340 LEU A O 1
ATOM 2561 N N . ALA A 1 341 ? 5.618 -5.165 -21.725 1.00 93.56 341 ALA A N 1
ATOM 2562 C CA . ALA A 1 341 ? 6.465 -4.499 -22.712 1.00 93.56 341 ALA A CA 1
ATOM 2563 C C . ALA A 1 341 ? 5.919 -4.642 -24.146 1.00 93.56 341 ALA A C 1
ATOM 2565 O O . ALA A 1 341 ? 6.065 -3.730 -24.966 1.00 93.56 341 ALA A O 1
ATOM 2566 N N . GLN A 1 342 ? 5.280 -5.776 -24.439 1.00 94.94 342 GLN A N 1
ATOM 2567 C CA . GLN A 1 342 ? 4.727 -6.131 -25.748 1.00 94.94 342 GLN A CA 1
ATOM 2568 C C . GLN A 1 342 ? 3.304 -5.597 -25.984 1.00 94.94 342 GLN A C 1
ATOM 2570 O O . GLN A 1 342 ? 2.858 -5.569 -27.125 1.00 94.94 342 GLN A O 1
ATOM 2575 N N . SER A 1 343 ? 2.629 -5.090 -24.949 1.00 95.06 343 SER A N 1
ATOM 2576 C CA . SER A 1 343 ? 1.241 -4.596 -24.989 1.00 95.06 343 SER A CA 1
ATOM 2577 C C . SER A 1 343 ? 0.960 -3.438 -25.957 1.00 95.06 343 SER A C 1
ATOM 2579 O O . SER A 1 343 ? -0.186 -3.045 -26.147 1.00 95.06 343 SER A O 1
ATOM 2581 N N . GLY A 1 344 ? 1.996 -2.800 -26.506 1.00 94.62 344 GLY A N 1
ATOM 2582 C CA . GLY A 1 344 ? 1.870 -1.557 -27.273 1.00 94.62 344 GLY A CA 1
ATOM 2583 C C . GLY A 1 344 ? 1.656 -0.304 -26.409 1.00 94.62 344 GLY A C 1
ATOM 2584 O O . GLY A 1 344 ? 2.065 0.776 -26.834 1.00 94.62 344 GLY A O 1
ATOM 2585 N N . ASN A 1 345 ? 1.147 -0.438 -25.180 1.00 96.50 345 ASN A N 1
ATOM 2586 C CA . ASN A 1 345 ? 0.862 0.666 -24.261 1.00 96.50 345 ASN A CA 1
ATOM 2587 C C . ASN A 1 345 ? 2.143 1.202 -23.580 1.00 96.50 345 ASN A C 1
ATOM 2589 O O . ASN A 1 345 ? 2.918 0.454 -22.980 1.00 96.50 345 ASN A O 1
ATOM 2593 N N . GLY A 1 346 ? 2.368 2.519 -23.664 1.00 97.38 346 GLY A N 1
ATOM 2594 C CA . GLY A 1 346 ? 3.519 3.197 -23.056 1.00 97.38 346 GLY A CA 1
ATOM 2595 C C . GLY A 1 346 ? 3.571 3.104 -21.527 1.00 97.38 346 GLY A C 1
ATOM 2596 O O . GLY A 1 346 ? 4.662 3.000 -20.962 1.00 97.38 346 GLY A O 1
ATOM 2597 N N . ASP A 1 347 ? 2.416 3.067 -20.866 1.00 97.75 347 ASP A N 1
ATOM 2598 C CA . ASP A 1 347 ? 2.314 2.996 -19.407 1.00 97.75 347 ASP A CA 1
ATOM 2599 C C . ASP A 1 347 ? 2.668 1.604 -18.888 1.00 97.75 347 ASP A C 1
ATOM 2601 O O . ASP A 1 347 ? 3.431 1.472 -17.930 1.00 97.75 347 ASP A O 1
ATOM 2605 N N . PHE A 1 348 ? 2.225 0.554 -19.581 1.00 97.12 348 PHE A N 1
ATOM 2606 C CA . PHE A 1 348 ? 2.613 -0.822 -19.263 1.00 97.12 348 PHE A CA 1
ATOM 2607 C C . PHE A 1 348 ? 4.075 -1.113 -19.615 1.00 97.12 348 PHE A C 1
ATOM 2609 O O . PHE A 1 348 ? 4.765 -1.790 -18.855 1.00 97.12 348 PHE A O 1
ATOM 2616 N N . LYS A 1 349 ? 4.613 -0.515 -20.687 1.00 96.44 349 LYS A N 1
ATOM 2617 C CA . LYS A 1 349 ? 6.063 -0.534 -20.955 1.00 96.44 349 LYS A CA 1
ATOM 2618 C C . LYS A 1 349 ? 6.864 0.134 -19.838 1.00 96.44 349 LYS A C 1
ATOM 2620 O O . LYS A 1 349 ? 7.962 -0.318 -19.520 1.00 96.44 349 LYS A O 1
ATOM 2625 N N . TRP A 1 350 ? 6.352 1.218 -19.257 1.00 97.31 350 TRP A N 1
ATOM 2626 C CA . TRP A 1 350 ? 6.980 1.862 -18.106 1.00 97.31 350 TRP A CA 1
ATOM 2627 C C . TRP A 1 350 ? 6.885 0.988 -16.848 1.00 97.31 350 TRP A C 1
ATOM 2629 O O . TRP A 1 350 ? 7.900 0.804 -16.178 1.00 97.31 350 TRP A O 1
ATOM 2639 N N . LEU A 1 351 ? 5.723 0.384 -16.580 1.00 95.75 351 LEU A N 1
ATOM 2640 C CA . LEU A 1 351 ? 5.533 -0.550 -15.467 1.00 95.75 351 LEU A CA 1
ATOM 2641 C C . LEU A 1 351 ? 6.503 -1.734 -15.557 1.00 95.75 351 LEU A C 1
ATOM 2643 O O . LEU A 1 351 ? 7.184 -2.035 -14.582 1.00 95.75 351 LEU A O 1
ATOM 2647 N N . TYR A 1 352 ? 6.661 -2.328 -16.744 1.00 93.56 352 TYR A N 1
ATOM 2648 C CA . TYR A 1 352 ? 7.651 -3.381 -16.987 1.00 93.56 352 TYR A CA 1
ATOM 2649 C C . TYR A 1 352 ? 9.072 -2.951 -16.603 1.00 93.56 352 TYR A C 1
ATOM 2651 O O . TYR A 1 352 ? 9.798 -3.724 -15.990 1.00 93.56 352 TYR A O 1
ATOM 2659 N N . LYS A 1 353 ? 9.477 -1.709 -16.906 1.00 92.88 353 LYS A N 1
ATOM 2660 C CA . LYS A 1 353 ? 10.803 -1.198 -16.514 1.00 92.88 353 LYS A CA 1
ATOM 2661 C C . LYS A 1 353 ? 10.959 -1.077 -14.997 1.00 92.88 353 LYS A C 1
ATOM 2663 O O . LYS A 1 353 ? 12.066 -1.271 -14.506 1.00 92.88 353 LYS A O 1
ATOM 2668 N N . ARG A 1 354 ? 9.889 -0.742 -14.264 1.00 92.94 354 ARG A N 1
ATOM 2669 C CA . ARG A 1 354 ? 9.912 -0.716 -12.790 1.00 92.94 354 ARG A CA 1
ATOM 2670 C C . ARG A 1 354 ? 10.007 -2.126 -12.213 1.00 92.94 354 ARG A C 1
ATOM 2672 O O . ARG A 1 354 ? 10.842 -2.341 -11.346 1.00 92.94 354 ARG A O 1
ATOM 2679 N N . ILE A 1 355 ? 9.242 -3.072 -12.766 1.00 90.12 355 ILE A N 1
ATOM 2680 C CA . ILE A 1 355 ? 9.327 -4.495 -12.410 1.00 90.12 355 ILE A CA 1
ATOM 2681 C C . ILE A 1 355 ? 10.744 -5.017 -12.646 1.00 90.12 355 ILE A C 1
ATOM 2683 O O . ILE A 1 355 ? 11.374 -5.489 -11.709 1.00 90.12 355 ILE A O 1
ATOM 2687 N N . LYS A 1 356 ? 11.287 -4.819 -13.851 1.00 87.69 356 LYS A N 1
ATOM 2688 C CA . LYS A 1 356 ? 12.646 -5.239 -14.206 1.00 87.69 356 LYS A CA 1
ATOM 2689 C C . LYS A 1 356 ? 13.713 -4.651 -13.275 1.00 87.69 356 LYS A C 1
ATOM 2691 O O . LYS A 1 356 ? 14.607 -5.366 -12.846 1.00 87.69 356 LYS A O 1
ATOM 2696 N N . LEU A 1 357 ? 13.613 -3.362 -12.932 1.00 86.69 357 LEU A N 1
ATOM 2697 C CA . LEU A 1 357 ? 14.561 -2.718 -12.016 1.00 86.69 357 LEU A CA 1
ATOM 2698 C C . LEU A 1 357 ? 14.611 -3.408 -10.644 1.00 86.69 357 LEU A C 1
ATOM 2700 O O . LEU A 1 357 ? 15.693 -3.521 -10.069 1.00 86.69 357 LEU A O 1
ATOM 2704 N N . ALA A 1 358 ? 13.457 -3.822 -10.121 1.00 82.31 358 ALA A N 1
ATOM 2705 C CA . ALA A 1 358 ? 13.374 -4.498 -8.835 1.00 82.31 358 ALA A CA 1
ATOM 2706 C C . ALA A 1 358 ? 13.833 -5.962 -8.928 1.00 82.31 358 ALA A C 1
ATOM 2708 O O . ALA A 1 358 ? 14.647 -6.392 -8.113 1.00 82.31 358 ALA A O 1
ATOM 2709 N N . THR A 1 359 ? 13.403 -6.695 -9.961 1.00 73.75 359 THR A N 1
ATOM 2710 C CA . THR A 1 359 ? 13.709 -8.128 -10.131 1.00 73.75 359 THR A CA 1
ATOM 2711 C C . THR A 1 359 ? 15.159 -8.400 -10.511 1.00 73.75 359 THR A C 1
ATOM 2713 O O . THR A 1 359 ? 15.716 -9.417 -10.107 1.00 73.75 359 THR A O 1
ATOM 2716 N N . ASP A 1 360 ? 15.805 -7.488 -11.245 1.00 70.62 360 ASP A N 1
ATOM 2717 C CA . ASP A 1 360 ? 17.233 -7.596 -11.579 1.00 70.62 360 ASP A CA 1
ATOM 2718 C C . ASP A 1 360 ? 18.125 -7.475 -10.336 1.00 70.62 360 ASP A C 1
ATOM 2720 O O . ASP A 1 360 ? 19.302 -7.842 -10.376 1.00 70.62 360 ASP A O 1
ATOM 2724 N N . ARG A 1 361 ? 17.596 -6.916 -9.242 1.00 63.94 361 ARG A N 1
ATOM 2725 C CA . ARG A 1 361 ? 18.397 -6.555 -8.079 1.00 63.94 361 ARG A CA 1
ATOM 2726 C C . ARG A 1 361 ? 17.994 -7.268 -6.791 1.00 63.94 361 ARG A C 1
ATOM 2728 O O . ARG A 1 361 ? 18.899 -7.645 -6.049 1.00 63.94 361 ARG A O 1
ATOM 2735 N N . PHE A 1 362 ? 16.701 -7.404 -6.490 1.00 58.59 362 PHE A N 1
ATOM 2736 C CA . PHE A 1 362 ? 16.271 -7.590 -5.102 1.00 58.59 362 PHE A CA 1
ATOM 2737 C C . PHE A 1 362 ? 15.172 -8.643 -4.892 1.00 58.59 362 PHE A C 1
ATOM 2739 O O . PHE A 1 362 ? 15.454 -9.537 -4.105 1.00 58.59 362 PHE A O 1
ATOM 2746 N N . ASP A 1 363 ? 14.023 -8.619 -5.589 1.00 69.75 363 ASP A N 1
ATOM 2747 C CA . ASP A 1 363 ? 13.049 -9.738 -5.681 1.00 69.75 363 ASP A CA 1
ATOM 2748 C C . ASP A 1 363 ? 11.783 -9.323 -6.481 1.00 69.75 363 ASP A C 1
ATOM 2750 O O . ASP A 1 363 ? 11.889 -8.593 -7.469 1.00 69.75 363 ASP A O 1
ATOM 2754 N N . ASP A 1 364 ? 10.599 -9.821 -6.124 1.00 77.81 364 ASP A N 1
ATOM 2755 C CA . ASP A 1 364 ? 9.391 -9.889 -6.930 1.00 77.81 364 ASP A CA 1
ATOM 2756 C C . ASP A 1 364 ? 8.212 -9.054 -6.422 1.00 77.81 364 ASP A C 1
ATOM 2758 O O . ASP A 1 364 ? 8.089 -8.847 -5.230 1.00 77.81 364 ASP A O 1
ATOM 2762 N N . PRO A 1 365 ? 7.283 -8.601 -7.283 1.00 88.69 365 PRO A N 1
ATOM 2763 C CA . PRO A 1 365 ? 6.245 -7.651 -6.880 1.00 88.69 365 PRO A CA 1
ATOM 2764 C C . PRO A 1 365 ? 5.068 -8.306 -6.123 1.00 88.69 365 PRO A C 1
ATOM 2766 O O . PRO A 1 365 ? 3.908 -7.990 -6.405 1.00 88.69 365 PRO A O 1
ATOM 2769 N N . SER A 1 366 ? 5.323 -9.257 -5.222 1.00 89.75 366 SER A N 1
ATOM 2770 C CA . SER A 1 366 ? 4.295 -10.080 -4.571 1.00 89.75 366 SER A CA 1
ATOM 2771 C C . SER A 1 366 ? 3.312 -9.295 -3.717 1.00 89.75 366 SER A C 1
ATOM 2773 O O . SER A 1 366 ? 2.138 -9.670 -3.666 1.00 89.75 366 SER A O 1
ATOM 2775 N N . ASP A 1 367 ? 3.743 -8.187 -3.118 1.00 93.00 367 ASP A N 1
ATOM 2776 C CA . ASP A 1 367 ? 2.882 -7.298 -2.339 1.00 93.00 367 ASP A CA 1
ATOM 2777 C C . ASP A 1 367 ? 1.711 -6.740 -3.172 1.00 93.00 367 ASP A C 1
ATOM 2779 O O . ASP A 1 367 ? 0.598 -6.522 -2.676 1.00 93.00 367 ASP A O 1
ATOM 2783 N N . ALA A 1 368 ? 1.893 -6.625 -4.494 1.00 94.75 368 ALA A N 1
ATOM 2784 C CA . ALA A 1 368 ? 0.823 -6.248 -5.415 1.00 94.75 368 ALA A CA 1
ATOM 2785 C C . ALA A 1 368 ? -0.283 -7.300 -5.517 1.00 94.75 368 ALA A C 1
ATOM 2787 O O . ALA A 1 368 ? -1.407 -7.005 -5.936 1.00 94.75 368 ALA A O 1
ATOM 2788 N N . GLY A 1 369 ? 0.002 -8.540 -5.149 1.00 94.75 369 GLY A N 1
ATOM 2789 C CA . GLY A 1 369 ? -0.966 -9.606 -5.252 1.00 94.75 369 GLY A CA 1
ATOM 2790 C C . GLY A 1 369 ? -2.118 -9.475 -4.237 1.00 94.75 369 GLY A C 1
ATOM 2791 O O . GLY A 1 369 ? -3.213 -9.982 -4.492 1.00 94.75 369 GLY A O 1
ATOM 2792 N N . MET A 1 370 ? -1.959 -8.698 -3.157 1.00 96.81 370 MET A N 1
ATOM 2793 C CA . MET A 1 370 ? -3.091 -8.308 -2.308 1.00 96.81 370 MET A CA 1
ATOM 2794 C C . MET A 1 370 ? -4.109 -7.448 -3.071 1.00 96.81 370 MET A C 1
ATOM 2796 O O . MET A 1 370 ? -5.318 -7.648 -2.932 1.00 96.81 370 MET A O 1
ATOM 2800 N N . ALA A 1 371 ? -3.641 -6.534 -3.928 1.00 97.56 371 ALA A N 1
ATOM 2801 C CA . ALA A 1 371 ? -4.517 -5.792 -4.833 1.00 97.56 371 ALA A CA 1
ATOM 2802 C C . ALA A 1 371 ? -5.172 -6.731 -5.855 1.00 97.56 371 ALA A C 1
ATOM 2804 O O . ALA A 1 371 ? -6.378 -6.644 -6.081 1.00 97.56 371 ALA A O 1
ATOM 2805 N N . LEU A 1 372 ? -4.419 -7.688 -6.410 1.00 96.31 372 LEU A N 1
ATOM 2806 C CA . LEU A 1 372 ? -4.980 -8.712 -7.296 1.00 96.31 372 LEU A CA 1
ATOM 2807 C C . LEU A 1 372 ? -6.090 -9.518 -6.599 1.00 96.31 372 LEU A C 1
ATOM 2809 O O . LEU A 1 372 ? -7.148 -9.733 -7.192 1.00 96.31 372 LEU A O 1
ATOM 2813 N N . TYR A 1 373 ? -5.896 -9.919 -5.341 1.00 96.56 373 TYR A N 1
ATOM 2814 C CA . TYR A 1 373 ? -6.917 -10.597 -4.543 1.00 96.56 373 TYR A CA 1
ATOM 2815 C C . TYR A 1 373 ? -8.161 -9.724 -4.358 1.00 96.56 373 TYR A C 1
ATOM 2817 O O . TYR A 1 373 ? -9.266 -10.208 -4.592 1.00 96.56 373 TYR A O 1
ATOM 2825 N N . LEU A 1 374 ? -8.018 -8.440 -4.008 1.00 96.19 374 LEU A N 1
ATOM 2826 C CA . LEU A 1 374 ? -9.177 -7.552 -3.865 1.00 96.19 374 LEU A CA 1
ATOM 2827 C C . LEU A 1 374 ? -10.001 -7.438 -5.153 1.00 96.19 374 LEU A C 1
ATOM 2829 O O . LEU A 1 374 ? -11.231 -7.401 -5.092 1.00 96.19 374 LEU A O 1
ATOM 2833 N N . VAL A 1 375 ? -9.327 -7.396 -6.303 1.00 95.69 375 VAL A N 1
ATOM 2834 C CA . VAL A 1 375 ? -9.966 -7.191 -7.609 1.00 95.69 375 VAL A CA 1
ATOM 2835 C C . VAL A 1 375 ? -10.517 -8.483 -8.212 1.00 95.69 375 VAL A C 1
ATOM 2837 O O . VAL A 1 375 ? -11.454 -8.433 -8.999 1.00 95.69 375 VAL A O 1
ATOM 2840 N N . THR A 1 376 ? -9.983 -9.650 -7.847 1.00 94.12 376 THR A N 1
ATOM 2841 C CA . THR A 1 376 ? -10.327 -10.920 -8.521 1.00 94.12 376 THR A CA 1
ATOM 2842 C C . THR A 1 376 ? -10.831 -12.024 -7.594 1.00 94.12 376 THR A C 1
ATOM 2844 O O . THR A 1 376 ? -11.348 -13.033 -8.071 1.00 94.12 376 THR A O 1
ATOM 2847 N N . GLY A 1 377 ? -10.656 -11.881 -6.280 1.00 93.56 377 GLY A N 1
ATOM 2848 C CA . GLY A 1 377 ? -10.859 -12.947 -5.293 1.00 93.56 377 GLY A CA 1
ATOM 2849 C C . GLY A 1 377 ? -9.795 -14.054 -5.333 1.00 93.56 377 GLY A C 1
ATOM 2850 O O . GLY A 1 377 ? -9.921 -15.060 -4.639 1.00 93.56 377 GLY A O 1
ATOM 2851 N N . ARG A 1 378 ? -8.736 -13.933 -6.148 1.00 91.88 378 ARG A N 1
ATOM 2852 C CA . ARG A 1 378 ? -7.676 -14.951 -6.250 1.00 91.88 378 ARG A CA 1
ATOM 2853 C C . ARG A 1 378 ? -6.751 -14.907 -5.040 1.00 91.88 378 ARG A C 1
ATOM 2855 O O . ARG A 1 378 ? -5.948 -13.989 -4.910 1.00 91.88 378 ARG A O 1
ATOM 2862 N N . ARG A 1 379 ? -6.820 -15.929 -4.182 1.00 91.75 379 ARG A N 1
ATOM 2863 C CA . ARG A 1 379 ? -5.947 -16.040 -3.001 1.00 91.75 379 ARG A CA 1
ATOM 2864 C C . ARG A 1 379 ? -4.483 -16.290 -3.383 1.00 91.75 379 ARG A C 1
ATOM 2866 O O . ARG A 1 379 ? -3.592 -15.719 -2.770 1.00 91.75 379 ARG A O 1
ATOM 2873 N N . CYS A 1 380 ? -4.238 -17.079 -4.429 1.00 89.69 380 CYS A N 1
ATOM 2874 C CA . CYS A 1 380 ? -2.909 -17.307 -5.009 1.00 89.69 380 CYS A CA 1
ATOM 2875 C C . CYS A 1 380 ? -2.845 -16.660 -6.390 1.00 89.69 380 CYS A C 1
ATOM 2877 O O . CYS A 1 380 ? -3.197 -17.283 -7.391 1.00 89.69 380 CYS A O 1
ATOM 2879 N N . GLY A 1 381 ? -2.492 -15.380 -6.422 1.00 88.19 381 GLY A N 1
ATOM 2880 C CA . GLY A 1 381 ? -2.348 -14.623 -7.652 1.00 88.19 381 GLY A CA 1
ATOM 2881 C C . GLY A 1 381 ? -1.185 -15.133 -8.491 1.00 88.19 381 GLY A C 1
ATOM 2882 O O . GLY A 1 381 ? -0.108 -15.382 -7.960 1.00 88.19 381 GLY A O 1
ATOM 2883 N N . THR A 1 382 ? -1.394 -15.267 -9.798 1.00 90.12 382 THR A N 1
ATOM 2884 C CA . THR A 1 382 ? -0.341 -15.653 -10.743 1.00 90.12 382 THR A CA 1
ATOM 2885 C C . THR A 1 382 ? -0.037 -14.525 -11.720 1.00 90.12 382 THR A C 1
ATOM 2887 O O . THR A 1 382 ? -0.868 -13.650 -11.973 1.00 90.12 382 THR A O 1
ATOM 2890 N N . ILE A 1 383 ? 1.129 -14.592 -12.362 1.00 90.12 383 ILE A N 1
ATOM 2891 C CA . ILE A 1 383 ? 1.477 -13.706 -13.481 1.00 90.12 383 ILE A CA 1
ATOM 2892 C C . ILE A 1 383 ? 0.429 -13.776 -14.610 1.00 90.12 383 ILE A C 1
ATOM 2894 O O . ILE A 1 383 ? 0.133 -12.763 -15.241 1.00 90.12 383 ILE A O 1
ATOM 2898 N N . GLN A 1 384 ? -0.184 -14.943 -14.847 1.00 91.19 384 GLN A N 1
ATOM 2899 C CA . GLN A 1 384 ? -1.255 -15.070 -15.839 1.00 91.19 384 GLN A CA 1
ATOM 2900 C C . GLN A 1 384 ? -2.526 -14.327 -15.410 1.00 91.19 384 GLN A C 1
ATOM 2902 O O . GLN A 1 384 ? -3.183 -13.726 -16.257 1.00 91.19 384 GLN A O 1
ATOM 2907 N N . ASP A 1 385 ? -2.875 -14.335 -14.120 1.00 93.38 385 ASP A N 1
ATOM 2908 C CA . ASP A 1 385 ? -3.996 -13.533 -13.620 1.00 93.38 385 ASP A CA 1
ATOM 2909 C C . ASP A 1 385 ? -3.705 -12.028 -13.773 1.00 93.38 385 ASP A C 1
ATOM 2911 O O . ASP A 1 385 ? -4.601 -11.282 -14.160 1.00 93.38 385 ASP A O 1
ATOM 2915 N N . VAL A 1 386 ? -2.455 -11.591 -13.554 1.00 94.50 386 VAL A N 1
ATOM 2916 C CA . VAL A 1 386 ? -2.027 -10.205 -13.831 1.00 94.50 386 VAL A CA 1
ATOM 2917 C C . VAL A 1 386 ? -2.183 -9.869 -15.314 1.00 94.50 386 VAL A C 1
ATOM 2919 O O . VAL A 1 386 ? -2.751 -8.829 -15.642 1.00 94.50 386 VAL A O 1
ATOM 2922 N N . ASN A 1 387 ? -1.707 -10.743 -16.206 1.00 94.25 387 ASN A N 1
ATOM 2923 C CA . ASN A 1 387 ? -1.832 -10.561 -17.651 1.00 94.25 387 ASN A CA 1
ATOM 2924 C C . ASN A 1 387 ? -3.302 -10.405 -18.057 1.00 94.25 387 ASN A C 1
ATOM 2926 O O . ASN A 1 387 ? -3.660 -9.368 -18.597 1.00 94.25 387 ASN A O 1
ATOM 2930 N N . ASN A 1 388 ? -4.152 -11.364 -17.677 1.00 94.81 388 ASN A N 1
ATOM 2931 C CA . ASN A 1 388 ? -5.584 -11.369 -17.999 1.00 94.81 388 ASN A CA 1
ATOM 2932 C C . ASN A 1 388 ? -6.350 -10.147 -17.468 1.00 94.81 388 ASN A C 1
ATOM 2934 O O . ASN A 1 388 ? -7.423 -9.828 -17.973 1.00 94.81 388 ASN A O 1
ATOM 2938 N N . LEU A 1 389 ? -5.877 -9.531 -16.381 1.00 95.31 389 LEU A N 1
ATOM 2939 C CA . LEU A 1 389 ? -6.537 -8.371 -15.786 1.00 95.31 389 LEU A CA 1
ATOM 2940 C C . LEU A 1 389 ? -6.090 -7.055 -16.441 1.00 95.31 389 LEU A C 1
ATOM 2942 O O . LEU A 1 389 ? -6.876 -6.107 -16.542 1.00 95.31 389 LEU A O 1
ATOM 2946 N N . LEU A 1 390 ? -4.827 -6.965 -16.863 1.00 95.31 390 LEU A N 1
ATOM 2947 C CA . LEU A 1 390 ? -4.260 -5.736 -17.417 1.00 95.31 390 LEU A CA 1
ATOM 2948 C C . LEU A 1 390 ? -4.422 -5.620 -18.939 1.00 95.31 390 LEU A C 1
ATOM 2950 O O . LEU A 1 390 ? -4.635 -4.493 -19.409 1.00 95.31 390 LEU A O 1
ATOM 2954 N N . LEU A 1 391 ? -4.348 -6.741 -19.668 1.00 92.50 391 LEU A N 1
ATOM 2955 C CA . LEU A 1 391 ? -4.407 -6.864 -21.131 1.00 92.50 391 LEU A CA 1
ATOM 2956 C C . LEU A 1 391 ? -5.522 -7.819 -21.560 1.00 92.50 391 LEU A C 1
ATOM 2958 O O . LEU A 1 391 ? -6.153 -7.503 -22.594 1.00 92.50 391 LEU A O 1
#

Foldseek 3Di:
DDADFADDPDDPPPDGDGFDDDDPDPVVPPDDDDDDHDDDDDDDDDDDDDDDDDDDDDDDDDWDWGDDPDDDDTDGDGDDPVPDDDDDDDDDDDDDDDDDDDDDDDDDDDDDDDDDDDDDDDDDDDDDDDPDPDDFDFDFDAQLCHPDQAAEEAEEEAQWADPVLLLLQQLLLLLLLLLGSHAHQAYEYNQQAQDGDPVRLVSNCCSNVLSPVQSPPHNPDPLRYDHLDPDNPHRHGDVSRLCSLLVVLQVFDPVHAYEYQLNAACLSVQSSCVVHDLVSQLRYEYEYADPCSQDDADDDRRDDGVVNCCVVNVNHHYDYFHHQQVAQFPPVDLPLLCCLCVVPDPSSVVSSVSQCVCPVPPTGNRSSVSSLCNRGSGSHDHSVSSSVSND